Protein AF-0000000084666674 (afdb_homodimer)

Sequence (460 aa):
MARTLIVFGAGPGIGDHTAAQFASKGIDRVVPLARNTQRLQNEDVLFVSKRNPAVKVDTLRIDLADLKSIPDVLQELDSMTDGEDVEVIFFNAARIKPSEVLGVSIEEIDDDFKTTNLSLYVIAQHYIPKLQALAKCNTSLKPALLVTNSHLPWDPIPPLLSLSLVKAAQKNMVESFYRAFGDSGVHIGLIHVGGQVAPQNKVLNPATIAERTVAFWESGKGVAVNINEGMARTLIVFGAGPGIGDHTAAQFASKGIDRVVPLARNTQRLQNEDVLFVSKRNPAVKVDTLRIDLADLKSIPDVLQELDSMTDGEDVEVIFFNAARIKPSEVLGVSIEEIDDDFKTTNLSLYVIAQHYIPKLQALAKCNTSLKPALLVTNSHLPWDPIPPLLSLSLVKAAQKNMVESFYRAFGDSGVHIGLIHVGGQVAPQNKVLNPATIAERTVAFWESGKGVAVNINEG

Organism: Exserohilum turcicum (strain 28A) (NCBI:txid671987)

Structure (mmCIF, N/CA/C/O backbone):
data_AF-0000000084666674-model_v1
#
loop_
_entity.id
_entity.type
_entity.pdbx_description
1 polymer 'NAD(P)-binding protein'
#
loop_
_atom_site.group_PDB
_atom_site.id
_atom_site.type_symbol
_atom_site.label_atom_id
_atom_site.label_alt_id
_atom_site.label_comp_id
_atom_site.label_asym_id
_atom_site.label_entity_id
_atom_site.label_seq_id
_atom_site.pdbx_PDB_ins_code
_atom_site.Cartn_x
_atom_site.Cartn_y
_atom_site.Cartn_z
_atom_site.occupancy
_atom_site.B_iso_or_equiv
_atom_site.auth_seq_id
_atom_site.auth_comp_id
_atom_site.auth_asym_id
_atom_site.auth_atom_id
_atom_site.pdbx_PDB_model_num
ATOM 1 N N . MET A 1 1 ? 5.016 34.906 15.289 1 89.12 1 MET A N 1
ATOM 2 C CA . MET A 1 1 ? 4.285 34.719 14.039 1 89.12 1 MET A CA 1
ATOM 3 C C . MET A 1 1 ? 3.08 33.812 14.242 1 89.12 1 MET A C 1
ATOM 5 O O . MET A 1 1 ? 3.055 33 15.18 1 89.12 1 MET A O 1
ATOM 9 N N . ALA A 1 2 ? 2.055 33.938 13.43 1 96.62 2 ALA A N 1
ATOM 10 C CA . ALA A 1 2 ? 0.868 33.094 13.555 1 96.62 2 ALA A CA 1
ATOM 11 C C . ALA A 1 2 ? 1.225 31.625 13.391 1 96.62 2 ALA A C 1
ATOM 13 O O . ALA A 1 2 ? 2.033 31.266 12.531 1 96.62 2 ALA A O 1
ATOM 14 N N . ARG A 1 3 ? 0.745 30.828 14.336 1 98.31 3 ARG A N 1
ATOM 15 C CA . ARG A 1 3 ? 0.874 29.375 14.25 1 98.31 3 ARG A CA 1
ATOM 16 C C . ARG A 1 3 ? -0.241 28.781 13.398 1 98.31 3 ARG A C 1
ATOM 18 O O . ARG A 1 3 ? -1.423 28.969 13.688 1 98.31 3 ARG A O 1
ATOM 25 N N . THR A 1 4 ? 0.102 28.047 12.336 1 98.81 4 THR A N 1
ATOM 26 C CA . THR A 1 4 ? -0.875 27.672 11.32 1 98.81 4 THR A CA 1
ATOM 27 C C . THR A 1 4 ? -0.986 26.156 11.227 1 98.81 4 THR A C 1
ATOM 29 O O . THR A 1 4 ? 0.025 25.438 11.258 1 98.81 4 THR A O 1
ATOM 32 N N . LEU A 1 5 ? -2.221 25.656 11.18 1 98.88 5 LEU A N 1
ATOM 33 C CA . LEU A 1 5 ? -2.574 24.281 10.867 1 98.88 5 LEU A CA 1
ATOM 34 C C . LEU A 1 5 ? -3.146 24.156 9.461 1 98.88 5 LEU A C 1
ATOM 36 O O . LEU A 1 5 ? -4.082 24.875 9.102 1 98.88 5 LEU A O 1
ATOM 40 N N . ILE A 1 6 ? -2.572 23.328 8.648 1 98.88 6 ILE A N 1
ATOM 41 C CA . ILE A 1 6 ? -3.127 22.984 7.34 1 98.88 6 ILE A CA 1
ATOM 42 C C . ILE A 1 6 ? -3.766 21.594 7.395 1 98.88 6 ILE A C 1
ATOM 44 O O . ILE A 1 6 ? -3.143 20.641 7.852 1 98.88 6 ILE A O 1
ATOM 48 N N . VAL A 1 7 ? -5.023 21.484 6.984 1 98.88 7 VAL A N 1
ATOM 49 C CA . VAL A 1 7 ? -5.77 20.234 7.047 1 98.88 7 VAL A CA 1
ATOM 50 C C . VAL A 1 7 ? -6.109 19.75 5.637 1 98.88 7 VAL A C 1
ATOM 52 O O . VAL A 1 7 ? -6.914 20.375 4.941 1 98.88 7 VAL A O 1
ATOM 55 N N . PHE A 1 8 ? -5.484 18.719 5.172 1 98.75 8 PHE A N 1
ATOM 56 C CA . PHE A 1 8 ? -5.859 18.062 3.918 1 98.75 8 PHE A CA 1
ATOM 57 C C . PHE A 1 8 ? -6.926 17 4.156 1 98.75 8 PHE A C 1
ATOM 59 O O . PHE A 1 8 ? -6.715 16.062 4.934 1 98.75 8 PHE A O 1
ATOM 66 N N . GLY A 1 9 ? -7.969 17.062 3.457 1 96.38 9 GLY A N 1
ATOM 67 C CA . GLY A 1 9 ? -9.086 16.172 3.713 1 96.38 9 GLY A CA 1
ATOM 68 C C . GLY A 1 9 ? -9.977 16.641 4.852 1 96.38 9 GLY A C 1
ATOM 69 O O . GLY A 1 9 ? -10.281 15.867 5.766 1 96.38 9 GLY A O 1
ATOM 70 N N . ALA A 1 10 ? -10.312 17.891 4.898 1 96.19 10 ALA A N 1
ATOM 71 C CA . ALA A 1 10 ? -11.242 18.438 5.883 1 96.19 10 ALA A CA 1
ATOM 72 C C . ALA A 1 10 ? -12.648 17.875 5.691 1 96.19 10 ALA A C 1
ATOM 74 O O . ALA A 1 10 ? -13.016 17.469 4.582 1 96.19 10 ALA A O 1
ATOM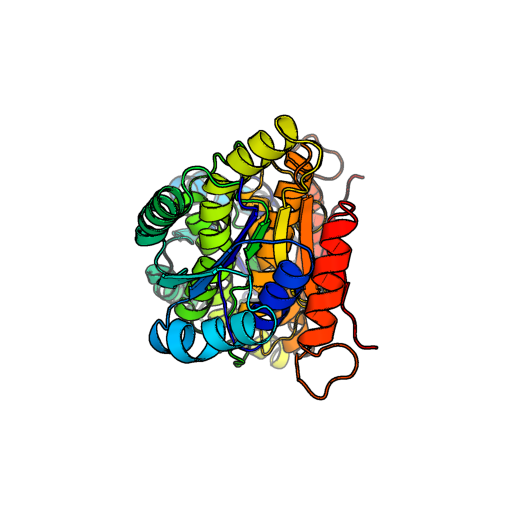 75 N N . GLY A 1 11 ? -13.398 17.844 6.746 1 93.81 11 GLY A N 1
ATOM 76 C CA . GLY A 1 11 ? -14.758 17.328 6.715 1 93.81 11 GLY A CA 1
ATOM 77 C C . GLY A 1 11 ? -15.414 17.297 8.086 1 93.81 11 GLY A C 1
ATOM 78 O O . GLY A 1 11 ? -14.766 17.562 9.094 1 93.81 11 GLY A O 1
ATOM 79 N N . PRO A 1 12 ? -16.656 16.984 8.125 1 91 12 PRO A N 1
ATOM 80 C CA . PRO A 1 12 ? -17.438 17.125 9.352 1 91 12 PRO A CA 1
ATOM 81 C C . PRO A 1 12 ? -17.062 16.109 10.422 1 91 12 PRO A C 1
ATOM 83 O O . PRO A 1 12 ? -17.406 16.281 11.594 1 91 12 PRO A O 1
ATOM 86 N N . GLY A 1 13 ? -16.375 15.109 10.117 1 93.12 13 GLY A N 1
ATOM 87 C CA . GLY A 1 13 ? -15.945 14.102 11.078 1 93.12 13 GLY A CA 1
ATOM 88 C C . GLY A 1 13 ? -14.633 14.453 11.75 1 93.12 13 GLY A C 1
ATOM 89 O O . GLY A 1 13 ? -14.523 15.5 12.406 1 93.12 13 GLY A O 1
ATOM 90 N N . ILE A 1 14 ? -13.648 13.742 11.523 1 96.62 14 ILE A N 1
ATOM 91 C CA . ILE A 1 14 ? -12.352 13.859 12.18 1 96.62 14 ILE A CA 1
ATOM 92 C C . ILE A 1 14 ? -11.711 15.195 11.828 1 96.62 14 ILE A C 1
ATOM 94 O O . ILE A 1 14 ? -11.172 15.883 12.703 1 96.62 14 ILE A O 1
ATOM 98 N N . GLY A 1 15 ? -11.898 15.672 10.617 1 97.5 15 GLY A N 1
ATOM 99 C CA . GLY A 1 15 ? -11.242 16.875 10.141 1 97.5 15 GLY A CA 1
ATOM 100 C C . GLY A 1 15 ? -11.609 18.109 10.938 1 97.5 15 GLY A C 1
ATOM 101 O O . GLY A 1 15 ? -10.742 18.75 11.539 1 97.5 15 GLY A O 1
ATOM 102 N N . ASP A 1 16 ? -12.875 18.406 11.047 1 97.88 16 ASP A N 1
ATOM 103 C CA . ASP A 1 16 ? -13.367 19.609 11.711 1 97.88 16 ASP A CA 1
ATOM 104 C C . ASP A 1 16 ? -13.055 19.578 13.203 1 97.88 16 ASP A C 1
ATOM 106 O O . ASP A 1 16 ? -12.609 20.578 13.773 1 97.88 16 ASP A O 1
ATOM 110 N N . HIS A 1 17 ? -13.281 18.469 13.789 1 98.38 17 HIS A N 1
ATOM 111 C CA . HIS A 1 17 ? -13.078 18.359 15.227 1 98.38 17 HIS A CA 1
ATOM 112 C C . HIS A 1 17 ? -11.602 18.5 15.586 1 98.38 17 HIS A C 1
ATOM 114 O O . HIS A 1 17 ? -11.258 19.125 16.578 1 98.38 17 HIS A O 1
ATOM 120 N N . THR A 1 18 ? -10.758 17.906 14.773 1 98.75 18 THR A N 1
ATOM 121 C CA . THR A 1 18 ? -9.32 18.016 15.023 1 98.75 18 THR A CA 1
ATOM 122 C C . THR A 1 18 ? -8.844 19.438 14.812 1 98.75 18 THR A C 1
ATOM 124 O O . THR A 1 18 ? -8.078 19.969 15.625 1 98.75 18 THR A O 1
ATOM 127 N N . ALA A 1 19 ? -9.328 20.078 13.75 1 98.75 19 ALA A N 1
ATOM 128 C CA . ALA A 1 19 ? -8.984 21.469 13.5 1 98.75 19 ALA A CA 1
ATOM 129 C C . ALA A 1 19 ? -9.391 22.344 14.688 1 98.75 19 ALA A C 1
ATOM 131 O O . ALA A 1 19 ? -8.594 23.172 15.156 1 98.75 19 ALA A O 1
ATOM 132 N N . ALA A 1 20 ? -10.594 22.156 15.18 1 98.69 20 ALA A N 1
ATOM 133 C CA . ALA A 1 20 ? -11.102 22.938 16.297 1 98.69 20 ALA A CA 1
ATOM 134 C C . ALA A 1 20 ? -10.273 22.688 17.562 1 98.69 20 ALA A C 1
ATOM 136 O O . ALA A 1 20 ? -10.008 23.609 18.328 1 98.69 20 ALA A O 1
ATOM 137 N N . GLN A 1 21 ? -9.922 21.406 17.766 1 98.75 21 GLN A N 1
ATOM 138 C CA . GLN A 1 21 ? -9.125 21.062 18.938 1 98.75 21 GLN A CA 1
ATOM 139 C C . GLN A 1 21 ? -7.75 21.719 18.891 1 98.75 21 GLN A C 1
ATOM 141 O O . GLN A 1 21 ? -7.262 22.219 19.906 1 98.75 21 GLN A O 1
ATOM 146 N N . PHE A 1 22 ? -7.086 21.781 17.734 1 98.75 22 PHE A N 1
ATOM 147 C CA . PHE A 1 22 ? -5.809 22.469 17.578 1 98.75 22 PHE A CA 1
ATOM 148 C C . PHE A 1 22 ? -5.961 23.953 17.844 1 98.75 22 PHE A C 1
ATOM 150 O O . PHE A 1 22 ? -5.102 24.562 18.484 1 98.75 22 PHE A O 1
ATOM 157 N N . ALA A 1 23 ? -7.023 24.516 17.312 1 98.5 23 ALA A N 1
ATOM 158 C CA . ALA A 1 23 ? -7.293 25.938 17.547 1 98.5 23 ALA A CA 1
ATOM 159 C C . ALA A 1 23 ? -7.391 26.25 19.031 1 98.5 23 ALA A C 1
ATOM 161 O O . ALA A 1 23 ? -6.914 27.297 19.5 1 98.5 23 ALA A O 1
ATOM 162 N N . SER A 1 24 ? -7.922 25.359 19.766 1 98.12 24 SER A N 1
ATOM 163 C CA . SER A 1 24 ? -8.086 25.562 21.203 1 98.12 24 SER A CA 1
ATOM 164 C C . SER A 1 24 ? -6.746 25.469 21.922 1 98.12 24 SER A C 1
ATOM 166 O O . SER A 1 24 ? -6.641 25.859 23.094 1 98.12 24 SER A O 1
ATOM 168 N N . LYS A 1 25 ? -5.723 24.969 21.25 1 97.5 25 LYS A N 1
ATOM 169 C CA . LYS A 1 25 ? -4.406 24.781 21.859 1 97.5 25 LYS A CA 1
ATOM 170 C C . LYS A 1 25 ? -3.404 25.797 21.312 1 97.5 25 LYS A C 1
ATOM 172 O O . LYS A 1 25 ? -2.195 25.547 21.344 1 97.5 25 LYS A O 1
ATOM 177 N N . GLY A 1 26 ? -3.889 26.859 20.734 1 96.62 26 GLY A N 1
ATOM 178 C CA . GLY A 1 26 ? -3.008 27.969 20.438 1 96.62 26 GLY A CA 1
ATOM 179 C C . GLY A 1 26 ? -2.723 28.125 18.969 1 96.62 26 GLY A C 1
ATOM 180 O O . GLY A 1 26 ? -1.977 29.031 18.562 1 96.62 26 GLY A O 1
ATOM 181 N N . ILE A 1 27 ? -3.223 27.281 18.109 1 98.44 27 ILE A N 1
ATOM 182 C CA . ILE A 1 27 ? -3.146 27.5 16.672 1 98.44 27 ILE A CA 1
ATOM 183 C C . ILE A 1 27 ? -3.971 28.734 16.297 1 98.44 27 ILE A C 1
ATOM 185 O O . ILE A 1 27 ? -5.156 28.812 16.625 1 98.44 27 ILE A O 1
ATOM 189 N N . ASP A 1 28 ? -3.344 29.641 15.586 1 98.38 28 ASP A N 1
ATOM 190 C CA . ASP A 1 28 ? -3.953 30.922 15.289 1 98.38 28 ASP A CA 1
ATOM 191 C C . ASP A 1 28 ? -4.738 30.875 13.977 1 98.38 28 ASP A C 1
ATOM 193 O O . ASP A 1 28 ? -5.664 31.656 13.766 1 98.38 28 ASP A O 1
ATOM 197 N N . ARG A 1 29 ? -4.32 30.016 13.102 1 98.69 29 ARG A N 1
ATOM 198 C CA . ARG A 1 29 ? -4.941 29.922 11.781 1 98.69 29 ARG A CA 1
ATOM 199 C C . ARG A 1 29 ? -5.098 28.469 11.359 1 98.69 29 ARG A C 1
ATOM 201 O O . ARG A 1 29 ? -4.191 27.656 11.57 1 98.69 29 ARG A O 1
ATOM 208 N N . VAL A 1 30 ? -6.227 28.188 10.852 1 98.69 30 VAL A N 1
ATOM 209 C CA . VAL A 1 30 ? -6.523 26.891 10.281 1 98.69 30 VAL A CA 1
ATOM 210 C C . VAL A 1 30 ? -6.867 27.031 8.797 1 98.69 30 VAL A C 1
ATOM 212 O O . VAL A 1 30 ? -7.637 27.922 8.422 1 98.69 30 VAL A O 1
ATOM 215 N N . VAL A 1 31 ? -6.285 26.203 7.914 1 98.69 31 VAL A N 1
ATOM 216 C CA . VAL A 1 31 ? -6.617 26.188 6.492 1 98.69 31 VAL A CA 1
ATOM 217 C C . VAL A 1 31 ? -7.094 24.797 6.082 1 98.69 31 VAL A C 1
ATOM 219 O O . VAL A 1 31 ? -6.297 23.969 5.629 1 98.69 31 VAL A O 1
ATOM 222 N N . PRO A 1 32 ? -8.406 24.547 6.215 1 98.62 32 PRO A N 1
ATOM 223 C CA . PRO A 1 32 ? -8.977 23.297 5.715 1 98.62 32 PRO A CA 1
ATOM 224 C C . PRO A 1 32 ? -9.047 23.25 4.188 1 98.62 32 PRO A C 1
ATOM 226 O O . PRO A 1 32 ? -9.43 24.234 3.553 1 98.62 32 PRO A O 1
ATOM 229 N N . LEU A 1 33 ? -8.602 22.172 3.613 1 98.75 33 LEU A N 1
ATOM 230 C CA . LEU A 1 33 ? -8.695 21.953 2.176 1 98.75 33 LEU A CA 1
ATOM 231 C C . LEU A 1 33 ? -9.531 20.703 1.876 1 98.75 33 LEU A C 1
ATOM 233 O O . LEU A 1 33 ? -9.438 19.703 2.578 1 98.75 33 LEU A O 1
ATOM 237 N N . ALA A 1 34 ? -10.328 20.766 0.916 1 98 34 ALA A N 1
ATOM 238 C CA . ALA A 1 34 ? -11.148 19.672 0.386 1 98 34 ALA A CA 1
ATOM 239 C C . ALA A 1 34 ? -11.648 19.984 -1.02 1 98 34 ALA A C 1
ATOM 241 O O . ALA A 1 34 ? -11.359 21.062 -1.558 1 98 34 ALA A O 1
ATOM 242 N N . ARG A 1 35 ? -12.359 19.094 -1.641 1 96.56 35 ARG A N 1
ATOM 243 C CA . ARG A 1 35 ? -12.852 19.266 -3.006 1 96.56 35 ARG A CA 1
ATOM 244 C C . ARG A 1 35 ? -14.086 20.156 -3.035 1 96.56 35 ARG A C 1
ATOM 246 O O . ARG A 1 35 ? -14.312 20.875 -4.008 1 96.56 35 ARG A O 1
ATOM 253 N N . ASN A 1 36 ? -14.852 19.984 -1.962 1 96.44 36 ASN A N 1
ATOM 254 C CA . ASN A 1 36 ? -16.141 20.656 -1.922 1 96.44 36 ASN A CA 1
ATOM 255 C C . ASN A 1 36 ? -16.047 22.031 -1.253 1 96.44 36 ASN A C 1
ATOM 257 O O . ASN A 1 36 ? -16.219 22.141 -0.038 1 96.44 36 ASN A O 1
ATOM 261 N N . THR A 1 37 ? -16 23.078 -2.039 1 95.75 37 THR A N 1
ATOM 262 C CA . THR A 1 37 ? -15.773 24.422 -1.544 1 95.75 37 THR A CA 1
ATOM 263 C C . THR A 1 37 ? -17 24.938 -0.79 1 95.75 37 THR A C 1
ATOM 265 O O . THR A 1 37 ? -16.859 25.688 0.183 1 95.75 37 THR A O 1
ATOM 268 N N . GLN A 1 38 ? -18.094 24.531 -1.271 1 97.25 38 GLN A N 1
ATOM 269 C CA . GLN A 1 38 ? -19.328 24.969 -0.611 1 97.25 38 GLN A CA 1
ATOM 270 C C . GLN A 1 38 ? -19.406 24.422 0.809 1 97.25 38 GLN A C 1
ATOM 272 O O . GLN A 1 38 ? -19.75 25.141 1.744 1 97.25 38 GLN A O 1
ATOM 277 N N . ARG A 1 39 ? -19.125 23.172 1.003 1 97.19 39 ARG A N 1
ATOM 278 C CA . ARG A 1 39 ? -19.125 22.594 2.338 1 97.19 39 ARG A CA 1
ATOM 279 C C . ARG A 1 39 ? -18.062 23.234 3.221 1 97.19 39 ARG A C 1
ATOM 281 O O . ARG A 1 39 ? -18.328 23.547 4.383 1 97.19 39 ARG A O 1
ATOM 288 N N . LEU A 1 40 ? -16.906 23.453 2.66 1 97.5 40 LEU A N 1
ATOM 289 C CA . LEU A 1 40 ? -15.828 24.094 3.395 1 97.5 40 LEU A CA 1
ATOM 290 C C . LEU A 1 40 ? -16.281 25.422 3.994 1 97.5 40 LEU A C 1
ATOM 292 O O . LEU A 1 40 ? -16.156 25.641 5.199 1 97.5 40 LEU A O 1
ATOM 296 N N . GLN A 1 41 ? -16.891 26.266 3.174 1 96.88 41 GLN A N 1
ATOM 297 C CA . GLN A 1 41 ? -17.25 27.641 3.551 1 96.88 41 GLN A CA 1
ATOM 298 C C . GLN A 1 41 ? -18.453 27.656 4.477 1 96.88 41 GLN A C 1
ATOM 300 O O . GLN A 1 41 ? -18.484 28.406 5.453 1 96.88 41 GLN A O 1
ATOM 305 N N . ASN A 1 42 ? -19.391 26.75 4.207 1 96.88 42 ASN A N 1
ATOM 306 C CA . ASN A 1 42 ? -20.672 26.859 4.883 1 96.88 42 ASN A CA 1
ATOM 307 C C . ASN A 1 42 ? -20.734 25.969 6.117 1 96.88 42 ASN A C 1
ATOM 309 O O . ASN A 1 42 ? -21.609 26.156 6.973 1 96.88 42 ASN A O 1
ATOM 313 N N . GLU A 1 43 ? -19.844 25.016 6.215 1 97.5 43 GLU A N 1
ATOM 314 C CA . GLU A 1 43 ? -19.938 24.078 7.328 1 97.5 43 GLU A CA 1
ATOM 315 C C . GLU A 1 43 ? -18.625 24 8.094 1 97.5 43 GLU A C 1
ATOM 317 O O . GLU A 1 43 ? -18.578 24.281 9.297 1 97.5 43 GLU A O 1
ATOM 322 N N . ASP A 1 44 ? -17.562 23.719 7.449 1 97 44 ASP A N 1
ATOM 323 C CA . ASP A 1 44 ? -16.281 23.469 8.117 1 97 44 ASP A CA 1
ATOM 324 C C . ASP A 1 44 ? -15.773 24.734 8.797 1 97 44 ASP A C 1
ATOM 326 O O . ASP A 1 44 ? -15.391 24.703 9.969 1 97 44 ASP A O 1
ATOM 330 N N . VAL A 1 45 ? -15.75 25.828 8.055 1 97.25 45 VAL A N 1
ATOM 331 C CA . VAL A 1 45 ? -15.297 27.109 8.602 1 97.25 45 VAL A CA 1
ATOM 332 C C . VAL A 1 45 ? -16.141 27.469 9.82 1 97.25 45 VAL A C 1
ATOM 334 O O . VAL A 1 45 ? -15.602 27.844 10.867 1 97.25 45 VAL A O 1
ATOM 337 N N . LEU A 1 46 ? -17.406 27.312 9.688 1 97.12 46 LEU A N 1
ATOM 338 C CA . LEU A 1 46 ? -18.312 27.688 10.766 1 97.12 46 LEU A CA 1
ATOM 339 C C . LEU A 1 46 ? -18.109 26.797 11.992 1 97.12 46 LEU A C 1
ATOM 341 O O . LEU A 1 46 ? -18.172 27.266 13.125 1 97.12 46 LEU A O 1
ATOM 345 N N . PHE A 1 47 ? -17.906 25.562 11.758 1 98 47 PHE A N 1
ATOM 346 C CA . PHE A 1 47 ? -17.703 24.625 12.844 1 98 47 PHE A CA 1
ATOM 347 C C . PHE A 1 47 ? -16.5 25.031 13.688 1 98 47 PHE A C 1
ATOM 349 O O . PHE A 1 47 ? -16.578 25.078 14.922 1 98 47 PHE A O 1
ATOM 356 N N . VAL A 1 48 ? -15.438 25.359 13.062 1 98.06 48 VAL A N 1
ATOM 357 C CA . VAL A 1 48 ? -14.188 25.672 13.758 1 98.06 48 VAL A CA 1
ATOM 358 C C . VAL A 1 48 ? -14.289 27.062 14.406 1 98.06 48 VAL A C 1
ATOM 360 O O . VAL A 1 48 ? -13.945 27.234 15.578 1 98.06 48 VAL A O 1
ATOM 363 N N . SER A 1 49 ? -14.828 28.047 13.703 1 97.62 49 SER A N 1
ATOM 364 C CA . SER A 1 49 ? -14.867 29.422 14.164 1 97.62 49 SER A CA 1
ATOM 365 C C . SER A 1 49 ? -15.836 29.594 15.328 1 97.62 49 SER A C 1
ATOM 367 O O . SER A 1 49 ? -15.609 30.422 16.219 1 97.62 49 SER A O 1
ATOM 369 N N . LYS A 1 50 ? -16.891 28.875 15.297 1 97.19 50 LYS A N 1
ATOM 370 C CA . LYS A 1 50 ? -17.875 28.969 16.375 1 97.19 50 LYS A CA 1
ATOM 371 C C . LYS A 1 50 ? -17.266 28.5 17.703 1 97.19 50 LYS A C 1
ATOM 373 O O . LYS A 1 50 ? -17.594 29.031 18.766 1 97.19 50 LYS A O 1
ATOM 378 N N . ARG A 1 51 ? -16.438 27.594 17.688 1 95.94 51 ARG A N 1
ATOM 379 C CA . ARG A 1 51 ? -15.836 27 18.891 1 95.94 51 ARG A CA 1
ATOM 380 C C . ARG A 1 51 ? -14.617 27.797 19.328 1 95.94 51 ARG A C 1
ATOM 382 O O . ARG A 1 51 ? -14.234 27.75 20.5 1 95.94 51 ARG A O 1
ATOM 389 N N . ASN A 1 52 ? -14.008 28.375 18.297 1 97.44 52 ASN A N 1
ATOM 390 C CA . ASN A 1 52 ? -12.82 29.188 18.531 1 97.44 52 ASN A CA 1
ATOM 391 C C . ASN A 1 52 ? -12.898 30.516 17.797 1 97.44 52 ASN A C 1
ATOM 393 O O . ASN A 1 52 ? -12.281 30.688 16.734 1 97.44 52 ASN A O 1
ATOM 397 N N . PRO A 1 53 ? -13.5 31.562 18.359 1 96.56 53 PRO A N 1
ATOM 398 C CA . PRO A 1 53 ? -13.789 32.812 17.625 1 96.56 53 PRO A CA 1
ATOM 399 C C . PRO A 1 53 ? -12.523 33.562 17.25 1 96.56 53 PRO A C 1
ATOM 401 O O . PRO A 1 53 ? -12.539 34.375 16.312 1 96.56 53 PRO A O 1
ATOM 404 N N . ALA A 1 54 ? -11.5 33.375 17.953 1 97.19 54 ALA A N 1
ATOM 405 C CA . ALA A 1 54 ? -10.273 34.125 17.719 1 97.19 54 ALA A CA 1
ATOM 406 C C . ALA A 1 54 ? -9.461 33.5 16.578 1 97.19 54 ALA A C 1
ATOM 408 O O . ALA A 1 54 ? -8.547 34.156 16.047 1 97.19 54 ALA A O 1
ATOM 409 N N . VAL A 1 55 ? -9.742 32.281 16.203 1 98.19 55 VAL A N 1
ATOM 410 C CA . VAL A 1 55 ? -8.961 31.594 15.172 1 98.19 55 VAL A CA 1
ATOM 411 C C . VAL A 1 55 ? -9.352 32.094 13.789 1 98.19 55 VAL A C 1
ATOM 413 O O . VAL A 1 55 ? -10.531 32.344 13.523 1 98.19 55 VAL A O 1
ATOM 416 N N . LYS A 1 56 ? -8.438 32.344 12.906 1 98.25 56 LYS A N 1
ATOM 417 C CA . LYS A 1 56 ? -8.703 32.625 11.5 1 98.25 56 LYS A CA 1
ATOM 418 C C . LYS A 1 56 ? -8.852 31.344 10.695 1 98.25 56 LYS A C 1
ATOM 420 O O . LYS A 1 56 ? -7.996 30.469 10.766 1 98.25 56 LYS A O 1
ATOM 425 N N . VAL A 1 57 ? -9.953 31.203 9.977 1 98.31 57 VAL A N 1
ATOM 426 C CA . VAL A 1 57 ? -10.164 30 9.156 1 98.31 57 VAL A CA 1
ATOM 427 C C . VAL A 1 57 ? -10.289 30.406 7.688 1 98.31 57 VAL A C 1
ATOM 429 O O . VAL A 1 57 ? -11.234 31.094 7.305 1 98.31 57 VAL A O 1
ATOM 432 N N . ASP A 1 58 ? -9.344 30.062 6.852 1 97.38 58 ASP A N 1
ATOM 433 C CA . ASP A 1 58 ? -9.383 30.188 5.398 1 97.38 58 ASP A CA 1
ATOM 434 C C . ASP A 1 58 ? -9.477 28.797 4.742 1 97.38 58 ASP A C 1
ATOM 436 O O . ASP A 1 58 ? -9.234 27.781 5.395 1 97.38 58 ASP A O 1
ATOM 440 N N . THR A 1 59 ? -9.945 28.797 3.57 1 98 59 THR A N 1
ATOM 441 C CA . THR A 1 59 ? -10.086 27.516 2.902 1 98 59 THR A CA 1
ATOM 442 C C . THR A 1 59 ? -9.469 27.547 1.509 1 98 59 THR A C 1
ATOM 444 O O . THR A 1 59 ? -9.25 28.641 0.952 1 98 59 THR A O 1
ATOM 447 N N . LEU A 1 60 ? -9.125 26.484 0.999 1 98.19 60 LEU A N 1
ATOM 448 C CA . LEU A 1 60 ? -8.656 26.297 -0.37 1 98.19 60 LEU A CA 1
ATOM 449 C C . LEU A 1 60 ? -9.164 24.969 -0.946 1 98.19 60 LEU A C 1
ATOM 451 O O . LEU A 1 60 ? -9.273 23.984 -0.226 1 98.19 60 LEU A O 1
ATOM 455 N N . ARG A 1 61 ? -9.508 25 -2.217 1 98.38 61 ARG A N 1
ATOM 456 C CA . ARG A 1 61 ? -9.961 23.781 -2.879 1 98.38 61 ARG A CA 1
ATOM 457 C C . ARG A 1 61 ? -8.773 22.906 -3.27 1 98.38 61 ARG A C 1
ATOM 459 O O . ARG A 1 61 ? -7.746 23.406 -3.73 1 98.38 61 ARG A O 1
ATOM 466 N N . ILE A 1 62 ? -8.93 21.656 -3.098 1 98.62 62 ILE A N 1
ATOM 467 C CA . ILE A 1 62 ? -7.926 20.719 -3.596 1 98.62 62 ILE A CA 1
ATOM 468 C C . ILE A 1 62 ? -8.602 19.406 -4.004 1 98.62 62 ILE A C 1
ATOM 470 O O . ILE A 1 62 ? -9.57 18.984 -3.373 1 98.62 62 ILE A O 1
ATOM 474 N N . ASP A 1 63 ? -8.219 18.859 -5.094 1 98.25 63 ASP A N 1
ATOM 475 C CA . ASP A 1 63 ? -8.492 17.469 -5.453 1 98.25 63 ASP A CA 1
ATOM 476 C C . ASP A 1 63 ? -7.234 16.625 -5.344 1 98.25 63 ASP A C 1
ATOM 478 O O . ASP A 1 63 ? -6.355 16.688 -6.207 1 98.25 63 ASP A O 1
ATOM 482 N N . LEU A 1 64 ? -7.156 15.812 -4.312 1 98.5 64 LEU A N 1
ATOM 483 C CA . LEU A 1 64 ? -5.945 15.07 -3.979 1 98.5 64 LEU A CA 1
ATOM 484 C C . LEU A 1 64 ? -5.695 13.953 -4.98 1 98.5 64 LEU A C 1
ATOM 486 O O . LEU A 1 64 ? -4.598 13.391 -5.039 1 98.5 64 LEU A O 1
ATOM 490 N N . ALA A 1 65 ? -6.691 13.555 -5.773 1 97.38 65 ALA A N 1
ATOM 491 C CA . ALA A 1 65 ? -6.496 12.555 -6.824 1 97.38 65 ALA A CA 1
ATOM 492 C C . ALA A 1 65 ? -5.895 13.188 -8.078 1 97.38 65 ALA A C 1
ATOM 494 O O . ALA A 1 65 ? -5.406 12.477 -8.961 1 97.38 65 ALA A O 1
ATOM 495 N N . ASP A 1 66 ? -6.023 14.469 -8.188 1 98 66 ASP A N 1
ATOM 496 C CA . ASP A 1 66 ? -5.414 15.195 -9.297 1 98 66 ASP A CA 1
ATOM 497 C C . ASP A 1 66 ? -3.996 15.641 -8.953 1 98 66 ASP A C 1
ATOM 499 O O . ASP A 1 66 ? -3.748 16.828 -8.719 1 98 66 ASP A O 1
ATOM 503 N N . LEU A 1 67 ? -3.098 14.773 -9.109 1 98.25 67 LEU A N 1
ATOM 504 C CA . LEU A 1 67 ? -1.727 14.953 -8.641 1 98.25 67 LEU A CA 1
ATOM 505 C C . LEU A 1 67 ? -1.062 16.141 -9.336 1 98.25 67 LEU A C 1
ATOM 507 O O . LEU A 1 67 ? -0.235 16.828 -8.742 1 98.25 67 LEU A O 1
ATOM 511 N N . LYS A 1 68 ? -1.376 16.375 -10.555 1 97.5 68 LYS A N 1
ATOM 512 C CA . LYS A 1 68 ? -0.748 17.438 -11.336 1 97.5 68 LYS A CA 1
ATOM 513 C C . LYS A 1 68 ? -1.101 18.812 -10.781 1 97.5 68 LYS A C 1
ATOM 515 O O . LYS A 1 68 ? -0.344 19.766 -10.961 1 97.5 68 LYS A O 1
ATOM 520 N N . SER A 1 69 ? -2.197 18.938 -10.078 1 98.25 69 SER A N 1
ATOM 521 C CA . SER A 1 69 ? -2.672 20.234 -9.586 1 98.25 69 SER A CA 1
ATOM 522 C C . SER A 1 69 ? -2.115 20.547 -8.203 1 98.25 69 SER A C 1
ATOM 524 O O . SER A 1 69 ? -2.148 21.688 -7.754 1 98.25 69 SER A O 1
ATOM 526 N N . ILE A 1 70 ? -1.625 19.578 -7.484 1 98.69 70 ILE A N 1
ATOM 527 C CA . ILE A 1 70 ? -1.292 19.688 -6.07 1 98.69 70 ILE A CA 1
ATOM 528 C C . ILE A 1 70 ? -0.158 20.703 -5.891 1 98.69 70 ILE A C 1
ATOM 530 O O . ILE A 1 70 ? -0.229 21.578 -5.027 1 98.69 70 ILE A O 1
ATOM 534 N N . PRO A 1 71 ? 0.863 20.688 -6.773 1 98.44 71 PRO A N 1
ATOM 535 C CA . PRO A 1 71 ? 1.952 21.656 -6.586 1 98.44 71 PRO A CA 1
ATOM 536 C C . PRO A 1 71 ? 1.478 23.094 -6.66 1 98.44 71 PRO A C 1
ATOM 538 O O . PRO A 1 71 ? 1.939 23.938 -5.887 1 98.44 71 PRO A O 1
ATOM 541 N N . ASP A 1 72 ? 0.585 23.344 -7.531 1 98.62 72 ASP A N 1
ATOM 542 C CA . ASP A 1 72 ? 0.053 24.703 -7.637 1 98.62 72 ASP A CA 1
ATOM 543 C C . ASP A 1 72 ? -0.702 25.094 -6.367 1 98.62 72 ASP A C 1
ATOM 545 O O . ASP A 1 72 ? -0.591 26.234 -5.898 1 98.62 72 ASP A O 1
ATOM 549 N N . VAL A 1 73 ? -1.495 24.219 -5.863 1 98.81 73 VAL A N 1
ATOM 550 C CA . VAL A 1 73 ? -2.238 24.469 -4.633 1 98.81 73 VAL A CA 1
ATOM 551 C C . VAL A 1 73 ? -1.265 24.719 -3.482 1 98.81 73 VAL A C 1
ATOM 553 O O . VAL A 1 73 ? -1.484 25.609 -2.654 1 98.81 73 VAL A O 1
ATOM 556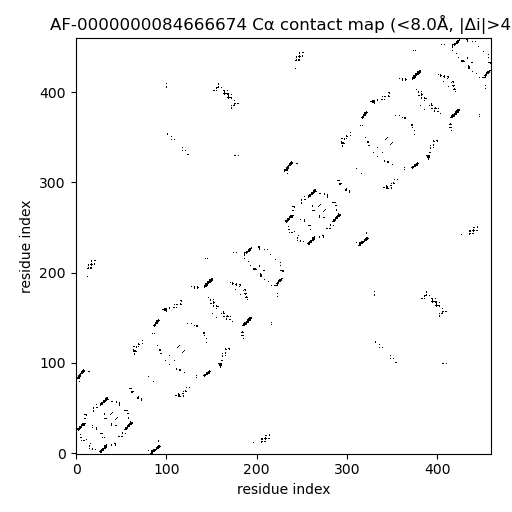 N N . LEU A 1 74 ? -0.17 23.938 -3.422 1 98.88 74 LEU A N 1
ATOM 557 C CA . LEU A 1 74 ? 0.829 24.109 -2.371 1 98.88 74 LEU A CA 1
ATOM 558 C C . LEU A 1 74 ? 1.512 25.469 -2.475 1 98.88 74 LEU A C 1
ATOM 560 O O . LEU A 1 74 ? 1.807 26.094 -1.456 1 98.88 74 LEU A O 1
ATOM 564 N N . GLN A 1 75 ? 1.728 25.891 -3.674 1 98.69 75 GLN A N 1
ATOM 565 C CA . GLN A 1 75 ? 2.289 27.219 -3.865 1 98.69 75 GLN A CA 1
ATOM 566 C C . GLN A 1 75 ? 1.326 28.297 -3.379 1 98.69 75 GLN A C 1
ATOM 568 O O . GLN A 1 75 ? 1.746 29.281 -2.771 1 98.69 75 GLN A O 1
ATOM 573 N N . GLU A 1 76 ? 0.125 28.141 -3.697 1 98.69 76 GLU A N 1
ATOM 574 C CA . GLU A 1 76 ? -0.88 29.062 -3.201 1 98.69 76 GLU A CA 1
ATOM 575 C C . GLU A 1 76 ? -0.92 29.078 -1.676 1 98.69 76 GLU A C 1
ATOM 577 O O . GLU A 1 76 ? -1.044 30.141 -1.058 1 98.69 76 GLU A O 1
ATOM 582 N N . LEU A 1 77 ? -0.807 27.922 -1.068 1 98.81 77 LEU A N 1
ATOM 583 C CA . LEU A 1 77 ? -0.759 27.812 0.386 1 98.81 77 LEU A CA 1
ATOM 584 C C . LEU A 1 77 ? 0.449 28.547 0.947 1 98.81 77 LEU A C 1
ATOM 586 O O . LEU A 1 77 ? 0.348 29.219 1.976 1 98.81 77 LEU A O 1
ATOM 590 N N . ASP A 1 78 ? 1.547 28.422 0.235 1 98.56 78 ASP A N 1
ATOM 591 C CA . ASP A 1 78 ? 2.748 29.141 0.657 1 98.56 78 ASP A CA 1
ATOM 592 C C . ASP A 1 78 ? 2.523 30.641 0.64 1 98.56 78 ASP A C 1
ATOM 594 O O . ASP A 1 78 ? 2.922 31.344 1.571 1 98.56 78 ASP A O 1
ATOM 598 N N . SER A 1 79 ? 1.91 31.031 -0.429 1 98.44 79 SER A N 1
ATOM 599 C CA . SER A 1 79 ? 1.629 32.469 -0.549 1 98.44 79 SER A CA 1
ATOM 600 C C . SER A 1 79 ? 0.66 32.938 0.533 1 98.44 79 SER A C 1
ATOM 602 O O . SER A 1 79 ? 0.875 33.969 1.16 1 98.44 79 SER A O 1
ATOM 604 N N . MET A 1 80 ? -0.319 32.156 0.767 1 97.5 80 MET A N 1
ATOM 605 C CA . MET A 1 80 ? -1.363 32.469 1.738 1 97.5 80 MET A CA 1
ATOM 606 C C . MET A 1 80 ? -0.797 32.5 3.154 1 97.5 80 MET A C 1
ATOM 608 O O . MET A 1 80 ? -1.313 33.219 4.02 1 97.5 80 MET A O 1
ATOM 612 N N . THR A 1 81 ? 0.208 31.703 3.412 1 98.25 81 THR A N 1
ATOM 613 C CA . THR A 1 81 ? 0.726 31.562 4.77 1 98.25 81 THR A CA 1
ATOM 614 C C . THR A 1 81 ? 2.1 32.219 4.898 1 98.25 81 THR A C 1
ATOM 616 O O . THR A 1 81 ? 2.865 31.891 5.805 1 98.25 81 THR A O 1
ATOM 619 N N . ASP A 1 82 ? 2.4 33.031 3.918 1 97.25 82 ASP A N 1
ATOM 620 C CA . ASP A 1 82 ? 3.678 33.719 3.957 1 97.25 82 ASP A CA 1
ATOM 621 C C . ASP A 1 82 ? 3.834 34.5 5.258 1 97.25 82 ASP A C 1
ATOM 623 O O . ASP A 1 82 ? 2.914 35.219 5.672 1 97.25 82 ASP A O 1
ATOM 627 N N . GLY A 1 83 ? 4.988 34.312 5.895 1 96.31 83 GLY A N 1
ATOM 628 C CA . GLY A 1 83 ? 5.266 35.031 7.129 1 96.31 83 GLY A CA 1
ATOM 629 C C . GLY A 1 83 ? 4.668 34.375 8.352 1 96.31 83 GLY A C 1
ATOM 630 O O . GLY A 1 83 ? 4.719 34.906 9.453 1 96.31 83 GLY A O 1
ATOM 631 N N . GLU A 1 84 ? 4.066 33.281 8.172 1 97.69 84 GLU A N 1
ATOM 632 C CA . GLU A 1 84 ? 3.498 32.5 9.273 1 97.69 84 GLU A CA 1
ATOM 633 C C . GLU A 1 84 ? 4.305 31.234 9.539 1 97.69 84 GLU A C 1
ATOM 635 O O . GLU A 1 84 ? 5.156 30.859 8.734 1 97.69 84 GLU A O 1
ATOM 640 N N . ASP A 1 85 ? 4.148 30.672 10.75 1 97.94 85 ASP A N 1
ATOM 641 C CA . ASP A 1 85 ? 4.707 29.375 11.094 1 97.94 85 ASP A CA 1
ATOM 642 C C . ASP A 1 85 ? 3.705 28.25 10.797 1 97.94 85 ASP A C 1
ATOM 644 O O . ASP A 1 85 ? 2.82 27.984 11.609 1 97.94 85 ASP A O 1
ATOM 648 N N . VAL A 1 86 ? 3.812 27.688 9.656 1 98.62 86 VAL A N 1
ATOM 649 C CA . VAL A 1 86 ? 3.035 26.484 9.391 1 98.62 86 VAL A CA 1
ATOM 650 C C . VAL A 1 86 ? 3.545 25.328 10.266 1 98.62 86 VAL A C 1
ATOM 652 O O . VAL A 1 86 ? 4.539 24.688 9.93 1 98.62 86 VAL A O 1
ATOM 655 N N . GLU A 1 87 ? 2.826 25.109 11.328 1 98.81 87 GLU A N 1
ATOM 656 C CA . GLU A 1 87 ? 3.348 24.266 12.391 1 98.81 87 GLU A CA 1
ATOM 657 C C . GLU A 1 87 ? 2.873 22.812 12.234 1 98.81 87 GLU A C 1
ATOM 659 O O . GLU A 1 87 ? 3.611 21.875 12.539 1 98.81 87 GLU A O 1
ATOM 664 N N . VAL A 1 88 ? 1.664 22.594 11.805 1 98.94 88 VAL A N 1
ATOM 665 C CA . VAL A 1 88 ? 1.114 21.25 11.734 1 98.94 88 VAL A CA 1
ATOM 666 C C . VAL A 1 88 ? 0.482 21.016 10.367 1 98.94 88 VAL A C 1
ATOM 668 O O . VAL A 1 88 ? -0.321 21.828 9.898 1 98.94 88 VAL A O 1
ATOM 671 N N . ILE A 1 89 ? 0.908 20 9.711 1 98.94 89 ILE A N 1
ATOM 672 C CA . ILE A 1 89 ? 0.238 19.438 8.547 1 98.94 89 ILE A CA 1
ATOM 673 C C . ILE A 1 89 ? -0.566 18.203 8.961 1 98.94 89 ILE A C 1
ATOM 675 O O . ILE A 1 89 ? -0.003 17.234 9.461 1 98.94 89 ILE A O 1
ATOM 679 N N . PHE A 1 90 ? -1.87 18.297 8.867 1 98.94 90 PHE A N 1
ATOM 680 C CA . PHE A 1 90 ? -2.758 17.188 9.203 1 98.94 90 PHE A CA 1
ATOM 681 C C . PHE A 1 90 ? -3.383 16.594 7.949 1 98.94 90 PHE A C 1
ATOM 683 O O . PHE A 1 90 ? -4.195 17.234 7.285 1 98.94 90 PHE A O 1
ATOM 690 N N . PHE A 1 91 ? -2.971 15.43 7.59 1 98.94 91 PHE A N 1
ATOM 691 C CA . PHE A 1 91 ? -3.48 14.727 6.418 1 98.94 91 PHE A CA 1
ATOM 692 C C . PHE A 1 91 ? -4.555 13.719 6.816 1 98.94 91 PHE A C 1
ATOM 694 O O . PHE A 1 91 ? -4.254 12.68 7.398 1 98.94 91 PHE A O 1
ATOM 701 N N . ASN A 1 92 ? -5.781 13.961 6.453 1 98.31 92 ASN A N 1
ATOM 702 C CA . ASN A 1 92 ? -6.934 13.172 6.871 1 98.31 92 ASN A CA 1
ATOM 703 C C . ASN A 1 92 ? -7.785 12.75 5.676 1 98.31 92 ASN A C 1
ATOM 705 O O . ASN A 1 92 ? -8.961 12.406 5.836 1 98.31 92 ASN A O 1
ATOM 709 N N . ALA A 1 93 ? -7.195 12.68 4.559 1 96.31 93 ALA A N 1
ATOM 710 C CA . ALA A 1 93 ? -7.953 12.359 3.352 1 96.31 93 ALA A CA 1
ATOM 711 C C . ALA A 1 93 ? -8.07 10.852 3.154 1 96.31 93 ALA A C 1
ATOM 713 O O . ALA A 1 93 ? -7.062 10.141 3.176 1 96.31 93 ALA A O 1
ATOM 714 N N . ALA A 1 94 ? -9.297 10.352 2.965 1 94.31 94 ALA A N 1
ATOM 715 C CA . ALA A 1 94 ? -9.586 8.977 2.576 1 94.31 94 ALA A CA 1
ATOM 716 C C . ALA A 1 94 ? -11.039 8.828 2.137 1 94.31 94 ALA A C 1
ATOM 718 O O . ALA A 1 94 ? -11.883 9.672 2.455 1 94.31 94 ALA A O 1
ATOM 719 N N . ARG A 1 95 ? -11.305 7.812 1.364 1 91.56 95 ARG A N 1
ATOM 720 C CA . ARG A 1 95 ? -12.648 7.438 0.934 1 91.56 95 ARG A CA 1
ATOM 721 C C . ARG A 1 95 ? -12.984 6.012 1.361 1 91.56 95 ARG A C 1
ATOM 723 O O . ARG A 1 95 ? -12.133 5.121 1.297 1 91.56 95 ARG A O 1
ATOM 730 N N . ILE A 1 96 ? -14.109 5.871 1.934 1 93.12 96 ILE A N 1
ATOM 731 C CA . ILE A 1 96 ? -14.602 4.547 2.297 1 93.12 96 ILE A CA 1
ATOM 732 C C . ILE A 1 96 ? -15.695 4.117 1.318 1 93.12 96 ILE A C 1
ATOM 734 O O . ILE A 1 96 ? -16.75 4.75 1.233 1 93.12 96 ILE A O 1
ATOM 738 N N . LYS A 1 97 ? -15.492 3.098 0.551 1 95.31 97 LYS A N 1
ATOM 739 C CA . LYS A 1 97 ? -16.453 2.529 -0.393 1 95.31 97 LYS A CA 1
ATOM 740 C C . LYS A 1 97 ? -16.422 1.004 -0.349 1 95.31 97 LYS A C 1
ATOM 742 O O . LYS A 1 97 ? -15.641 0.37 -1.057 1 95.31 97 LYS A O 1
ATOM 747 N N . PRO A 1 98 ? -17.312 0.424 0.467 1 96 98 PRO A N 1
ATOM 748 C CA . PRO A 1 98 ? -17.359 -1.039 0.524 1 96 98 PRO A CA 1
ATOM 749 C C . PRO A 1 98 ? -17.703 -1.67 -0.825 1 96 98 PRO A C 1
ATOM 751 O O . PRO A 1 98 ? -18.469 -1.1 -1.603 1 96 98 PRO A O 1
ATOM 754 N N . SER A 1 99 ? -17.172 -2.803 -1.146 1 96.62 99 SER A N 1
ATOM 755 C CA . SER A 1 99 ? -17.406 -3.592 -2.35 1 96.62 99 SER A CA 1
ATOM 756 C C . SER A 1 99 ? -17.062 -5.059 -2.129 1 96.62 99 SER A C 1
ATOM 758 O O . SER A 1 99 ? -16.469 -5.414 -1.105 1 96.62 99 SER A O 1
ATOM 760 N N . GLU A 1 100 ? -17.578 -5.887 -3.096 1 97.56 100 GLU A N 1
ATOM 761 C CA . GLU A 1 100 ? -17.047 -7.25 -3.113 1 97.56 100 GLU A CA 1
ATOM 762 C C . GLU A 1 100 ? -15.547 -7.262 -3.369 1 97.56 100 GLU A C 1
ATOM 764 O O . GLU A 1 100 ? -15.031 -6.438 -4.129 1 97.56 100 GLU A O 1
ATOM 769 N N . VAL A 1 101 ? -14.82 -8.234 -2.781 1 98.31 101 VAL A N 1
ATOM 770 C CA . VAL A 1 101 ? -13.359 -8.289 -2.814 1 98.31 101 VAL A CA 1
ATOM 771 C C . VAL A 1 101 ? -12.875 -8.281 -4.262 1 98.31 101 VAL A C 1
ATOM 773 O O . VAL A 1 101 ? -11.938 -7.555 -4.602 1 98.31 101 VAL A O 1
ATOM 776 N N . LEU A 1 102 ? -13.492 -9.047 -5.129 1 98.44 102 LEU A N 1
ATOM 777 C CA . LEU A 1 102 ? -13.07 -9.109 -6.527 1 98.44 102 LEU A CA 1
ATOM 778 C C . LEU A 1 102 ? -13.953 -8.211 -7.395 1 98.44 102 LEU A C 1
ATOM 780 O O . LEU A 1 102 ? -13.945 -8.336 -8.625 1 98.44 102 LEU A O 1
ATOM 784 N N . GLY A 1 103 ? -14.688 -7.344 -6.738 1 98.12 103 GLY A N 1
ATOM 785 C CA . GLY A 1 103 ? -15.625 -6.496 -7.465 1 98.12 103 GLY A CA 1
ATOM 786 C C . GLY A 1 103 ? -15.172 -5.051 -7.555 1 98.12 103 GLY A C 1
ATOM 787 O O . GLY A 1 103 ? -15.82 -4.23 -8.211 1 98.12 103 GLY A O 1
ATOM 788 N N . VAL A 1 104 ? -14.07 -4.641 -6.949 1 97.94 104 VAL A N 1
ATOM 789 C CA . VAL A 1 104 ? -13.547 -3.281 -7.004 1 97.94 104 VAL A CA 1
ATOM 790 C C . VAL A 1 104 ? -12.914 -3.023 -8.367 1 97.94 104 VAL A C 1
ATOM 792 O O . VAL A 1 104 ? -12.234 -3.891 -8.914 1 97.94 104 VAL A O 1
ATOM 795 N N . SER A 1 105 ? -13.195 -1.912 -8.969 1 97.44 105 SER A N 1
ATOM 796 C CA . SER A 1 105 ? -12.516 -1.587 -10.219 1 97.44 105 SER A CA 1
ATOM 797 C C . SER A 1 105 ? -11.07 -1.183 -9.977 1 97.44 105 SER A C 1
ATOM 799 O O . SER A 1 105 ? -10.734 -0.648 -8.914 1 97.44 105 SER A O 1
ATOM 801 N N . ILE A 1 106 ? -10.227 -1.413 -10.906 1 97.56 106 ILE A N 1
ATOM 802 C CA . ILE A 1 106 ? -8.828 -1.021 -10.773 1 97.56 106 ILE A CA 1
ATOM 803 C C . ILE A 1 106 ? -8.719 0.501 -10.703 1 97.56 106 ILE A C 1
ATOM 805 O O . ILE A 1 106 ? -7.832 1.04 -10.039 1 97.56 106 ILE A O 1
ATOM 809 N N . GLU A 1 107 ? -9.633 1.181 -11.406 1 97.31 107 GLU A N 1
ATOM 810 C CA . GLU A 1 107 ? -9.664 2.641 -11.359 1 97.31 107 GLU A CA 1
ATOM 811 C C . GLU A 1 107 ? -9.938 3.145 -9.945 1 97.31 107 GLU A C 1
ATOM 813 O O . GLU A 1 107 ? -9.344 4.129 -9.508 1 97.31 107 GLU A O 1
ATOM 818 N N . GLU A 1 108 ? -10.828 2.498 -9.258 1 97.88 108 GLU A N 1
ATOM 819 C CA . GLU A 1 108 ? -11.133 2.883 -7.883 1 97.88 108 GLU A CA 1
ATOM 820 C C . GLU A 1 108 ? -9.922 2.691 -6.977 1 97.88 108 GLU A C 1
ATOM 822 O O . GLU A 1 108 ? -9.586 3.572 -6.18 1 97.88 108 GLU A O 1
ATOM 827 N N . ILE A 1 109 ? -9.242 1.572 -7.102 1 98.69 109 ILE A N 1
ATOM 828 C CA . ILE A 1 109 ? -8.062 1.311 -6.281 1 98.69 109 ILE A CA 1
ATOM 829 C C . ILE A 1 109 ? -6.98 2.34 -6.598 1 98.69 109 ILE A C 1
ATOM 831 O O . ILE A 1 109 ? -6.352 2.887 -5.688 1 98.69 109 ILE A O 1
ATOM 835 N N . ASP A 1 110 ? -6.832 2.574 -7.887 1 98.56 110 ASP A N 1
ATOM 836 C CA . ASP A 1 110 ? -5.836 3.545 -8.328 1 98.56 110 ASP A CA 1
ATOM 837 C C . ASP A 1 110 ? -6.141 4.934 -7.777 1 98.56 110 ASP A C 1
ATOM 839 O O . ASP A 1 110 ? -5.242 5.633 -7.309 1 98.56 110 ASP A O 1
ATOM 843 N N . ASP A 1 111 ? -7.352 5.359 -7.844 1 98.06 111 ASP A N 1
ATOM 844 C CA . ASP A 1 111 ? -7.77 6.664 -7.34 1 98.06 111 ASP A CA 1
ATOM 845 C C . ASP A 1 111 ? -7.555 6.766 -5.832 1 98.06 111 ASP A C 1
ATOM 847 O O . ASP A 1 111 ? -7.137 7.809 -5.328 1 98.06 111 ASP A O 1
ATOM 851 N N . ASP A 1 112 ? -7.891 5.715 -5.129 1 98.69 112 ASP A N 1
ATOM 852 C CA . ASP A 1 112 ? -7.676 5.707 -3.688 1 98.69 112 ASP A CA 1
ATOM 853 C C . ASP A 1 112 ? -6.191 5.832 -3.352 1 98.69 112 ASP A C 1
ATOM 855 O O . ASP A 1 112 ? -5.82 6.527 -2.404 1 98.69 112 ASP A O 1
ATOM 859 N N . PHE A 1 113 ? -5.363 5.137 -4.133 1 98.88 113 PHE A N 1
ATOM 860 C CA . PHE A 1 113 ? -3.926 5.199 -3.91 1 98.88 113 PHE A CA 1
ATOM 861 C C . PHE A 1 113 ? -3.398 6.609 -4.156 1 98.88 113 PHE A C 1
ATOM 863 O O . PHE A 1 113 ? -2.592 7.117 -3.377 1 98.88 113 PHE A O 1
ATOM 870 N N . LYS A 1 114 ? -3.838 7.254 -5.219 1 98.75 114 LYS A N 1
ATOM 871 C CA . LYS A 1 114 ? -3.441 8.625 -5.516 1 98.75 114 LYS A CA 1
ATOM 872 C C . LYS A 1 114 ? -3.877 9.578 -4.406 1 98.75 114 LYS A C 1
ATOM 874 O O . LYS A 1 114 ? -3.078 10.383 -3.926 1 98.75 114 LYS A O 1
ATOM 879 N N . THR A 1 115 ? -5.047 9.43 -3.939 1 98.56 115 THR A N 1
ATOM 880 C CA . THR A 1 115 ? -5.68 10.344 -2.99 1 98.56 115 THR A CA 1
ATOM 881 C C . THR A 1 115 ? -5.031 10.219 -1.612 1 98.56 115 THR A C 1
ATOM 883 O O . THR A 1 115 ? -4.922 11.203 -0.883 1 98.56 115 THR A O 1
ATOM 886 N N . THR A 1 116 ? -4.496 9.016 -1.318 1 98.75 116 THR A N 1
ATOM 887 C CA . THR A 1 116 ? -4.082 8.797 0.063 1 98.75 116 THR A CA 1
ATOM 888 C C . THR A 1 116 ? -2.562 8.68 0.16 1 98.75 116 THR A C 1
ATOM 890 O O . THR A 1 116 ? -1.982 8.93 1.218 1 98.75 116 THR A O 1
ATOM 893 N N . ASN A 1 117 ? -1.949 8.297 -0.928 1 98.88 117 ASN A N 1
ATOM 894 C CA . ASN A 1 117 ? -0.522 8.016 -0.825 1 98.88 117 ASN A CA 1
ATOM 895 C C . ASN A 1 117 ? 0.302 8.953 -1.699 1 98.88 117 ASN A C 1
ATOM 897 O O . ASN A 1 117 ? 1.201 9.641 -1.208 1 98.88 117 ASN A O 1
ATOM 901 N N . LEU A 1 118 ? -0.05 8.984 -2.975 1 98.94 118 LEU A N 1
ATOM 902 C CA . LEU A 1 118 ? 0.765 9.828 -3.844 1 98.94 118 LEU A CA 1
ATOM 903 C C . LEU A 1 118 ? 0.605 11.297 -3.482 1 98.94 118 LEU A C 1
ATOM 905 O O . LEU A 1 118 ? 1.58 12.055 -3.486 1 98.94 118 LEU A O 1
ATOM 909 N N . SER A 1 119 ? -0.597 11.703 -3.188 1 98.88 119 SER A N 1
ATOM 910 C CA . SER A 1 119 ? -0.822 13.078 -2.75 1 98.88 119 SER A CA 1
ATOM 911 C C . SER A 1 119 ? -0.069 13.375 -1.457 1 98.88 119 SER A C 1
ATOM 913 O O . SER A 1 119 ? 0.573 14.422 -1.333 1 98.88 119 SER A O 1
ATOM 915 N N . LEU A 1 120 ? -0.124 12.477 -0.491 1 98.94 120 LEU A N 1
ATOM 916 C CA . LEU A 1 120 ? 0.613 12.633 0.758 1 98.94 120 LEU A CA 1
ATOM 917 C C . LEU A 1 120 ? 2.109 12.766 0.493 1 98.94 120 LEU A C 1
ATOM 919 O O . LEU A 1 120 ? 2.789 13.57 1.139 1 98.94 120 LEU A O 1
ATOM 923 N N . TYR A 1 121 ? 2.604 11.977 -0.385 1 98.94 121 TYR A N 1
ATOM 924 C CA . TYR A 1 121 ? 4.027 12.023 -0.702 1 98.94 121 TYR A CA 1
ATOM 925 C C . TYR A 1 121 ? 4.418 13.398 -1.225 1 98.94 121 TYR A C 1
ATOM 927 O O . TYR A 1 121 ? 5.426 13.969 -0.794 1 98.94 121 TYR A O 1
ATOM 935 N N . VAL A 1 122 ? 3.623 13.945 -2.166 1 98.88 122 VAL A N 1
ATOM 936 C CA . VAL A 1 122 ? 3.883 15.266 -2.729 1 98.88 122 VAL A CA 1
ATOM 937 C C . VAL A 1 122 ? 3.826 16.328 -1.623 1 98.88 122 VAL A C 1
ATOM 939 O O . VAL A 1 122 ? 4.688 17.203 -1.547 1 98.88 122 VAL A O 1
ATOM 942 N N . ILE A 1 123 ? 2.889 16.219 -0.771 1 98.94 123 ILE A N 1
ATOM 943 C CA . ILE A 1 123 ? 2.699 17.156 0.333 1 98.94 123 ILE A CA 1
ATOM 944 C C . ILE A 1 123 ? 3.863 17.031 1.314 1 98.94 123 ILE A C 1
ATOM 946 O O . ILE A 1 123 ? 4.379 18.031 1.802 1 98.94 123 ILE A O 1
ATOM 950 N N . ALA A 1 124 ? 4.277 15.773 1.597 1 98.88 124 ALA A N 1
ATOM 951 C CA . ALA A 1 124 ? 5.418 15.539 2.477 1 98.88 124 ALA A CA 1
ATOM 952 C C . ALA A 1 124 ? 6.695 16.141 1.888 1 98.88 124 ALA A C 1
ATOM 954 O O . ALA A 1 124 ? 7.484 16.766 2.6 1 98.88 124 ALA A O 1
ATOM 955 N N . GLN A 1 125 ? 6.898 15.93 0.573 1 98.62 125 GLN A N 1
ATOM 956 C CA . GLN A 1 125 ? 8.055 16.516 -0.099 1 98.62 125 GLN A CA 1
ATOM 957 C C . GLN A 1 125 ? 8.102 18.031 0.109 1 98.62 125 GLN A C 1
ATOM 959 O O . GLN A 1 125 ? 9.18 18.609 0.28 1 98.62 125 GLN A O 1
ATOM 964 N N . HIS A 1 126 ? 6.961 18.625 0.099 1 98.81 126 HIS A N 1
ATOM 965 C CA . HIS A 1 126 ? 6.844 20.078 0.188 1 98.81 126 HIS A CA 1
ATOM 966 C C . HIS A 1 126 ? 7.023 20.562 1.625 1 98.81 126 HIS A C 1
ATOM 968 O O . HIS A 1 126 ? 7.695 21.562 1.869 1 98.81 126 HIS A O 1
ATOM 974 N N . TYR A 1 127 ? 6.516 19.797 2.6 1 98.88 127 TYR A N 1
ATOM 975 C CA . TYR A 1 127 ? 6.363 20.391 3.922 1 98.88 127 TYR A CA 1
ATOM 976 C C . TYR A 1 127 ? 7.395 19.844 4.895 1 98.88 127 TYR A C 1
ATOM 978 O O . TYR A 1 127 ? 7.746 20.484 5.883 1 98.88 127 TYR A O 1
ATOM 986 N N . ILE A 1 128 ? 7.887 18.578 4.688 1 98.81 128 ILE A N 1
ATOM 987 C CA . ILE A 1 128 ? 8.805 18.016 5.672 1 98.81 128 ILE A CA 1
ATOM 988 C C . ILE A 1 128 ? 10.039 18.906 5.801 1 98.81 128 ILE A C 1
ATOM 990 O O . ILE A 1 128 ? 10.43 19.281 6.91 1 98.81 128 ILE A O 1
ATOM 994 N N . PRO A 1 129 ? 10.672 19.375 4.617 1 98.62 129 PRO A N 1
ATOM 995 C CA . PRO A 1 129 ? 11.82 20.281 4.77 1 98.62 129 PRO A CA 1
ATOM 996 C C . PRO A 1 129 ? 11.461 21.578 5.492 1 98.62 129 PRO A C 1
ATOM 998 O O . PRO A 1 129 ? 12.266 22.094 6.273 1 98.62 129 PRO A O 1
ATOM 1001 N N . LYS A 1 130 ? 10.312 22.094 5.273 1 98.62 130 LYS A N 1
ATOM 1002 C CA . LYS A 1 130 ? 9.867 23.328 5.926 1 98.62 130 LYS A CA 1
ATOM 1003 C C . LYS A 1 130 ? 9.641 23.109 7.418 1 98.62 130 LYS A C 1
ATOM 1005 O O . LYS A 1 130 ? 9.984 23.969 8.234 1 98.62 130 LYS A O 1
ATOM 1010 N N . LEU A 1 131 ? 9.07 21.984 7.762 1 98.75 131 LEU A N 1
ATOM 1011 C CA . LEU A 1 131 ? 8.852 21.641 9.164 1 98.75 131 LEU A CA 1
ATOM 1012 C C . LEU A 1 131 ? 10.18 21.453 9.891 1 98.75 131 LEU A C 1
ATOM 1014 O O . LEU A 1 131 ? 10.32 21.859 11.047 1 98.75 131 LEU A O 1
ATOM 1018 N N . GLN A 1 132 ? 11.086 20.828 9.188 1 98.38 132 GLN A N 1
ATOM 1019 C CA . GLN A 1 132 ? 12.422 20.672 9.758 1 98.38 132 GLN A CA 1
ATOM 1020 C C . GLN A 1 132 ? 13.07 22.016 10.031 1 98.38 132 GLN A C 1
ATOM 1022 O O . GLN A 1 132 ? 13.68 22.219 11.078 1 98.38 132 GLN A O 1
ATOM 1027 N N . ALA A 1 133 ? 12.938 22.891 9.07 1 98.19 133 ALA A N 1
ATOM 1028 C CA . ALA A 1 133 ? 13.492 24.234 9.234 1 98.19 133 ALA A CA 1
ATOM 1029 C C . ALA A 1 133 ? 12.836 24.953 10.414 1 98.19 133 ALA A C 1
ATOM 1031 O O . ALA A 1 133 ? 13.516 25.625 11.195 1 98.19 133 ALA A O 1
ATOM 1032 N N . LEU A 1 134 ? 11.57 24.781 10.547 1 98.25 134 LEU A N 1
ATOM 1033 C CA . LEU A 1 134 ? 10.836 25.391 11.656 1 98.25 134 LEU A CA 1
ATOM 1034 C C . LEU A 1 134 ? 11.312 24.844 12.992 1 98.25 134 LEU A C 1
ATOM 1036 O O . LEU A 1 134 ? 11.477 25.594 13.953 1 98.25 134 LEU A O 1
ATOM 1040 N N . ALA A 1 135 ? 11.492 23.547 13.07 1 97.5 135 ALA A N 1
ATOM 1041 C CA . ALA A 1 135 ? 11.953 22.906 14.289 1 97.5 135 ALA A CA 1
ATOM 1042 C C . ALA A 1 135 ? 13.32 23.438 14.719 1 97.5 135 ALA A C 1
ATOM 1044 O O . ALA A 1 135 ? 13.594 23.578 15.914 1 97.5 135 ALA A O 1
ATOM 1045 N N . LYS A 1 136 ? 14.117 23.781 13.797 1 96.69 136 LYS A N 1
ATOM 1046 C CA . LYS A 1 136 ? 15.469 24.281 14.07 1 96.69 136 LYS A CA 1
ATOM 1047 C C . LYS A 1 136 ? 15.43 25.734 14.531 1 96.69 136 LYS A C 1
ATOM 1049 O O . LYS A 1 136 ? 16.203 26.141 15.406 1 96.69 136 LYS A O 1
ATOM 1054 N N . CYS A 1 137 ? 14.562 26.391 14.016 1 95.62 137 CYS A N 1
ATOM 1055 C CA . CYS A 1 137 ? 14.586 27.844 14.203 1 95.62 137 CYS A CA 1
ATOM 1056 C C . CYS A 1 137 ? 13.797 28.25 15.445 1 95.62 137 CYS A C 1
ATOM 1058 O O . CYS A 1 137 ? 14.047 29.312 16.016 1 95.62 137 CYS A O 1
ATOM 1060 N N . ASN A 1 138 ? 12.859 27.516 15.797 1 93.31 138 ASN A N 1
ATOM 1061 C CA . ASN A 1 138 ? 11.984 27.859 16.906 1 93.31 138 ASN A CA 1
ATOM 1062 C C . ASN A 1 138 ? 11.688 26.656 17.797 1 93.31 138 ASN A C 1
ATOM 1064 O O . ASN A 1 138 ? 10.734 25.906 17.531 1 93.31 138 ASN A O 1
ATOM 1068 N N . THR A 1 139 ? 12.258 26.516 18.891 1 91 139 THR A N 1
ATOM 1069 C CA . THR A 1 139 ? 12.211 25.312 19.719 1 91 139 THR A CA 1
ATOM 1070 C C . THR A 1 139 ? 10.945 25.297 20.578 1 91 139 THR A C 1
ATOM 1072 O O . THR A 1 139 ? 10.617 24.281 21.188 1 91 139 THR A O 1
ATOM 1075 N N . SER A 1 140 ? 10.258 26.375 20.547 1 93.19 140 SER A N 1
ATOM 1076 C CA . SER A 1 140 ? 9.016 26.422 21.328 1 93.19 140 SER A CA 1
ATOM 1077 C C . SER A 1 140 ? 7.859 25.797 20.547 1 93.19 140 SER A C 1
ATOM 1079 O O . SER A 1 140 ? 6.805 25.516 21.109 1 93.19 140 SER A O 1
ATOM 1081 N N . LEU A 1 141 ? 8.055 25.609 19.281 1 95.25 141 LEU A N 1
ATOM 1082 C CA . LEU A 1 141 ? 7.023 25.047 18.422 1 95.25 141 LEU A CA 1
ATOM 1083 C C . LEU A 1 141 ? 7.164 23.531 18.328 1 95.25 141 LEU A C 1
ATOM 1085 O O . LEU A 1 141 ? 8.172 22.969 18.766 1 95.25 141 LEU A O 1
ATOM 1089 N N . LYS A 1 142 ? 6.109 22.922 17.891 1 96.81 142 LYS A N 1
ATOM 1090 C CA . LYS A 1 142 ? 6.047 21.484 17.719 1 96.81 142 LYS A CA 1
ATOM 1091 C C . LYS A 1 142 ? 5.652 21.125 16.281 1 96.81 142 LYS A C 1
ATOM 1093 O O . LYS A 1 142 ? 4.559 20.594 16.047 1 96.81 142 LYS A O 1
ATOM 1098 N N . PRO A 1 143 ? 6.574 21.391 15.344 1 98.62 143 PRO A N 1
ATOM 1099 C CA . PRO A 1 143 ? 6.25 21.062 13.953 1 98.62 143 PRO A CA 1
ATOM 1100 C C . PRO A 1 143 ? 5.898 19.594 13.758 1 98.62 143 PRO A C 1
ATOM 1102 O O . PRO A 1 143 ? 6.547 18.719 14.336 1 98.62 143 PRO A O 1
ATOM 1105 N N . ALA A 1 144 ? 4.797 19.359 12.992 1 98.88 144 ALA A N 1
ATOM 1106 C CA . ALA A 1 144 ? 4.34 17.969 12.898 1 98.88 144 ALA A CA 1
ATOM 1107 C C . ALA A 1 144 ? 3.684 17.703 11.547 1 98.88 144 ALA A C 1
ATOM 1109 O O . ALA A 1 144 ? 3.064 18.594 10.961 1 98.88 144 ALA A O 1
ATOM 1110 N N . LEU A 1 145 ? 3.914 16.578 11.016 1 98.94 145 LEU A N 1
ATOM 1111 C CA . LEU A 1 145 ? 3.1 15.922 10 1 98.94 145 LEU A CA 1
ATOM 1112 C C . LEU A 1 145 ? 2.312 14.758 10.594 1 98.94 145 LEU A C 1
ATOM 1114 O O . LEU A 1 145 ? 2.893 13.734 10.945 1 98.94 145 LEU A O 1
ATOM 1118 N N . LEU A 1 146 ? 1.024 14.922 10.773 1 98.94 146 LEU A N 1
ATOM 1119 C CA . LEU A 1 146 ? 0.149 13.898 11.328 1 98.94 146 LEU A CA 1
ATOM 1120 C C . LEU A 1 146 ? -0.792 13.344 10.266 1 98.94 146 LEU A C 1
ATOM 1122 O O . LEU A 1 146 ? -1.3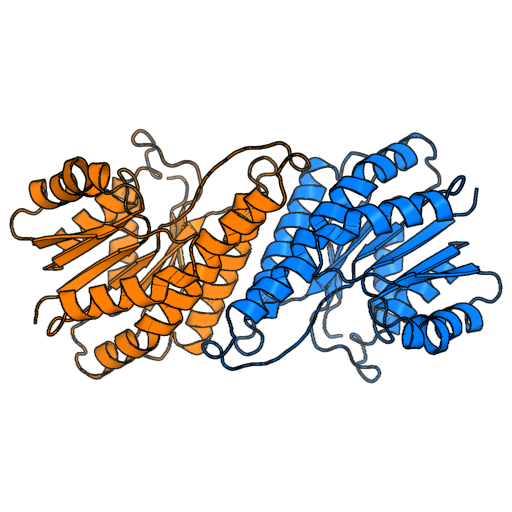78 14.109 9.492 1 98.94 146 LEU A O 1
ATOM 1126 N N . VAL A 1 147 ? -0.896 12.055 10.195 1 98.94 147 VAL A N 1
ATOM 1127 C CA . VAL A 1 147 ? -1.663 11.375 9.156 1 98.94 147 VAL A CA 1
ATOM 1128 C C . VAL A 1 147 ? -2.686 10.438 9.789 1 98.94 147 VAL A C 1
ATOM 1130 O O . VAL A 1 147 ? -2.33 9.586 10.609 1 98.94 147 VAL A O 1
ATOM 1133 N N . THR A 1 148 ? -3.961 10.648 9.453 1 98.62 148 THR A N 1
ATOM 1134 C CA . THR A 1 148 ? -4.996 9.734 9.914 1 98.62 148 THR A CA 1
ATOM 1135 C C . THR A 1 148 ? -4.898 8.398 9.188 1 98.62 148 THR A C 1
ATOM 1137 O O . THR A 1 148 ? -4.859 8.359 7.953 1 98.62 148 THR A O 1
ATOM 1140 N N . ASN A 1 149 ? -4.812 7.398 9.898 1 98.25 149 ASN A N 1
ATOM 1141 C CA . ASN A 1 149 ? -4.77 6.039 9.367 1 98.25 149 ASN A CA 1
ATOM 1142 C C . ASN A 1 149 ? -5.848 5.16 10 1 98.25 149 ASN A C 1
ATOM 1144 O O . ASN A 1 149 ? -6.953 5.629 10.281 1 98.25 149 ASN A O 1
ATOM 1148 N N . SER A 1 150 ? -5.719 3.855 10.016 1 96.75 150 SER A N 1
ATOM 1149 C CA . SER A 1 150 ? -6.754 2.932 10.469 1 96.75 150 SER A CA 1
ATOM 1150 C C . SER A 1 150 ? -6.145 1.645 11.016 1 96.75 150 SER A C 1
ATOM 1152 O O . SER A 1 150 ? -4.918 1.502 11.062 1 96.75 150 SER A O 1
ATOM 1154 N N . HIS A 1 151 ? -7 0.787 11.539 1 95.31 151 HIS A N 1
ATOM 1155 C CA . HIS A 1 151 ? -6.57 -0.548 11.945 1 95.31 151 HIS A CA 1
ATOM 1156 C C . HIS A 1 151 ? -6.391 -1.459 10.734 1 95.31 151 HIS A C 1
ATOM 1158 O O . HIS A 1 151 ? -5.812 -2.541 10.844 1 95.31 151 HIS A O 1
ATOM 1164 N N . LEU A 1 152 ? -6.719 -1.103 9.586 1 97 152 LEU A N 1
ATOM 1165 C CA . LEU A 1 152 ? -6.855 -1.93 8.398 1 97 152 LEU A CA 1
ATOM 1166 C C . LEU A 1 152 ? -5.496 -2.457 7.941 1 97 152 LEU A C 1
ATOM 1168 O O . LEU A 1 152 ? -5.41 -3.539 7.355 1 97 152 LEU A O 1
ATOM 1172 N N . PRO A 1 153 ? -4.402 -1.726 8.195 1 97.5 153 PRO A N 1
ATOM 1173 C CA . PRO A 1 153 ? -3.094 -2.277 7.84 1 97.5 153 PRO A CA 1
ATOM 1174 C C . PRO A 1 153 ? -2.791 -3.59 8.562 1 97.5 153 PRO A C 1
ATOM 1176 O O . PRO A 1 153 ? -2.092 -4.449 8.016 1 97.5 153 PRO A O 1
ATOM 1179 N N . TRP A 1 154 ? -3.357 -3.797 9.75 1 94.88 154 TRP A N 1
ATOM 1180 C CA . TRP A 1 154 ? -3.092 -4.984 10.555 1 94.88 154 TRP A CA 1
ATOM 1181 C C . TRP A 1 154 ? -4.215 -6.004 10.414 1 94.88 154 TRP A C 1
ATOM 1183 O O . TRP A 1 154 ? -3.994 -7.207 10.555 1 94.88 154 TRP A O 1
ATOM 1193 N N . ASP A 1 155 ? -5.332 -5.465 10.227 1 95.69 155 ASP A N 1
ATOM 1194 C CA . ASP A 1 155 ? -6.547 -6.277 10.188 1 95.69 155 ASP A CA 1
ATOM 1195 C C . ASP A 1 155 ? -7.434 -5.871 9.008 1 95.69 155 ASP A C 1
ATOM 1197 O O . ASP A 1 155 ? -8.445 -5.199 9.195 1 95.69 155 ASP A O 1
ATOM 1201 N N . PRO A 1 156 ? -7.055 -6.371 7.82 1 96.81 156 PRO A N 1
ATOM 1202 C CA . PRO A 1 156 ? -7.844 -5.965 6.652 1 96.81 156 PRO A CA 1
ATOM 1203 C C . PRO A 1 156 ? -9.281 -6.48 6.703 1 96.81 156 PRO A C 1
ATOM 1205 O O . PRO A 1 156 ? -9.531 -7.578 7.203 1 96.81 156 PRO A O 1
ATOM 1208 N N . ILE A 1 157 ? -10.211 -5.691 6.273 1 96.44 157 ILE A N 1
ATOM 1209 C CA . ILE A 1 157 ? -11.617 -6.039 6.098 1 96.44 157 ILE A CA 1
ATOM 1210 C C . ILE A 1 157 ? -11.922 -6.23 4.613 1 96.44 157 ILE A C 1
ATOM 1212 O O . ILE A 1 157 ? -11.953 -5.262 3.852 1 96.44 157 ILE A O 1
ATOM 1216 N N . PRO A 1 158 ? -12.234 -7.445 4.227 1 97.31 158 PRO A N 1
ATOM 1217 C CA . PRO A 1 158 ? -12.312 -7.777 2.803 1 97.31 158 PRO A CA 1
ATOM 1218 C C . PRO A 1 158 ? -13.273 -6.871 2.037 1 97.31 158 PRO A C 1
ATOM 1220 O O . PRO A 1 158 ? -12.938 -6.371 0.96 1 97.31 158 PRO A O 1
ATOM 1223 N N . PRO A 1 159 ? -14.406 -6.457 2.545 1 97.38 159 PRO A N 1
ATOM 1224 C CA . PRO A 1 159 ? -15.289 -5.543 1.813 1 97.38 159 PRO A CA 1
ATOM 1225 C C . PRO A 1 159 ? -14.695 -4.148 1.656 1 97.38 159 PRO A C 1
ATOM 1227 O O . PRO A 1 159 ? -15.219 -3.326 0.902 1 97.38 159 PRO A O 1
ATOM 1230 N N . LEU A 1 160 ? -13.617 -3.84 2.377 1 98 160 LEU A N 1
ATOM 1231 C CA . LEU A 1 160 ? -12.898 -2.574 2.279 1 98 160 LEU A CA 1
ATOM 1232 C C . LEU A 1 160 ? -11.516 -2.779 1.674 1 98 160 LEU A C 1
ATOM 1234 O O . LEU A 1 160 ? -10.547 -2.137 2.09 1 98 160 LEU A O 1
ATOM 1238 N N . LEU A 1 161 ? -11.438 -3.664 0.724 1 98.44 161 LEU A N 1
ATOM 1239 C CA . LEU A 1 161 ? -10.156 -4.07 0.161 1 98.44 161 LEU A CA 1
ATOM 1240 C C . LEU A 1 161 ? -9.344 -2.857 -0.271 1 98.44 161 LEU A C 1
ATOM 1242 O O . LEU A 1 161 ? -8.18 -2.717 0.112 1 98.44 161 LEU A O 1
ATOM 1246 N N . SER A 1 162 ? -9.953 -1.972 -1.097 1 98.62 162 SER A N 1
ATOM 1247 C CA . SER A 1 162 ? -9.227 -0.821 -1.621 1 98.62 162 SER A CA 1
ATOM 1248 C C . SER A 1 162 ? -8.695 0.057 -0.493 1 98.62 162 SER A C 1
ATOM 1250 O O . SER A 1 162 ? -7.512 0.402 -0.473 1 98.62 162 SER A O 1
ATOM 1252 N N . LEU A 1 163 ? -9.523 0.407 0.454 1 98.44 163 LEU A N 1
ATOM 1253 C CA . LEU A 1 163 ? -9.102 1.225 1.584 1 98.44 163 LEU A CA 1
ATOM 1254 C C . LEU A 1 163 ? -8.031 0.509 2.4 1 98.44 163 LEU A C 1
ATOM 1256 O O . LEU A 1 163 ? -7.055 1.13 2.834 1 98.44 163 LEU A O 1
ATOM 1260 N N . SER A 1 164 ? -8.227 -0.808 2.598 1 98.5 164 SER A N 1
ATOM 1261 C CA . SER A 1 164 ? -7.309 -1.581 3.426 1 98.5 164 SER A CA 1
ATOM 1262 C C . SER A 1 164 ? -5.895 -1.551 2.855 1 98.5 164 SER A C 1
ATOM 1264 O O . SER A 1 164 ? -4.934 -1.286 3.582 1 98.5 164 SER A O 1
ATOM 1266 N N . LEU A 1 165 ? -5.828 -1.819 1.591 1 98.75 165 LEU A N 1
ATOM 1267 C CA . LEU A 1 165 ? -4.477 -1.94 1.053 1 98.75 165 LEU A CA 1
ATOM 1268 C C . LEU A 1 165 ? -3.814 -0.572 0.935 1 98.75 165 LEU A C 1
ATOM 1270 O O . LEU A 1 165 ? -2.605 -0.444 1.139 1 98.75 165 LEU A O 1
ATOM 1274 N N . VAL A 1 166 ? -4.543 0.543 0.668 1 98.88 166 VAL A N 1
ATOM 1275 C CA . VAL A 1 166 ? -3.895 1.842 0.513 1 98.88 166 VAL A CA 1
ATOM 1276 C C . VAL A 1 166 ? -3.512 2.395 1.884 1 98.88 166 VAL A C 1
ATOM 1278 O O . VAL A 1 166 ? -2.502 3.092 2.02 1 98.88 166 VAL A O 1
ATOM 1281 N N . LYS A 1 167 ? -4.289 2.074 2.916 1 98.81 167 LYS A N 1
ATOM 1282 C CA . LYS A 1 167 ? -3.914 2.486 4.266 1 98.81 167 LYS A CA 1
ATOM 1283 C C . LYS A 1 167 ? -2.676 1.735 4.746 1 98.81 167 LYS A C 1
ATOM 1285 O O . LYS A 1 167 ? -1.861 2.285 5.488 1 98.81 167 LYS A O 1
ATOM 1290 N N . ALA A 1 168 ? -2.521 0.471 4.309 1 98.88 168 ALA A N 1
ATOM 1291 C CA . ALA A 1 168 ? -1.288 -0.251 4.609 1 98.88 168 ALA A CA 1
ATOM 1292 C C . ALA A 1 168 ? -0.081 0.44 3.984 1 98.88 168 ALA A C 1
ATOM 1294 O O . ALA A 1 168 ? 0.955 0.603 4.633 1 98.88 168 ALA A O 1
ATOM 1295 N N . ALA A 1 169 ? -0.225 0.806 2.744 1 98.94 169 ALA A N 1
ATOM 1296 C CA . ALA A 1 169 ? 0.84 1.551 2.078 1 98.94 169 ALA A CA 1
ATOM 1297 C C . ALA A 1 169 ? 1.122 2.867 2.797 1 98.94 169 ALA A C 1
ATOM 1299 O O . ALA A 1 169 ? 2.281 3.229 3.012 1 98.94 169 ALA A O 1
ATOM 1300 N N . GLN A 1 170 ? 0.102 3.562 3.162 1 98.94 170 GLN A N 1
ATOM 1301 C CA . GLN A 1 170 ? 0.219 4.859 3.822 1 98.94 170 GLN A CA 1
ATOM 1302 C C . GLN A 1 170 ? 0.96 4.734 5.152 1 98.94 170 GLN A C 1
ATOM 1304 O O . GLN A 1 170 ? 1.844 5.539 5.453 1 98.94 170 GLN A O 1
ATOM 1309 N N . LYS A 1 171 ? 0.54 3.752 5.934 1 98.88 171 LYS A N 1
ATOM 1310 C CA . LYS A 1 171 ? 1.232 3.496 7.191 1 98.88 171 LYS A CA 1
ATOM 1311 C C . LYS A 1 171 ? 2.729 3.297 6.965 1 98.88 171 LYS A C 1
ATOM 1313 O O . LYS A 1 171 ? 3.551 3.867 7.688 1 98.88 171 LYS A O 1
ATOM 1318 N N . ASN A 1 172 ? 3.047 2.465 6.012 1 98.88 172 ASN A N 1
ATOM 1319 C CA . ASN A 1 172 ? 4.441 2.156 5.715 1 98.88 172 ASN A CA 1
ATOM 1320 C C . ASN A 1 172 ? 5.215 3.404 5.293 1 98.88 172 ASN A C 1
ATOM 1322 O O . ASN A 1 172 ? 6.352 3.611 5.727 1 98.88 172 ASN A O 1
ATOM 1326 N N . MET A 1 173 ? 4.602 4.238 4.516 1 98.88 173 MET A N 1
ATOM 1327 C CA . MET A 1 173 ? 5.219 5.477 4.047 1 98.88 173 MET A CA 1
ATOM 1328 C C . MET A 1 173 ? 5.527 6.406 5.215 1 98.88 173 MET A C 1
ATOM 1330 O O . MET A 1 173 ? 6.645 6.918 5.328 1 98.88 173 MET A O 1
ATOM 1334 N N . VAL A 1 174 ? 4.578 6.59 6.086 1 98.88 174 VAL A N 1
ATOM 1335 C CA . VAL A 1 174 ? 4.75 7.5 7.215 1 98.88 174 VAL A CA 1
ATOM 1336 C C . VAL A 1 174 ? 5.812 6.953 8.164 1 98.88 174 VAL A C 1
ATOM 1338 O O . VAL A 1 174 ? 6.629 7.711 8.695 1 98.88 174 VAL A O 1
ATOM 1341 N N . GLU A 1 175 ? 5.824 5.652 8.352 1 98.69 175 GLU A N 1
ATOM 1342 C CA . GLU A 1 175 ? 6.887 5.047 9.148 1 98.69 175 GLU A CA 1
ATOM 1343 C C . GLU A 1 175 ? 8.258 5.27 8.508 1 98.69 175 GLU A C 1
ATOM 1345 O O . GLU A 1 175 ? 9.242 5.477 9.211 1 98.69 175 GLU A O 1
ATOM 1350 N N . SER A 1 176 ? 8.312 5.195 7.199 1 98.69 176 SER A N 1
ATOM 1351 C CA . SER A 1 176 ? 9.562 5.488 6.496 1 98.69 176 SER A CA 1
ATOM 1352 C C . SER A 1 176 ? 9.992 6.934 6.723 1 98.69 176 SER A C 1
ATOM 1354 O O . SER A 1 176 ? 11.172 7.207 6.953 1 98.69 176 SER A O 1
ATOM 1356 N N . PHE A 1 177 ? 9.023 7.859 6.641 1 98.81 177 PHE A N 1
ATOM 1357 C CA . PHE A 1 177 ? 9.32 9.258 6.938 1 98.81 177 PHE A CA 1
ATOM 1358 C C . PHE A 1 177 ? 9.867 9.406 8.352 1 98.81 177 PHE A C 1
ATOM 1360 O O . PHE A 1 177 ? 10.852 10.102 8.57 1 98.81 177 PHE A O 1
ATOM 1367 N N . TYR A 1 178 ? 9.18 8.758 9.297 1 98.62 178 TYR A N 1
ATOM 1368 C CA . TYR A 1 178 ? 9.57 8.844 10.695 1 98.62 178 TYR A CA 1
ATOM 1369 C C . TYR A 1 178 ? 11 8.336 10.891 1 98.62 178 TYR A C 1
ATOM 1371 O O . TYR A 1 178 ? 11.797 8.969 11.586 1 98.62 178 TYR A O 1
ATOM 1379 N N . ARG A 1 179 ? 11.328 7.227 10.305 1 98.06 179 ARG A N 1
ATOM 1380 C CA . ARG A 1 179 ? 12.664 6.66 10.414 1 98.06 179 ARG A CA 1
ATOM 1381 C C . ARG A 1 179 ? 13.711 7.594 9.82 1 98.06 179 ARG A C 1
ATOM 1383 O O . ARG A 1 179 ? 14.82 7.711 10.344 1 98.06 179 ARG A O 1
ATOM 1390 N N . ALA A 1 180 ? 13.336 8.211 8.773 1 98.06 180 ALA A N 1
ATOM 1391 C CA . ALA A 1 180 ? 14.289 9.055 8.055 1 98.06 180 ALA A CA 1
ATOM 1392 C C . ALA A 1 180 ? 14.445 10.406 8.75 1 98.06 180 ALA A C 1
ATOM 1394 O O . ALA A 1 180 ? 15.539 10.984 8.75 1 98.06 180 ALA A O 1
ATOM 1395 N N . PHE A 1 181 ? 13.297 10.891 9.336 1 97.69 181 PHE A N 1
ATOM 1396 C CA . PHE A 1 181 ? 13.312 12.312 9.672 1 97.69 181 PHE A CA 1
ATOM 1397 C C . PHE A 1 181 ? 12.859 12.531 11.109 1 97.69 181 PHE A C 1
ATOM 1399 O O . PHE A 1 181 ? 12.859 13.664 11.602 1 97.69 181 PHE A O 1
ATOM 1406 N N . GLY A 1 182 ? 12.453 11.461 11.836 1 95.19 182 GLY A N 1
ATOM 1407 C CA . GLY A 1 182 ? 11.891 11.594 13.172 1 95.19 182 GLY A CA 1
ATOM 1408 C C . GLY A 1 182 ? 12.836 12.258 14.156 1 95.19 182 GLY A C 1
ATOM 1409 O O . GLY A 1 182 ? 12.391 12.875 15.125 1 95.19 182 GLY A O 1
ATOM 1410 N N . ASP A 1 183 ? 14.148 12.234 13.883 1 96 183 ASP A N 1
ATOM 1411 C CA . ASP A 1 183 ? 15.148 12.789 14.789 1 96 183 ASP A CA 1
ATOM 1412 C C . ASP A 1 183 ? 15.438 14.25 14.461 1 96 183 ASP A C 1
ATOM 1414 O O . ASP A 1 183 ? 16.266 14.898 15.117 1 96 183 ASP A O 1
ATOM 1418 N N . SER A 1 184 ? 14.727 14.789 13.477 1 96.19 184 SER A N 1
ATOM 1419 C CA . SER A 1 184 ? 15.023 16.141 13.023 1 96.19 184 SER A CA 1
ATOM 1420 C C . SER A 1 184 ? 14.195 17.172 13.789 1 96.19 184 SER A C 1
ATOM 1422 O O . SER A 1 184 ? 14.219 18.359 13.461 1 96.19 184 SER A O 1
ATOM 1424 N N . GLY A 1 185 ? 13.391 16.719 14.742 1 96.56 185 GLY A N 1
ATOM 1425 C CA . GLY A 1 185 ? 12.562 17.641 15.508 1 96.56 185 GLY A CA 1
ATOM 1426 C C . GLY A 1 185 ? 11.141 17.734 14.984 1 96.56 185 GLY A C 1
ATOM 1427 O O . GLY A 1 185 ? 10.289 18.391 15.594 1 96.56 185 GLY A O 1
ATOM 1428 N N . VAL A 1 186 ? 10.883 17.141 13.867 1 98.19 186 VAL A N 1
ATOM 1429 C CA . VAL A 1 186 ? 9.523 17.094 13.336 1 98.19 186 VAL A CA 1
ATOM 1430 C C . VAL A 1 186 ? 8.805 15.867 13.875 1 98.19 186 VAL A C 1
ATOM 1432 O O . VAL A 1 186 ? 9.328 14.75 13.828 1 98.19 186 VAL A O 1
ATOM 1435 N N . HIS A 1 187 ? 7.652 16.062 14.461 1 98.62 187 HIS A N 1
ATOM 1436 C CA . HIS A 1 187 ? 6.812 14.945 14.867 1 98.62 187 HIS A CA 1
ATOM 1437 C C . HIS A 1 187 ? 6.051 14.359 13.688 1 98.62 187 HIS A C 1
ATOM 1439 O O . HIS A 1 187 ? 5.121 14.992 13.172 1 98.62 187 HIS A O 1
ATOM 1445 N N . ILE A 1 188 ? 6.477 13.25 13.211 1 98.75 188 ILE A N 1
ATOM 1446 C CA . ILE A 1 188 ? 5.805 12.516 12.148 1 98.75 188 ILE A CA 1
ATOM 1447 C C . ILE A 1 188 ? 5.031 11.336 12.742 1 98.75 188 ILE A C 1
ATOM 1449 O O . ILE A 1 188 ? 5.621 10.422 13.312 1 98.75 188 ILE A O 1
ATOM 1453 N N . GLY A 1 189 ? 3.695 11.414 12.594 1 98.56 189 GLY A N 1
ATOM 1454 C CA . GLY A 1 189 ? 2.93 10.438 13.352 1 98.56 189 GLY A CA 1
ATOM 1455 C C . GLY A 1 189 ? 1.679 9.969 12.633 1 98.56 189 GLY A C 1
ATOM 1456 O O . GLY A 1 189 ? 1.172 10.664 11.742 1 98.56 189 GLY A O 1
ATOM 1457 N N . LEU A 1 190 ? 1.221 8.805 13.031 1 98.69 190 LEU A N 1
ATOM 1458 C CA . LEU A 1 190 ? 0.009 8.148 12.555 1 98.69 190 LEU A CA 1
ATOM 1459 C C . LEU A 1 190 ? -1.071 8.156 13.633 1 98.69 190 LEU A C 1
ATOM 1461 O O . LEU A 1 190 ? -0.798 7.84 14.797 1 98.69 190 LEU A O 1
ATOM 1465 N N . ILE A 1 191 ? -2.262 8.57 13.227 1 98.62 191 ILE A N 1
ATOM 1466 C CA . ILE A 1 191 ? -3.438 8.406 14.078 1 98.62 191 ILE A CA 1
ATOM 1467 C C . ILE A 1 191 ? -4.215 7.164 13.648 1 98.62 191 ILE A C 1
ATOM 1469 O O . ILE A 1 191 ? -4.973 7.203 12.68 1 98.62 191 ILE A O 1
ATOM 1473 N N . HIS A 1 192 ? -4.082 6.102 14.367 1 98 192 HIS A N 1
ATOM 1474 C CA . HIS A 1 192 ? -4.762 4.855 14.039 1 98 192 HIS A CA 1
ATOM 1475 C C . HIS A 1 192 ? -6.172 4.828 14.625 1 98 192 HIS A C 1
ATOM 1477 O O . HIS A 1 192 ? -6.348 4.633 15.828 1 98 192 HIS A O 1
ATOM 1483 N N . VAL A 1 193 ? -7.07 5.047 13.773 1 96.81 193 VAL A N 1
ATOM 1484 C CA . VAL A 1 193 ? -8.469 4.957 14.18 1 96.81 193 VAL A CA 1
ATOM 1485 C C . VAL A 1 193 ? -8.953 3.518 14.039 1 96.81 193 VAL A C 1
ATOM 1487 O O . VAL A 1 193 ? -8.992 2.967 12.938 1 96.81 193 VAL A O 1
ATOM 1490 N N . GLY A 1 194 ? -9.359 2.912 15.102 1 92.75 194 GLY A N 1
ATOM 1491 C CA . GLY A 1 194 ? -9.516 1.47 15.195 1 92.75 194 GLY A CA 1
ATOM 1492 C C . GLY A 1 194 ? -10.906 0.993 14.805 1 92.75 194 GLY A C 1
ATOM 1493 O O . GLY A 1 194 ? -11.391 -0.013 15.32 1 92.75 194 GLY A O 1
ATOM 1494 N N . GLY A 1 195 ? -11.68 1.725 13.977 1 90.38 195 GLY A N 1
ATOM 1495 C CA . GLY A 1 195 ? -13.016 1.283 13.594 1 90.38 195 GLY A CA 1
ATOM 1496 C C . GLY A 1 195 ? -13.867 2.395 13.016 1 90.38 195 GLY A C 1
ATOM 1497 O O . GLY A 1 195 ? -13.344 3.406 12.539 1 90.38 195 GLY A O 1
ATOM 1498 N N . GLN A 1 196 ? -15.141 2.07 12.992 1 89.44 196 GLN A N 1
ATOM 1499 C CA . GLN A 1 196 ? -16.078 3.02 12.406 1 89.44 196 GLN A CA 1
ATOM 1500 C C . GLN A 1 196 ? -16.266 4.23 13.32 1 89.44 196 GLN A C 1
ATOM 1502 O O . GLN A 1 196 ? -16.578 4.082 14.5 1 89.44 196 GLN A O 1
ATOM 1507 N N . VAL A 1 197 ? -16.141 5.418 12.742 1 93.38 197 VAL A N 1
ATOM 1508 C CA . VAL A 1 197 ? -16.297 6.672 13.477 1 93.38 197 VAL A CA 1
ATOM 1509 C C . VAL A 1 197 ? -17.766 7.082 13.477 1 93.38 197 VAL A C 1
ATOM 1511 O O . VAL A 1 197 ? -18.406 7.133 12.422 1 93.38 197 VAL A O 1
ATOM 1514 N N . ALA A 1 198 ? -18.266 7.277 14.617 1 92.31 198 ALA A N 1
ATOM 1515 C CA . ALA A 1 198 ? -19.641 7.719 14.789 1 92.31 198 ALA A CA 1
ATOM 1516 C C . ALA A 1 198 ? -19.797 8.586 16.031 1 92.31 198 ALA A C 1
ATOM 1518 O O . ALA A 1 198 ? -19.156 8.32 17.062 1 92.31 198 ALA A O 1
ATOM 1519 N N . PRO A 1 199 ? -20.641 9.609 15.914 1 91.5 199 PRO A N 1
ATOM 1520 C CA . PRO A 1 199 ? -20.812 10.516 17.047 1 91.5 199 PRO A CA 1
ATOM 1521 C C . PRO A 1 199 ? -21.25 9.789 18.328 1 91.5 199 PRO A C 1
ATOM 1523 O O . PRO A 1 199 ? -20.891 10.211 19.422 1 91.5 199 PRO A O 1
ATOM 1526 N N . GLN A 1 200 ? -21.938 8.688 18.125 1 92.38 200 GLN A N 1
ATOM 1527 C CA . GLN A 1 200 ? -22.516 8.008 19.281 1 92.38 200 GLN A CA 1
ATOM 1528 C C . GLN A 1 200 ? -21.531 7.004 19.859 1 92.38 200 GLN A C 1
ATOM 1530 O O . GLN A 1 200 ? -21.75 6.477 20.953 1 92.38 200 GLN A O 1
ATOM 1535 N N . ASN A 1 201 ? -20.438 6.809 19.125 1 92.88 201 ASN A N 1
ATOM 1536 C CA . ASN A 1 201 ? -19.438 5.879 19.656 1 92.88 201 ASN A CA 1
ATOM 1537 C C . ASN A 1 201 ? -18.688 6.477 20.844 1 92.88 201 ASN A C 1
ATOM 1539 O O . ASN A 1 201 ? -18.297 7.645 20.812 1 92.88 201 ASN A O 1
ATOM 1543 N N . LYS A 1 202 ? -18.484 5.719 21.922 1 90.75 202 LYS A N 1
ATOM 1544 C CA . LYS A 1 202 ? -17.891 6.242 23.141 1 90.75 202 LYS A CA 1
ATOM 1545 C C . LYS A 1 202 ? -16.438 6.672 22.906 1 90.75 202 LYS A C 1
ATOM 1547 O O . LYS A 1 202 ? -15.977 7.66 23.484 1 90.75 202 LYS A O 1
ATOM 1552 N N . VAL A 1 203 ? -15.789 5.957 22.078 1 92.56 203 VAL A N 1
ATOM 1553 C CA . VAL A 1 203 ? -14.359 6.195 21.891 1 92.56 203 VAL A CA 1
ATOM 1554 C C . VAL A 1 203 ? -14.102 6.699 20.469 1 92.56 203 VAL A C 1
ATOM 1556 O O . VAL A 1 203 ? -13.43 7.715 20.281 1 92.56 203 VAL A O 1
ATOM 1559 N N . LEU A 1 204 ? -14.773 6.035 19.531 1 95.44 204 LEU A N 1
ATOM 1560 C CA . LEU A 1 204 ? -14.531 6.371 18.125 1 95.44 204 LEU A CA 1
ATOM 1561 C C . LEU A 1 204 ? -15.523 7.418 17.641 1 95.44 204 LEU A C 1
ATOM 1563 O O . LEU A 1 204 ? -16.172 7.219 16.609 1 95.44 204 LEU A O 1
ATOM 1567 N N . ASN A 1 205 ? -15.602 8.422 18.422 1 95.94 205 ASN A N 1
ATOM 1568 C CA . ASN A 1 205 ? -16.312 9.617 17.969 1 95.94 205 ASN A CA 1
ATOM 1569 C C . ASN A 1 205 ? -15.344 10.742 17.625 1 95.94 205 ASN A C 1
ATOM 1571 O O . ASN A 1 205 ? -14.203 10.766 18.094 1 95.94 205 ASN A O 1
ATOM 1575 N N . PRO A 1 206 ? -15.781 11.672 16.797 1 96.81 206 PRO A N 1
ATOM 1576 C CA . PRO A 1 206 ? -14.867 12.688 16.266 1 96.81 206 PRO A CA 1
ATOM 1577 C C . PRO A 1 206 ? -14.211 13.523 17.359 1 96.81 206 PRO A C 1
ATOM 1579 O O . PRO A 1 206 ? -13.016 13.82 17.266 1 96.81 206 PRO A O 1
ATOM 1582 N N . ALA A 1 207 ? -14.93 13.852 18.406 1 96.62 207 ALA A N 1
ATOM 1583 C CA . ALA A 1 207 ? -14.398 14.703 19.469 1 96.62 207 ALA A CA 1
ATOM 1584 C C . ALA A 1 207 ? -13.266 14 20.219 1 96.62 207 ALA A C 1
ATOM 1586 O O . ALA A 1 207 ? -12.234 14.609 20.5 1 96.62 207 ALA A O 1
ATOM 1587 N N . THR A 1 208 ? -13.492 12.734 20.531 1 97.25 208 THR A N 1
ATOM 1588 C CA . THR A 1 208 ? -12.477 11.961 21.234 1 97.25 208 THR A CA 1
ATOM 1589 C C . THR A 1 208 ? -11.242 11.766 20.359 1 97.25 208 THR A C 1
ATOM 1591 O O . THR A 1 208 ? -10.109 11.891 20.844 1 97.25 208 THR A O 1
ATOM 1594 N N . ILE A 1 209 ? -11.422 11.445 19.094 1 98.06 209 ILE A N 1
ATOM 1595 C CA . ILE A 1 209 ? -10.32 11.273 18.156 1 98.06 209 ILE A CA 1
ATOM 1596 C C . ILE A 1 209 ? -9.508 12.57 18.062 1 98.06 209 ILE A C 1
ATOM 1598 O O . ILE A 1 209 ? -8.273 12.539 18.094 1 98.06 209 ILE A O 1
ATOM 1602 N N . ALA A 1 210 ? -10.156 13.703 18.047 1 98.31 210 ALA A N 1
ATOM 1603 C CA . ALA A 1 210 ? -9.5 15.008 18 1 98.31 210 ALA A CA 1
ATOM 1604 C C . ALA A 1 210 ? -8.664 15.25 19.25 1 98.31 210 ALA A C 1
ATOM 1606 O O . ALA A 1 210 ? -7.508 15.68 19.156 1 98.31 210 ALA A O 1
ATOM 1607 N N . GLU A 1 211 ? -9.242 14.953 20.391 1 98 211 GLU A N 1
ATOM 1608 C CA . GLU A 1 211 ? -8.547 15.156 21.656 1 98 211 GLU A CA 1
ATOM 1609 C C . GLU A 1 211 ? -7.277 14.312 21.734 1 98 211 GLU A C 1
ATOM 1611 O O . GLU A 1 211 ? -6.223 14.805 22.125 1 98 211 GLU A O 1
ATOM 1616 N N . ARG A 1 212 ? -7.41 13.086 21.328 1 98.06 212 ARG A N 1
ATOM 1617 C CA . ARG A 1 212 ? -6.27 12.18 21.391 1 98.06 212 ARG A CA 1
ATOM 1618 C C . ARG A 1 212 ? -5.223 12.555 20.344 1 98.06 212 ARG A C 1
ATOM 1620 O O . ARG A 1 212 ? -4.023 12.383 20.578 1 98.06 212 ARG A O 1
ATOM 1627 N N . THR A 1 213 ? -5.645 13 19.172 1 98.56 213 THR A N 1
ATOM 1628 C CA . THR A 1 213 ? -4.738 13.461 18.125 1 98.56 213 THR A CA 1
ATOM 1629 C C . THR A 1 213 ? -3.9 14.641 18.625 1 98.56 213 THR A C 1
ATOM 1631 O O . THR A 1 213 ? -2.678 14.641 18.469 1 98.56 213 THR A O 1
ATOM 1634 N N . VAL A 1 214 ? -4.535 15.602 19.297 1 98.75 214 VAL A N 1
ATOM 1635 C CA . VAL A 1 214 ? -3.834 16.797 19.766 1 98.75 214 VAL A CA 1
ATOM 1636 C C . VAL A 1 214 ? -2.924 16.422 20.938 1 98.75 214 VAL A C 1
ATOM 1638 O O . VAL A 1 214 ? -1.807 16.938 21.047 1 98.75 214 VAL A O 1
ATOM 1641 N N . ALA A 1 215 ? -3.375 15.5 21.781 1 98.38 215 ALA A N 1
ATOM 1642 C CA . ALA A 1 215 ? -2.506 15.023 22.859 1 98.38 215 ALA A CA 1
ATOM 1643 C C . ALA A 1 215 ? -1.259 14.344 22.297 1 98.38 215 ALA A C 1
ATOM 1645 O O . ALA A 1 215 ? -0.162 14.5 22.828 1 98.38 215 ALA A O 1
ATOM 1646 N N . PHE A 1 216 ? -1.478 13.555 21.281 1 98.62 216 PHE A N 1
ATOM 1647 C CA . PHE A 1 216 ? -0.362 12.914 20.609 1 98.62 216 PHE A CA 1
ATOM 1648 C C . PHE A 1 216 ? 0.602 13.945 20.031 1 98.62 216 PHE A C 1
ATOM 1650 O O . PHE A 1 216 ? 1.818 13.812 20.188 1 98.62 216 PHE A O 1
ATOM 1657 N N . TRP A 1 217 ? 0.08 14.992 19.422 1 98.56 217 TRP A N 1
ATOM 1658 C CA . TRP A 1 217 ? 0.879 16.094 18.906 1 98.56 217 TRP A CA 1
ATOM 1659 C C . TRP A 1 217 ? 1.68 16.75 20.031 1 98.56 217 TRP A C 1
ATOM 1661 O O . TRP A 1 217 ? 2.889 16.953 19.906 1 98.56 217 TRP A O 1
ATOM 1671 N N . GLU A 1 218 ? 1.097 17.016 21.125 1 97.69 218 GLU A N 1
ATOM 1672 C CA . GLU A 1 218 ? 1.73 17.719 22.234 1 97.69 218 GLU A CA 1
ATOM 1673 C C . GLU A 1 218 ? 2.846 16.875 22.859 1 97.69 218 GLU A C 1
ATOM 1675 O O . GLU A 1 218 ? 3.832 17.406 23.359 1 97.69 218 GLU A O 1
ATOM 1680 N N . SER A 1 219 ? 2.652 15.562 22.781 1 96.19 219 SER A N 1
ATOM 1681 C CA . SER A 1 219 ? 3.66 14.672 23.359 1 96.19 219 SER A CA 1
ATOM 1682 C C . SER A 1 219 ? 4.965 14.742 22.578 1 96.19 219 SER A C 1
ATOM 1684 O O . SER A 1 219 ? 6.047 14.562 23.141 1 96.19 219 SER A O 1
ATOM 1686 N N . GLY A 1 220 ? 4.902 14.906 21.297 1 94.88 220 GLY A N 1
ATOM 1687 C CA . GLY A 1 220 ? 6.051 14.953 20.406 1 94.88 220 GLY A CA 1
ATOM 1688 C C . GLY A 1 220 ? 6.781 13.633 20.297 1 94.88 220 GLY A C 1
ATOM 1689 O O . GLY A 1 220 ? 7.914 13.578 19.812 1 94.88 220 GLY A O 1
ATOM 1690 N N . LYS A 1 221 ? 6.082 12.547 20.781 1 93.75 221 LYS A N 1
ATOM 1691 C CA . LYS A 1 221 ? 6.805 11.281 20.875 1 93.75 221 LYS A CA 1
ATOM 1692 C C . LYS A 1 221 ? 6.082 10.172 20.125 1 93.75 221 LYS A C 1
ATOM 1694 O O . LYS A 1 221 ? 4.852 10.125 20.094 1 93.75 221 LYS A O 1
ATOM 1699 N N . GLY A 1 222 ? 6.922 9.352 19.516 1 93.94 222 GLY A N 1
ATOM 1700 C CA . GLY A 1 222 ? 6.406 8.133 18.906 1 93.94 222 GLY A CA 1
ATOM 1701 C C . GLY A 1 222 ? 5.934 8.328 17.484 1 93.94 222 GLY A C 1
ATOM 1702 O O . GLY A 1 222 ? 5.758 9.469 17.031 1 93.94 222 GLY A O 1
ATOM 1703 N N . VAL A 1 223 ? 5.598 7.199 16.812 1 96.5 223 VAL A N 1
ATOM 1704 C CA . VAL A 1 223 ? 5.223 7.246 15.406 1 96.5 223 VAL A CA 1
ATOM 1705 C C . VAL A 1 223 ? 3.707 7.102 15.273 1 96.5 223 VAL A C 1
ATOM 1707 O O . VAL A 1 223 ? 3.131 7.469 14.242 1 96.5 223 VAL A O 1
ATOM 1710 N N . ALA A 1 224 ? 3.07 6.602 16.359 1 97.69 224 ALA A N 1
ATOM 1711 C CA . ALA A 1 224 ? 1.641 6.352 16.203 1 97.69 224 ALA A CA 1
ATOM 1712 C C . ALA A 1 224 ? 0.914 6.414 17.531 1 97.69 224 ALA A C 1
ATOM 1714 O O . ALA A 1 224 ? 1.511 6.152 18.594 1 97.69 224 ALA A O 1
ATOM 1715 N N . VAL A 1 225 ? -0.284 6.785 17.438 1 96.62 225 VAL A N 1
ATOM 1716 C CA . VAL A 1 225 ? -1.227 6.633 18.547 1 96.62 225 VAL A CA 1
ATOM 1717 C C . VAL A 1 225 ? -2.424 5.801 18.094 1 96.62 225 VAL A C 1
ATOM 1719 O O . VAL A 1 225 ? -2.912 5.965 16.969 1 96.62 225 VAL A O 1
ATOM 1722 N N . ASN A 1 226 ? -2.838 4.848 18.859 1 96.06 226 ASN A N 1
ATOM 1723 C CA . ASN A 1 226 ? -3.98 3.992 18.578 1 96.06 226 ASN A CA 1
ATOM 1724 C C . ASN A 1 226 ? -5.238 4.473 19.281 1 96.06 226 ASN A C 1
ATOM 1726 O O . ASN A 1 226 ? -5.27 4.551 20.516 1 96.06 226 ASN A O 1
ATOM 1730 N N . ILE A 1 227 ? -6.152 4.875 18.484 1 94.81 227 ILE A N 1
ATOM 1731 C CA . ILE A 1 227 ? -7.469 5.211 19.016 1 94.81 227 ILE A CA 1
ATOM 1732 C C . ILE A 1 227 ? -8.391 3.998 18.906 1 94.81 227 ILE A C 1
ATOM 1734 O O . ILE A 1 227 ? -8.875 3.676 17.828 1 94.81 227 ILE A O 1
ATOM 1738 N N . ASN A 1 228 ? -8.398 3.176 19.891 1 84.94 228 ASN A N 1
ATOM 1739 C CA . ASN A 1 228 ? -9.102 1.897 19.875 1 84.94 228 ASN A CA 1
ATOM 1740 C C . ASN A 1 228 ? -10.531 2.035 20.406 1 84.94 228 ASN A C 1
ATOM 1742 O O . ASN A 1 228 ? -10.93 3.109 20.859 1 84.94 228 ASN A O 1
ATOM 1746 N N . GLU A 1 229 ? -11.242 0.913 20.234 1 66.56 229 GLU A N 1
ATOM 1747 C CA . GLU A 1 229 ? -12.609 0.851 20.75 1 66.56 229 GLU A CA 1
ATOM 1748 C C . GLU A 1 229 ? -12.625 0.793 22.266 1 66.56 229 GLU A C 1
ATOM 1750 O O . GLU A 1 229 ? -11.711 0.24 22.891 1 66.56 229 GLU A O 1
ATOM 1755 N N . GLY A 1 230 ? -12.992 1.896 23 1 51.06 230 GLY A N 1
ATOM 1756 C CA . GLY A 1 230 ? -13.125 1.919 24.438 1 51.06 230 GLY A CA 1
ATOM 1757 C C . GLY A 1 230 ? -13.609 0.604 25.016 1 51.06 230 GLY A C 1
ATOM 1758 O O . GLY A 1 230 ? -14.211 -0.208 24.312 1 51.06 230 GLY A O 1
ATOM 1759 N N . MET B 1 1 ? -5.043 -34.375 -16.609 1 89.12 1 MET B N 1
ATOM 1760 C CA . MET B 1 1 ? -4.688 -33.219 -17.406 1 89.12 1 MET B CA 1
ATOM 1761 C C . MET B 1 1 ? -3.361 -32.625 -16.938 1 89.12 1 MET B C 1
ATOM 1763 O O . MET B 1 1 ? -2.951 -32.844 -15.797 1 89.12 1 MET B O 1
ATOM 1767 N N . ALA B 1 2 ? -2.639 -31.953 -17.812 1 96.56 2 ALA B N 1
ATOM 1768 C CA . ALA B 1 2 ? -1.36 -31.344 -17.438 1 96.56 2 ALA B CA 1
ATOM 1769 C C . ALA B 1 2 ? -1.536 -30.344 -16.297 1 96.56 2 ALA B C 1
ATOM 1771 O O . ALA B 1 2 ? -2.5 -29.578 -16.281 1 96.56 2 ALA B O 1
ATOM 1772 N N . ARG B 1 3 ? -0.693 -30.5 -15.289 1 98.31 3 ARG B N 1
ATOM 1773 C CA . ARG B 1 3 ? -0.635 -29.547 -14.195 1 98.31 3 ARG B CA 1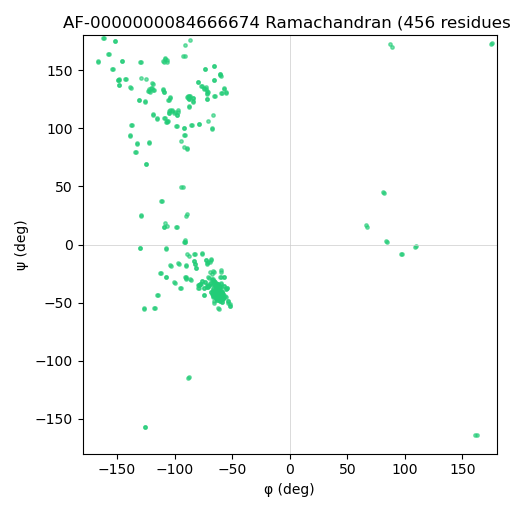
ATOM 1774 C C . ARG B 1 3 ? 0.256 -28.359 -14.547 1 98.31 3 ARG B C 1
ATOM 1776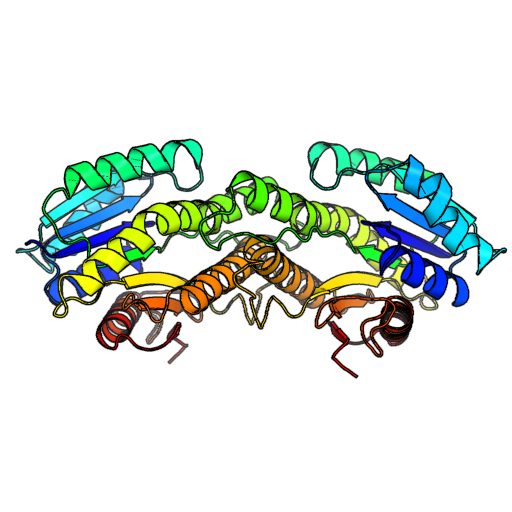 O O . ARG B 1 3 ? 1.431 -28.531 -14.875 1 98.31 3 ARG B O 1
ATOM 1783 N N . THR B 1 4 ? -0.273 -27.125 -14.484 1 98.81 4 THR B N 1
ATOM 1784 C CA . THR B 1 4 ? 0.412 -25.984 -15.055 1 98.81 4 THR B CA 1
ATOM 1785 C C . THR B 1 4 ? 0.708 -24.938 -13.977 1 98.81 4 THR B C 1
ATOM 1787 O O . THR B 1 4 ? -0.14 -24.656 -13.125 1 98.81 4 THR B O 1
ATOM 1790 N N . LEU B 1 5 ? 1.934 -24.422 -13.984 1 98.88 5 LEU B N 1
ATOM 1791 C CA . LEU B 1 5 ? 2.375 -23.281 -13.203 1 98.88 5 LEU B CA 1
ATOM 1792 C C . LEU B 1 5 ? 2.525 -22.047 -14.086 1 98.88 5 LEU B C 1
ATOM 1794 O O . LEU B 1 5 ? 3.211 -22.094 -15.117 1 98.88 5 LEU B O 1
ATOM 1798 N N . ILE B 1 6 ? 1.861 -20.969 -13.758 1 98.88 6 ILE B N 1
ATOM 1799 C CA . ILE B 1 6 ? 2.057 -19.672 -14.406 1 98.88 6 ILE B CA 1
ATOM 1800 C C . ILE B 1 6 ? 2.875 -18.75 -13.5 1 98.88 6 ILE B C 1
ATOM 1802 O O . ILE B 1 6 ? 2.549 -18.594 -12.32 1 98.88 6 ILE B O 1
ATOM 1806 N N . VAL B 1 7 ? 3.969 -18.188 -14.008 1 98.88 7 VAL B N 1
ATOM 1807 C CA . VAL B 1 7 ? 4.875 -17.359 -13.227 1 98.88 7 VAL B CA 1
ATOM 1808 C C . VAL B 1 7 ? 4.855 -15.93 -13.773 1 98.88 7 VAL B C 1
ATOM 1810 O O . VAL B 1 7 ? 5.332 -15.672 -14.883 1 98.88 7 VAL B O 1
ATOM 1813 N N . PHE B 1 8 ? 4.273 -15 -13.055 1 98.75 8 PHE B N 1
ATOM 1814 C CA . PHE B 1 8 ? 4.359 -13.578 -13.391 1 98.75 8 PHE B CA 1
ATOM 1815 C C . PHE B 1 8 ? 5.586 -12.945 -12.742 1 98.75 8 PHE B C 1
ATOM 1817 O O . PHE B 1 8 ? 5.746 -12.992 -11.523 1 98.75 8 PHE B O 1
ATOM 1824 N N . GLY B 1 9 ? 6.367 -12.289 -13.492 1 96.5 9 GLY B N 1
ATOM 1825 C CA . GLY B 1 9 ? 7.625 -11.766 -12.992 1 96.5 9 GLY B CA 1
ATOM 1826 C C . GLY B 1 9 ? 8.727 -12.812 -12.953 1 96.5 9 GLY B C 1
ATOM 1827 O O . GLY B 1 9 ? 9.391 -12.984 -11.93 1 96.5 9 GLY B O 1
ATOM 1828 N N . ALA B 1 10 ? 8.891 -13.594 -13.992 1 96.5 10 ALA B N 1
ATOM 1829 C CA . ALA B 1 10 ? 9.977 -14.562 -14.117 1 96.5 10 ALA B CA 1
ATOM 1830 C C . ALA B 1 10 ? 11.328 -13.859 -14.203 1 96.5 10 ALA B C 1
ATOM 1832 O O . ALA B 1 10 ? 11.414 -12.711 -14.641 1 96.5 10 ALA B O 1
ATOM 1833 N N . GLY B 1 11 ? 12.352 -14.562 -13.789 1 94.06 11 GLY B N 1
ATOM 1834 C CA . GLY B 1 11 ? 13.703 -14.023 -13.812 1 94.06 11 GLY B CA 1
ATOM 1835 C C . GLY B 1 11 ? 14.719 -14.953 -13.18 1 94.06 11 GLY B C 1
ATOM 1836 O O . GLY B 1 11 ? 14.359 -15.977 -12.602 1 94.06 11 GLY B O 1
ATOM 1837 N N . PRO B 1 12 ? 15.953 -14.617 -13.297 1 90.88 12 PRO B N 1
ATOM 1838 C CA . PRO B 1 12 ? 17.031 -15.531 -12.922 1 90.88 12 PRO B CA 1
ATOM 1839 C C . PRO B 1 12 ? 17.125 -15.758 -11.414 1 90.88 12 PRO B C 1
ATOM 1841 O O . PRO B 1 12 ? 17.766 -16.719 -10.969 1 90.88 12 PRO B O 1
ATOM 1844 N N . GLY B 1 13 ? 16.531 -15 -10.633 1 92.94 13 GLY B N 1
ATOM 1845 C CA . GLY B 1 13 ? 16.547 -15.164 -9.188 1 92.94 13 GLY B CA 1
ATOM 1846 C C . GLY B 1 13 ? 15.445 -16.078 -8.688 1 92.94 13 GLY B C 1
ATOM 1847 O O . GLY B 1 13 ? 15.367 -17.25 -9.086 1 92.94 13 GLY B O 1
ATOM 1848 N N . ILE B 1 14 ? 14.555 -15.602 -7.973 1 96.56 14 ILE B N 1
ATOM 1849 C CA . ILE B 1 14 ? 13.5 -16.359 -7.309 1 96.56 14 ILE B CA 1
ATOM 1850 C C . ILE B 1 14 ? 12.602 -17.016 -8.352 1 96.56 14 ILE B C 1
ATOM 1852 O O . ILE B 1 14 ? 12.242 -18.188 -8.219 1 96.56 14 ILE B O 1
ATOM 1856 N N . GLY B 1 15 ? 12.352 -16.359 -9.469 1 97.5 15 GLY B N 1
ATOM 1857 C CA . GLY B 1 15 ? 11.414 -16.844 -10.469 1 97.5 15 GLY B CA 1
ATOM 1858 C C . GLY B 1 15 ? 11.812 -18.172 -11.07 1 97.5 15 GLY B C 1
ATOM 1859 O O . GLY B 1 15 ? 11.078 -19.156 -10.969 1 97.5 15 GLY B O 1
ATOM 1860 N N . ASP B 1 16 ? 13 -18.266 -11.602 1 97.88 16 ASP B N 1
ATOM 1861 C CA . ASP B 1 16 ? 13.484 -19.453 -12.289 1 97.88 16 ASP B CA 1
ATOM 1862 C C . ASP B 1 16 ? 13.633 -20.625 -11.328 1 97.88 16 ASP B C 1
ATOM 1864 O O . ASP B 1 16 ? 13.242 -21.75 -11.641 1 97.88 16 ASP B O 1
ATOM 1868 N N . HIS B 1 17 ? 14.188 -20.359 -10.195 1 98.38 17 HIS B N 1
ATOM 1869 C CA . HIS B 1 17 ? 14.422 -21.422 -9.219 1 98.38 17 HIS B CA 1
ATOM 1870 C C . HIS B 1 17 ? 13.109 -21.984 -8.695 1 98.38 17 HIS B C 1
ATOM 1872 O O . HIS B 1 17 ? 12.992 -23.203 -8.508 1 98.38 17 HIS B O 1
ATOM 1878 N N . THR B 1 18 ? 12.156 -21.109 -8.453 1 98.75 18 THR B N 1
ATOM 1879 C CA . THR B 1 18 ? 10.859 -21.562 -7.98 1 98.75 18 THR B CA 1
ATOM 1880 C C . THR B 1 18 ? 10.148 -22.375 -9.062 1 98.75 18 THR B C 1
ATOM 1882 O O . THR B 1 18 ? 9.586 -23.438 -8.781 1 98.75 18 THR B O 1
ATOM 1885 N N . ALA B 1 19 ? 10.203 -21.891 -10.297 1 98.75 19 ALA B N 1
ATOM 1886 C CA . ALA B 1 19 ? 9.609 -22.625 -11.406 1 98.75 19 ALA B CA 1
ATOM 1887 C C . ALA B 1 19 ? 10.211 -24.016 -11.523 1 98.75 19 ALA B C 1
ATOM 1889 O O . ALA B 1 19 ? 9.484 -25 -11.656 1 98.75 19 ALA B O 1
ATOM 1890 N N . ALA B 1 20 ? 11.523 -24.109 -11.445 1 98.62 20 ALA B N 1
ATOM 1891 C CA . ALA B 1 20 ? 12.219 -25.391 -11.547 1 98.62 20 ALA B CA 1
ATOM 1892 C C . ALA B 1 20 ? 11.836 -26.312 -10.391 1 98.62 20 ALA B C 1
ATOM 1894 O O . ALA B 1 20 ? 11.68 -27.516 -10.578 1 98.62 20 ALA B O 1
ATOM 1895 N N . GLN B 1 21 ? 11.734 -25.719 -9.188 1 98.69 21 GLN B N 1
ATOM 1896 C CA . GLN B 1 21 ? 11.367 -26.516 -8.016 1 98.69 21 GLN B CA 1
ATOM 1897 C C . GLN B 1 21 ? 9.961 -27.094 -8.156 1 98.69 21 GLN B C 1
ATOM 1899 O O . GLN B 1 21 ? 9.719 -28.25 -7.82 1 98.69 21 GLN B O 1
ATOM 1904 N N . PHE B 1 22 ? 8.984 -26.328 -8.664 1 98.75 22 PHE B N 1
ATOM 1905 C CA . PHE B 1 22 ? 7.637 -26.812 -8.906 1 98.75 22 PHE B CA 1
ATOM 1906 C C . PHE B 1 22 ? 7.648 -27.938 -9.938 1 98.75 22 PHE B C 1
ATOM 1908 O O . PHE B 1 22 ? 6.938 -28.938 -9.797 1 98.75 22 PHE B O 1
ATOM 1915 N N . ALA B 1 23 ? 8.43 -27.734 -10.992 1 98.44 23 ALA B N 1
ATOM 1916 C CA . ALA B 1 23 ? 8.547 -28.766 -12.023 1 98.44 23 ALA B CA 1
ATOM 1917 C C . ALA B 1 23 ? 9.023 -30.094 -11.438 1 98.44 23 ALA B C 1
ATOM 1919 O O . ALA B 1 23 ? 8.555 -31.156 -11.828 1 98.44 23 ALA B O 1
ATOM 1920 N N . SER B 1 24 ? 9.867 -30.016 -10.484 1 98.06 24 SER B N 1
ATOM 1921 C CA . SER B 1 24 ? 10.406 -31.219 -9.859 1 98.06 24 SER B CA 1
ATOM 1922 C C . SER B 1 24 ? 9.367 -31.906 -8.984 1 98.06 24 SER B C 1
ATOM 1924 O O . SER B 1 24 ? 9.539 -33.062 -8.586 1 98.06 24 SER B O 1
ATOM 1926 N N . LYS B 1 25 ? 8.266 -31.203 -8.688 1 97.44 25 LYS B N 1
ATOM 1927 C CA . LYS B 1 25 ? 7.223 -31.734 -7.816 1 97.44 25 LYS B CA 1
ATOM 1928 C C . LYS B 1 25 ? 5.98 -32.125 -8.617 1 97.44 25 LYS B C 1
ATOM 1930 O O . LYS B 1 25 ? 4.875 -32.156 -8.07 1 97.44 25 LYS B O 1
ATOM 1935 N N . GLY B 1 26 ? 6.129 -32.25 -9.914 1 96.56 26 GLY B N 1
ATOM 1936 C CA . GLY B 1 26 ? 5.055 -32.875 -10.688 1 96.56 26 GLY B CA 1
ATOM 1937 C C . GLY B 1 26 ? 4.328 -31.859 -11.57 1 96.56 26 GLY B C 1
ATOM 1938 O O . GLY B 1 26 ? 3.381 -32.219 -12.273 1 96.56 26 GLY B O 1
ATOM 1939 N N . ILE B 1 27 ? 4.66 -30.625 -11.555 1 98.44 27 ILE B N 1
ATOM 1940 C CA . ILE B 1 27 ? 4.137 -29.656 -12.523 1 98.44 27 ILE B CA 1
ATOM 1941 C C . ILE B 1 27 ? 4.633 -30.016 -13.922 1 98.44 27 ILE B C 1
ATOM 1943 O O . ILE B 1 27 ? 5.836 -30.156 -14.141 1 98.44 27 ILE B O 1
ATOM 1947 N N . ASP B 1 28 ? 3.711 -30.125 -14.844 1 98.38 28 ASP B N 1
ATOM 1948 C CA . ASP B 1 28 ? 4.016 -30.625 -16.188 1 98.38 28 ASP B CA 1
ATOM 1949 C C . ASP B 1 28 ? 4.391 -29.469 -17.109 1 98.38 28 ASP B C 1
ATOM 1951 O O . ASP B 1 28 ? 5.09 -29.672 -18.109 1 98.38 28 ASP B O 1
ATOM 1955 N N . ARG B 1 29 ? 3.855 -28.328 -16.859 1 98.69 29 ARG B N 1
ATOM 1956 C CA . ARG B 1 29 ? 4.074 -27.172 -17.703 1 98.69 29 ARG B CA 1
ATOM 1957 C C . ARG B 1 29 ? 4.305 -25.906 -16.875 1 98.69 29 ARG B C 1
ATOM 1959 O O . ARG B 1 29 ? 3.625 -25.688 -15.875 1 98.69 29 ARG B O 1
ATOM 1966 N N . VAL B 1 30 ? 5.281 -25.203 -17.281 1 98.69 30 VAL B N 1
ATOM 1967 C CA . VAL B 1 30 ? 5.586 -23.891 -16.688 1 98.69 30 VAL B CA 1
ATOM 1968 C C . VAL B 1 30 ? 5.461 -22.812 -17.75 1 98.69 30 VAL B C 1
ATOM 1970 O O . VAL B 1 30 ? 5.949 -22.969 -18.875 1 98.69 30 VAL B O 1
ATOM 1973 N N . VAL B 1 31 ? 4.77 -21.672 -17.453 1 98.69 31 VAL B N 1
ATOM 1974 C CA . VAL B 1 31 ? 4.668 -20.531 -18.359 1 98.69 31 VAL B CA 1
ATOM 1975 C C . VAL B 1 31 ? 5.199 -19.281 -17.672 1 98.69 31 VAL B C 1
ATOM 1977 O O . VAL B 1 31 ? 4.43 -18.531 -17.062 1 98.69 31 VAL B O 1
ATOM 1980 N N . PRO B 1 32 ? 6.52 -19.047 -17.781 1 98.56 32 PRO B N 1
ATOM 1981 C CA . PRO B 1 32 ? 7.094 -17.797 -17.281 1 98.56 32 PRO B CA 1
ATOM 1982 C C . PRO B 1 32 ? 6.727 -16.578 -18.125 1 98.56 32 PRO B C 1
ATOM 1984 O O . PRO B 1 32 ? 6.766 -16.656 -19.359 1 98.56 32 PRO B O 1
ATOM 1987 N N . LEU B 1 33 ? 6.285 -15.523 -17.516 1 98.75 33 LEU B N 1
ATOM 1988 C CA . LEU B 1 33 ? 5.988 -14.266 -18.188 1 98.75 33 LEU B CA 1
ATOM 1989 C C . LEU B 1 33 ? 6.867 -13.141 -17.641 1 98.75 33 LEU B C 1
ATOM 1991 O O . LEU B 1 33 ? 7.117 -13.062 -16.438 1 98.75 33 LEU B O 1
ATOM 1995 N N . ALA B 1 34 ? 7.348 -12.328 -18.469 1 98.06 34 ALA B N 1
ATOM 1996 C CA . ALA B 1 34 ? 8.117 -11.125 -18.172 1 98.06 34 ALA B CA 1
ATOM 1997 C C . ALA B 1 34 ? 8.141 -10.18 -19.359 1 98.06 34 ALA B C 1
ATOM 1999 O O . ALA B 1 34 ? 7.555 -10.477 -20.406 1 98.06 34 ALA B O 1
ATOM 2000 N N . ARG B 1 35 ? 8.75 -9.023 -19.234 1 96.56 35 ARG B N 1
ATOM 2001 C CA . ARG B 1 35 ? 8.789 -8.016 -20.297 1 96.56 35 ARG B CA 1
ATOM 2002 C C . ARG B 1 35 ? 9.828 -8.383 -21.359 1 96.56 35 ARG B C 1
ATOM 2004 O O . ARG B 1 35 ? 9.656 -8.047 -22.531 1 96.56 35 ARG B O 1
ATOM 2011 N N . ASN B 1 36 ? 10.883 -8.992 -20.844 1 96.44 36 ASN B N 1
ATOM 2012 C CA . ASN B 1 36 ? 12.031 -9.258 -21.719 1 96.44 36 ASN B CA 1
ATOM 2013 C C . ASN B 1 36 ? 11.938 -10.641 -22.359 1 96.44 36 ASN B C 1
ATOM 2015 O O . ASN B 1 36 ? 12.438 -11.617 -21.797 1 96.44 36 ASN B O 1
ATOM 2019 N N . THR B 1 37 ? 11.516 -10.68 -23.594 1 95.75 37 THR B N 1
ATOM 2020 C CA . THR B 1 37 ? 11.25 -11.945 -24.281 1 95.75 37 THR B CA 1
ATOM 2021 C C . THR B 1 37 ? 12.555 -12.672 -24.594 1 95.75 37 THR B C 1
ATOM 2023 O O . THR B 1 37 ? 12.609 -13.898 -24.578 1 95.75 37 THR B O 1
ATOM 2026 N N . GLN B 1 38 ? 13.508 -11.898 -24.891 1 97.25 38 GLN B N 1
ATOM 2027 C CA . GLN B 1 38 ? 14.797 -12.5 -25.203 1 97.25 38 GLN B CA 1
ATOM 2028 C C . GLN B 1 38 ? 15.367 -13.234 -23.984 1 97.25 38 GLN B C 1
ATOM 2030 O O . GLN B 1 38 ? 15.867 -14.359 -24.109 1 97.25 38 GLN B O 1
ATOM 2035 N N . ARG B 1 39 ? 15.336 -12.648 -22.844 1 97.25 39 ARG B N 1
ATOM 2036 C CA . ARG B 1 39 ? 15.812 -13.305 -21.641 1 97.25 39 ARG B CA 1
ATOM 2037 C C . ARG B 1 39 ? 14.969 -14.539 -21.312 1 97.25 39 ARG B C 1
ATOM 2039 O O . ARG B 1 39 ? 15.516 -15.586 -20.969 1 97.25 39 ARG B O 1
ATOM 2046 N N . LEU B 1 40 ? 13.688 -14.398 -21.453 1 97.56 40 LEU B N 1
ATOM 2047 C CA . LEU B 1 40 ? 12.789 -15.523 -21.219 1 97.56 40 LEU B CA 1
ATOM 2048 C C . LEU B 1 40 ? 13.211 -16.75 -22.016 1 97.56 40 LEU B C 1
ATOM 2050 O O . LEU B 1 40 ? 13.406 -17.828 -21.469 1 97.56 40 LEU B O 1
ATOM 2054 N N . GLN B 1 41 ? 13.422 -16.562 -23.312 1 96.88 41 GLN B N 1
ATOM 2055 C CA . GLN B 1 41 ? 13.664 -17.656 -24.25 1 96.88 41 GLN B CA 1
ATOM 2056 C C . GLN B 1 41 ? 15.078 -18.203 -24.078 1 96.88 41 GLN B C 1
ATOM 2058 O O . GLN B 1 41 ? 15.281 -19.422 -24.109 1 96.88 41 GLN B O 1
ATOM 2063 N N . ASN B 1 42 ? 16.016 -17.297 -23.812 1 96.88 42 ASN B N 1
ATOM 2064 C CA . ASN B 1 42 ? 17.406 -17.719 -23.906 1 96.88 42 ASN B CA 1
ATOM 2065 C C . ASN B 1 42 ? 17.969 -18.094 -22.531 1 96.88 42 ASN B C 1
ATOM 2067 O O . ASN B 1 42 ? 19.016 -18.734 -22.422 1 96.88 42 ASN B O 1
ATOM 2071 N N . GLU B 1 43 ? 17.281 -17.688 -21.469 1 97.44 43 GLU B N 1
ATOM 2072 C CA . GLU B 1 43 ? 17.828 -17.938 -20.141 1 97.44 43 GLU B CA 1
ATOM 2073 C C . GLU B 1 43 ? 16.812 -18.672 -19.266 1 97.44 43 GLU B C 1
ATOM 2075 O O . GLU B 1 43 ? 17.078 -19.766 -18.781 1 97.44 43 GLU B O 1
ATOM 2080 N N . ASP B 1 44 ? 15.664 -18.141 -19.109 1 96.88 44 ASP B N 1
ATOM 2081 C CA . ASP B 1 44 ? 14.688 -18.672 -18.156 1 96.88 44 ASP B CA 1
ATOM 2082 C C . ASP B 1 44 ? 14.211 -20.062 -18.578 1 96.88 44 ASP B C 1
ATOM 2084 O O . ASP B 1 44 ? 14.195 -21 -17.781 1 96.88 44 ASP B O 1
ATOM 2088 N N . VAL B 1 45 ? 13.828 -20.188 -19.844 1 97.12 45 VAL B N 1
ATOM 2089 C CA . VAL B 1 45 ? 13.375 -21.469 -20.359 1 97.12 45 VAL B CA 1
ATOM 2090 C C . VAL B 1 45 ? 14.469 -22.516 -20.203 1 97.12 45 VAL B C 1
ATOM 2092 O O . VAL B 1 45 ? 14.211 -23.641 -19.734 1 97.12 45 VAL B O 1
ATOM 2095 N N . LEU B 1 46 ? 15.648 -22.141 -20.516 1 97 46 LEU B N 1
ATOM 2096 C CA . LEU B 1 46 ? 16.766 -23.078 -20.453 1 97 46 LEU B CA 1
ATOM 2097 C C . LEU B 1 46 ? 17.047 -23.484 -19.016 1 97 46 LEU B C 1
ATOM 2099 O O . LEU B 1 46 ? 17.375 -24.641 -18.75 1 97 46 LEU B O 1
ATOM 2103 N N . PHE B 1 47 ? 16.969 -22.562 -18.141 1 97.94 47 PHE B N 1
ATOM 2104 C CA . PHE B 1 47 ? 17.234 -22.844 -16.734 1 97.94 47 PHE B CA 1
ATOM 2105 C C . PHE B 1 47 ? 16.281 -23.906 -16.219 1 97.94 47 PHE B C 1
ATOM 2107 O O . PHE B 1 47 ? 16.703 -24.859 -15.57 1 97.94 47 PHE B O 1
ATOM 2114 N N . VAL B 1 48 ? 15.039 -23.797 -16.516 1 98 48 VAL B N 1
ATOM 2115 C CA . VAL B 1 48 ? 14.016 -24.703 -16 1 98 48 VAL B CA 1
ATOM 2116 C C . VAL B 1 48 ? 14.102 -26.047 -16.719 1 98 48 VAL B C 1
ATOM 2118 O O . VAL B 1 48 ? 14.086 -27.094 -16.078 1 98 48 VAL B O 1
ATOM 2121 N N . SER B 1 49 ? 14.273 -26.047 -18.031 1 97.56 49 SER B N 1
ATOM 2122 C CA . SER B 1 49 ? 14.25 -27.266 -18.828 1 97.56 49 SER B CA 1
ATOM 2123 C C . SER B 1 49 ? 15.477 -28.125 -18.578 1 97.56 49 SER B C 1
ATOM 2125 O O . SER B 1 49 ? 15.406 -29.359 -18.625 1 97.56 49 SER B O 1
ATOM 2127 N N . LYS B 1 50 ? 16.578 -27.484 -18.359 1 97.06 50 LYS B N 1
ATOM 2128 C CA . LYS B 1 50 ? 17.797 -28.25 -18.094 1 97.06 50 LYS B CA 1
ATOM 2129 C C . LYS B 1 50 ? 17.672 -29.047 -16.797 1 97.06 50 LYS B C 1
ATOM 2131 O O . LYS B 1 50 ? 18.219 -30.156 -16.703 1 97.06 50 LYS B O 1
ATOM 2136 N N . ARG B 1 51 ? 17.016 -28.594 -15.867 1 95.75 51 ARG B N 1
ATOM 2137 C CA . ARG B 1 51 ? 16.875 -29.234 -14.555 1 95.75 51 ARG B CA 1
ATOM 2138 C C . ARG B 1 51 ? 15.734 -30.25 -14.562 1 95.75 51 ARG B C 1
ATOM 2140 O O . ARG B 1 51 ? 15.719 -31.172 -13.742 1 95.75 51 ARG B O 1
ATOM 2147 N N . ASN B 1 52 ? 14.781 -29.906 -15.406 1 97.38 52 ASN B N 1
ATOM 2148 C CA . ASN B 1 52 ? 13.617 -30.766 -15.555 1 97.38 52 ASN B CA 1
ATOM 2149 C C . ASN B 1 52 ? 13.289 -31.016 -17.016 1 97.38 52 ASN B C 1
ATOM 2151 O O . ASN B 1 52 ? 12.375 -30.406 -17.578 1 97.38 52 ASN B O 1
ATOM 2155 N N . PRO B 1 53 ? 13.867 -32.031 -17.672 1 96.44 53 PRO B N 1
ATOM 2156 C CA . PRO B 1 53 ? 13.758 -32.188 -19.125 1 96.44 53 PRO B CA 1
ATOM 2157 C C . PRO B 1 53 ? 12.344 -32.562 -19.562 1 96.44 53 PRO B C 1
ATOM 2159 O O . PRO B 1 53 ? 11.984 -32.344 -20.719 1 96.44 53 PRO B O 1
ATOM 2162 N N . ALA B 1 54 ? 11.602 -33.125 -18.703 1 97.12 54 ALA B N 1
ATOM 2163 C CA . ALA B 1 54 ? 10.266 -33.594 -19.078 1 97.12 54 ALA B CA 1
ATOM 2164 C C . ALA B 1 54 ? 9.25 -32.438 -19.031 1 97.12 54 ALA B C 1
ATOM 2166 O O . ALA B 1 54 ? 8.141 -32.562 -19.562 1 97.12 54 ALA B O 1
ATOM 2167 N N . VAL B 1 55 ? 9.578 -31.344 -18.375 1 98.12 55 VAL B N 1
ATOM 2168 C CA . VAL B 1 55 ? 8.641 -30.234 -18.203 1 98.12 55 VAL B CA 1
ATOM 2169 C C . VAL B 1 55 ? 8.539 -29.438 -19.516 1 98.12 55 VAL B C 1
ATOM 2171 O O . VAL B 1 55 ? 9.547 -29.219 -20.188 1 98.12 55 VAL B O 1
ATOM 2174 N N . LYS B 1 56 ? 7.371 -29.047 -19.953 1 98.19 56 LYS B N 1
ATOM 2175 C CA . LYS B 1 56 ? 7.18 -28.109 -21.047 1 98.19 56 LYS B CA 1
ATOM 2176 C C . LYS B 1 56 ? 7.266 -26.656 -20.562 1 98.19 56 LYS B C 1
ATOM 2178 O O . LYS B 1 56 ? 6.602 -26.281 -19.594 1 98.19 56 LYS B O 1
ATOM 2183 N N . VAL B 1 57 ? 8.133 -25.859 -21.188 1 98.25 57 VAL B N 1
ATOM 2184 C CA . VAL B 1 57 ? 8.266 -24.453 -20.797 1 98.25 57 VAL B CA 1
ATOM 2185 C C . VAL B 1 57 ? 7.906 -23.562 -21.984 1 98.25 57 VAL B C 1
ATOM 2187 O O . VAL B 1 57 ? 8.602 -23.562 -23 1 98.25 57 VAL B O 1
ATOM 2190 N N . ASP B 1 58 ? 6.805 -22.844 -21.922 1 97.31 58 ASP B N 1
ATOM 2191 C CA . ASP B 1 58 ? 6.41 -21.781 -22.859 1 97.31 58 ASP B CA 1
ATOM 2192 C C . ASP B 1 58 ? 6.496 -20.406 -22.203 1 97.31 58 ASP B C 1
ATOM 2194 O O . ASP B 1 58 ? 6.59 -20.312 -20.969 1 97.31 58 ASP B O 1
ATOM 2198 N N . THR B 1 59 ? 6.613 -19.453 -23 1 97.94 59 THR B N 1
ATOM 2199 C CA . THR B 1 59 ? 6.727 -18.109 -22.438 1 97.94 59 THR B CA 1
ATOM 2200 C C . THR B 1 59 ? 5.742 -17.156 -23.094 1 97.94 59 THR B C 1
ATOM 2202 O O . THR B 1 59 ? 5.242 -17.422 -24.188 1 97.94 59 THR B O 1
ATOM 2205 N N . LEU B 1 60 ? 5.406 -16.125 -22.469 1 98.12 60 LEU B N 1
ATOM 2206 C CA . LEU B 1 60 ? 4.598 -15.023 -22.969 1 98.12 60 LEU B CA 1
ATOM 2207 C C . LEU B 1 60 ? 5.102 -13.688 -22.438 1 98.12 60 LEU B C 1
ATOM 2209 O O . LEU B 1 60 ? 5.555 -13.602 -21.297 1 98.12 60 LEU B O 1
ATOM 2213 N N . ARG B 1 61 ? 5.051 -12.68 -23.297 1 98.31 61 ARG B N 1
ATOM 2214 C CA . ARG B 1 61 ? 5.457 -11.344 -22.859 1 98.31 61 ARG B CA 1
ATOM 2215 C C . ARG B 1 61 ? 4.344 -10.664 -22.062 1 98.31 61 ARG B C 1
ATOM 2217 O O . ARG B 1 61 ? 3.168 -10.773 -22.422 1 98.31 61 ARG B O 1
ATOM 2224 N N . ILE B 1 62 ? 4.723 -9.992 -21.047 1 98.62 62 ILE B N 1
ATOM 2225 C CA . ILE B 1 62 ? 3.76 -9.172 -20.328 1 98.62 62 ILE B CA 1
ATOM 2226 C C . ILE B 1 62 ? 4.461 -7.941 -19.75 1 98.62 62 ILE B C 1
ATOM 2228 O O . ILE B 1 62 ? 5.625 -8.016 -19.344 1 98.62 62 ILE B O 1
ATOM 2232 N N . ASP B 1 63 ? 3.854 -6.824 -19.844 1 98.25 63 ASP B N 1
ATOM 2233 C CA . ASP B 1 63 ? 4.203 -5.637 -19.062 1 98.25 63 ASP B CA 1
ATOM 2234 C C . ASP B 1 63 ? 3.164 -5.363 -17.984 1 98.25 63 ASP B C 1
ATOM 2236 O O . ASP B 1 63 ? 2.074 -4.867 -18.281 1 98.25 63 ASP B O 1
ATOM 2240 N N . LEU B 1 64 ? 3.51 -5.656 -16.75 1 98.5 64 LEU B N 1
ATOM 2241 C CA . LEU B 1 64 ? 2.562 -5.621 -15.641 1 98.5 64 LEU B CA 1
ATOM 2242 C C . LEU B 1 64 ? 2.195 -4.184 -15.281 1 98.5 64 LEU B C 1
ATOM 2244 O O . LEU B 1 64 ? 1.217 -3.947 -14.57 1 98.5 64 LEU B O 1
ATOM 2248 N N . ALA B 1 65 ? 2.963 -3.186 -15.727 1 97.31 65 ALA B N 1
ATOM 2249 C CA . ALA B 1 65 ? 2.615 -1.783 -15.508 1 97.31 65 ALA B CA 1
ATOM 2250 C C . ALA B 1 65 ? 1.593 -1.304 -16.531 1 97.31 65 ALA B C 1
ATOM 2252 O O . ALA B 1 65 ? 0.974 -0.251 -16.359 1 97.31 65 ALA B O 1
ATOM 2253 N N . ASP B 1 66 ? 1.497 -2.006 -17.625 1 98 66 ASP B N 1
ATOM 2254 C CA . ASP B 1 66 ? 0.492 -1.695 -18.641 1 98 66 ASP B CA 1
ATOM 2255 C C . ASP B 1 66 ? -0.811 -2.443 -18.359 1 98 66 ASP B C 1
ATOM 2257 O O . ASP B 1 66 ? -1.145 -3.398 -19.062 1 98 66 ASP B O 1
ATOM 2261 N N . LEU B 1 67 ? -1.578 -1.905 -17.531 1 98.31 67 LEU B N 1
ATOM 2262 C CA . LEU B 1 67 ? -2.762 -2.57 -17 1 98.31 67 LEU B CA 1
ATOM 2263 C C . LEU B 1 67 ? -3.76 -2.877 -18.109 1 98.31 67 LEU B C 1
ATOM 2265 O O . LEU B 1 67 ? -4.461 -3.889 -18.062 1 98.31 67 LEU B O 1
ATOM 2269 N N . LYS B 1 68 ? -3.852 -2.043 -19.094 1 97.5 68 LYS B N 1
ATOM 2270 C CA . LYS B 1 68 ? -4.828 -2.199 -20.156 1 97.5 68 LYS B CA 1
ATOM 2271 C C . LYS B 1 68 ? -4.523 -3.436 -21 1 97.5 68 LYS B C 1
ATOM 2273 O O . LYS B 1 68 ? -5.422 -4.012 -21.625 1 97.5 68 LYS B O 1
ATOM 2278 N N . SER B 1 69 ? -3.297 -3.9 -21.016 1 98.25 69 SER B N 1
ATOM 2279 C CA . SER B 1 69 ? -2.885 -5.016 -21.859 1 98.25 69 SER B CA 1
ATOM 2280 C C . SER B 1 69 ? -3.051 -6.348 -21.141 1 98.25 69 SER B C 1
ATOM 2282 O O . SER B 1 69 ? -3.053 -7.406 -21.781 1 98.25 69 SER B O 1
ATOM 2284 N N . ILE B 1 70 ? -3.166 -6.367 -19.844 1 98.69 70 ILE B N 1
ATOM 2285 C CA . ILE B 1 70 ? -3.09 -7.578 -19.031 1 98.69 70 ILE B CA 1
ATOM 2286 C C . ILE B 1 70 ? -4.254 -8.508 -19.375 1 98.69 70 ILE B C 1
ATOM 2288 O O . ILE B 1 70 ? -4.059 -9.703 -19.578 1 98.69 70 ILE B O 1
ATOM 2292 N N . PRO B 1 71 ? -5.477 -7.965 -19.578 1 98.44 71 PRO B N 1
ATOM 2293 C CA . PRO B 1 71 ? -6.59 -8.867 -19.891 1 98.44 71 PRO B CA 1
ATOM 2294 C C . PRO B 1 71 ? -6.363 -9.648 -21.188 1 98.44 71 PRO B C 1
ATOM 2296 O O . PRO B 1 71 ? -6.699 -10.836 -21.266 1 98.44 71 PRO B O 1
ATOM 2299 N N . ASP B 1 72 ? -5.812 -9 -22.141 1 98.62 72 ASP B N 1
ATOM 2300 C CA . ASP B 1 72 ? -5.527 -9.695 -23.391 1 98.62 72 ASP B CA 1
ATOM 2301 C C . ASP B 1 72 ? -4.5 -10.805 -23.188 1 98.62 72 ASP B C 1
ATOM 2303 O O . ASP B 1 72 ? -4.629 -11.891 -23.75 1 98.62 72 ASP B O 1
ATOM 2307 N N . VAL B 1 73 ? -3.486 -10.531 -22.453 1 98.81 73 VAL B N 1
ATOM 2308 C CA . VAL B 1 73 ? -2.465 -11.531 -22.156 1 98.81 73 VAL B CA 1
ATOM 2309 C C . VAL B 1 73 ? -3.088 -12.703 -21.406 1 98.81 73 VAL B C 1
ATOM 2311 O O . VAL B 1 73 ? -2.764 -13.867 -21.672 1 98.81 73 VAL B O 1
ATOM 2314 N N . LEU B 1 74 ? -3.994 -12.43 -20.453 1 98.88 74 LEU B N 1
ATOM 2315 C CA . LEU B 1 74 ? -4.66 -13.477 -19.688 1 98.88 74 LEU B CA 1
ATOM 2316 C C . LEU B 1 74 ? -5.527 -14.344 -20.594 1 98.88 74 LEU B C 1
ATOM 2318 O O . LEU B 1 74 ? -5.602 -15.562 -20.406 1 98.88 74 LEU B O 1
ATOM 2322 N N . GLN B 1 75 ? -6.141 -13.711 -21.547 1 98.69 75 GLN B N 1
ATOM 2323 C CA . GLN B 1 75 ? -6.914 -14.477 -22.516 1 98.69 75 GLN B CA 1
ATOM 2324 C C . GLN B 1 75 ? -6.016 -15.391 -23.344 1 98.69 75 GLN B C 1
ATOM 2326 O O . GLN B 1 75 ? -6.379 -16.531 -23.641 1 98.69 75 GLN B O 1
ATOM 2331 N N . GLU B 1 76 ? -4.941 -14.875 -23.75 1 98.69 76 GLU B N 1
ATOM 2332 C CA . GLU B 1 76 ? -3.975 -15.695 -24.469 1 98.69 76 GLU B CA 1
ATOM 2333 C C . GLU B 1 76 ? -3.5 -16.859 -23.609 1 98.69 76 GLU B C 1
ATOM 2335 O O . GLU B 1 76 ? -3.355 -17.984 -24.109 1 98.69 76 GLU B O 1
ATOM 2340 N N . LEU B 1 77 ? -3.268 -16.641 -22.344 1 98.81 77 LEU B N 1
ATOM 2341 C CA . LEU B 1 77 ? -2.877 -17.688 -21.422 1 98.81 77 LEU B CA 1
ATOM 2342 C C . LEU B 1 77 ? -3.965 -18.766 -21.312 1 98.81 77 LEU B C 1
ATOM 2344 O O . LEU B 1 77 ? -3.666 -19.953 -21.266 1 98.81 77 LEU B O 1
ATOM 2348 N N . ASP B 1 78 ? -5.195 -18.281 -21.297 1 98.56 78 ASP B N 1
ATOM 2349 C CA . ASP B 1 78 ? -6.312 -19.219 -21.25 1 98.56 78 ASP B CA 1
ATOM 2350 C C . ASP B 1 78 ? -6.32 -20.125 -22.484 1 98.56 78 ASP B C 1
ATOM 2352 O O . ASP B 1 78 ? -6.527 -21.328 -22.375 1 98.56 78 ASP B O 1
ATOM 2356 N N . SER B 1 79 ? -6.105 -19.469 -23.578 1 98.38 79 SER B N 1
ATOM 2357 C CA . SER B 1 79 ? -6.074 -20.234 -24.828 1 98.38 79 SER B CA 1
ATOM 2358 C C . SER B 1 79 ? -4.91 -21.219 -24.844 1 98.38 79 SER B C 1
ATOM 2360 O O . SER B 1 79 ? -5.078 -22.375 -25.219 1 98.38 79 SER B O 1
ATOM 2362 N N . MET B 1 80 ? -3.811 -20.766 -24.391 1 97.44 80 MET B N 1
ATOM 2363 C CA . MET B 1 80 ? -2.584 -21.547 -24.375 1 97.44 80 MET B CA 1
ATOM 2364 C C . MET B 1 80 ? -2.711 -22.734 -23.422 1 97.44 80 MET B C 1
ATOM 2366 O O . MET B 1 80 ? -2.072 -23.766 -23.625 1 97.44 80 MET B O 1
ATOM 2370 N N . THR B 1 81 ? -3.479 -22.578 -22.375 1 98.19 81 THR B N 1
ATOM 2371 C CA . THR B 1 81 ? -3.551 -23.609 -21.328 1 98.19 81 THR B CA 1
ATOM 2372 C C . THR B 1 81 ? -4.906 -24.312 -21.359 1 98.19 81 THR B C 1
ATOM 2374 O O . THR B 1 81 ? -5.32 -24.906 -20.359 1 98.19 81 THR B O 1
ATOM 2377 N N . ASP B 1 82 ? -5.594 -24.109 -22.469 1 97.25 82 ASP B N 1
ATOM 2378 C CA . ASP B 1 82 ? -6.895 -24.766 -22.609 1 97.25 82 ASP B CA 1
ATOM 2379 C C . ASP B 1 82 ? -6.777 -26.266 -22.422 1 97.25 82 ASP B C 1
ATOM 2381 O O . ASP B 1 82 ? -5.891 -26.906 -23 1 97.25 82 ASP B O 1
ATOM 2385 N N . GLY B 1 83 ? -7.652 -26.797 -21.562 1 96.31 83 GLY B N 1
ATOM 2386 C CA . GLY B 1 83 ? -7.66 -28.234 -21.328 1 96.31 83 GLY B CA 1
ATOM 2387 C C . GLY B 1 83 ? -6.648 -28.672 -20.281 1 96.31 83 GLY B C 1
ATOM 2388 O O . GLY B 1 83 ? -6.461 -29.859 -20.062 1 96.31 83 GLY B O 1
ATOM 2389 N N . GLU B 1 84 ? -5.973 -27.766 -19.719 1 97.62 84 GLU B N 1
ATOM 2390 C CA . GLU B 1 84 ? -5.004 -28.047 -18.672 1 97.62 84 GLU B CA 1
ATOM 2391 C C . GLU B 1 84 ? -5.512 -27.578 -17.312 1 97.62 84 GLU B C 1
ATOM 2393 O O . GLU B 1 84 ? -6.492 -26.828 -17.234 1 97.62 84 GLU B O 1
ATOM 2398 N N . ASP B 1 85 ? -4.93 -28.125 -16.234 1 97.88 85 ASP B N 1
ATOM 2399 C CA . ASP B 1 85 ? -5.172 -27.641 -14.875 1 97.88 85 ASP B CA 1
ATOM 2400 C C . ASP B 1 85 ? -4.152 -26.578 -14.477 1 97.88 85 ASP B C 1
ATOM 2402 O O . ASP B 1 85 ? -3.037 -26.906 -14.062 1 97.88 85 ASP B O 1
ATOM 2406 N N . VAL B 1 86 ? -4.508 -25.375 -14.672 1 98.62 86 VAL B N 1
ATOM 2407 C CA . VAL B 1 86 ? -3.68 -24.297 -14.125 1 98.62 86 VAL B CA 1
ATOM 2408 C C . VAL B 1 86 ? -3.748 -24.328 -12.602 1 98.62 86 VAL B C 1
ATOM 2410 O O . VAL B 1 86 ? -4.703 -23.812 -12.008 1 98.62 86 VAL B O 1
ATOM 2413 N N . GLU B 1 87 ? -2.732 -24.891 -12.023 1 98.75 87 GLU B N 1
ATOM 2414 C CA . GLU B 1 87 ? -2.799 -25.25 -10.609 1 98.75 87 GLU B CA 1
ATOM 2415 C C . GLU B 1 87 ? -2.189 -24.172 -9.734 1 98.75 87 GLU B C 1
ATOM 2417 O O . GLU B 1 87 ? -2.672 -23.906 -8.625 1 98.75 87 GLU B O 1
ATOM 2422 N N . VAL B 1 88 ? -1.128 -23.531 -10.156 1 98.94 88 VAL B N 1
ATOM 2423 C CA . VAL B 1 88 ? -0.437 -22.562 -9.32 1 98.94 88 VAL B CA 1
ATOM 2424 C C . VAL B 1 88 ? -0.202 -21.281 -10.109 1 98.94 88 VAL B C 1
ATOM 2426 O O . VAL B 1 88 ? 0.308 -21.312 -11.234 1 98.94 88 VAL B O 1
ATOM 2429 N N . ILE B 1 89 ? -0.654 -20.188 -9.586 1 98.94 89 ILE B N 1
ATOM 2430 C CA . ILE B 1 89 ? -0.273 -18.844 -10.016 1 98.94 89 ILE B CA 1
ATOM 2431 C C . ILE B 1 89 ? 0.784 -18.281 -9.062 1 98.94 89 ILE B C 1
ATOM 2433 O O . ILE B 1 89 ? 0.535 -18.141 -7.867 1 98.94 89 ILE B O 1
ATOM 2437 N N . PHE B 1 90 ? 1.977 -18.078 -9.578 1 98.94 90 PHE B N 1
ATOM 2438 C CA . PHE B 1 90 ? 3.072 -17.531 -8.789 1 98.94 90 PHE B CA 1
ATOM 2439 C C . PHE B 1 90 ? 3.387 -16.109 -9.234 1 98.94 90 PHE B C 1
ATOM 2441 O O . PHE B 1 90 ? 3.873 -15.891 -10.344 1 98.94 90 PHE B O 1
ATOM 2448 N N . PHE B 1 91 ? 3.059 -15.148 -8.43 1 98.94 91 PHE B N 1
ATOM 2449 C CA . PHE B 1 91 ? 3.301 -13.734 -8.711 1 98.94 91 PHE B CA 1
ATOM 2450 C C . PHE B 1 91 ? 4.574 -13.258 -8.023 1 98.94 91 PHE B C 1
ATOM 2452 O O . PHE B 1 91 ? 4.609 -13.102 -6.801 1 98.94 91 PHE B O 1
ATOM 2459 N N . ASN B 1 92 ? 5.59 -12.961 -8.773 1 98.31 92 ASN B N 1
ATOM 2460 C CA . ASN B 1 92 ? 6.918 -12.625 -8.266 1 98.31 92 ASN B CA 1
ATOM 2461 C C . ASN B 1 92 ? 7.438 -11.328 -8.875 1 98.31 92 ASN B C 1
ATOM 2463 O O . ASN B 1 92 ? 8.648 -11.086 -8.891 1 98.31 92 ASN B O 1
ATOM 2467 N N . ALA B 1 93 ? 6.559 -10.5 -9.281 1 96.38 93 ALA B N 1
ATOM 2468 C CA . ALA B 1 93 ? 6.973 -9.273 -9.953 1 96.38 93 ALA B CA 1
ATOM 2469 C C . ALA B 1 93 ? 7.238 -8.156 -8.945 1 96.38 93 ALA B C 1
ATOM 2471 O O . ALA B 1 93 ? 6.395 -7.867 -8.094 1 96.38 93 ALA B O 1
ATOM 2472 N N . ALA B 1 94 ? 8.414 -7.531 -9.023 1 94.31 94 ALA B N 1
ATOM 2473 C CA . ALA B 1 94 ? 8.773 -6.336 -8.266 1 94.31 94 ALA B CA 1
ATOM 2474 C C . AL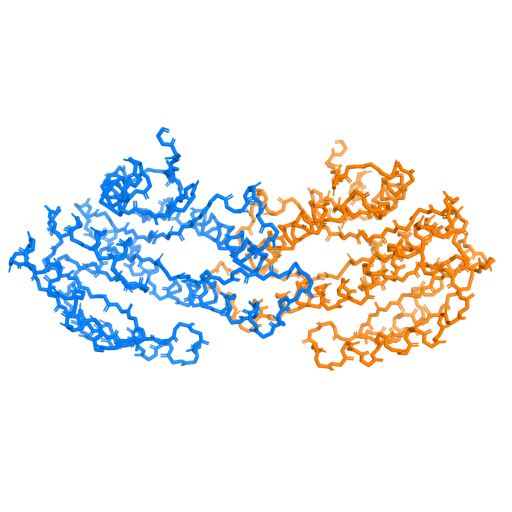A B 1 94 ? 10.039 -5.695 -8.828 1 94.31 94 ALA B C 1
ATOM 2476 O O . ALA B 1 94 ? 10.805 -6.34 -9.547 1 94.31 94 ALA B O 1
ATOM 2477 N N . ARG B 1 95 ? 10.203 -4.43 -8.562 1 91.62 95 ARG B N 1
ATOM 2478 C CA . ARG B 1 95 ? 11.406 -3.672 -8.914 1 91.62 95 ARG B CA 1
ATOM 2479 C C . ARG B 1 95 ? 12.039 -3.053 -7.676 1 91.62 95 ARG B C 1
ATOM 2481 O O . ARG B 1 95 ? 11.336 -2.568 -6.785 1 91.62 95 ARG B O 1
ATOM 2488 N N . ILE B 1 96 ? 13.297 -3.238 -7.566 1 93 96 ILE B N 1
ATOM 2489 C CA . ILE B 1 96 ? 14.062 -2.615 -6.492 1 93 96 ILE B CA 1
ATOM 2490 C C . ILE B 1 96 ? 14.859 -1.438 -7.039 1 93 96 ILE B C 1
ATOM 2492 O O . ILE B 1 96 ? 15.742 -1.616 -7.891 1 93 96 ILE B O 1
ATOM 2496 N N . LYS B 1 97 ? 14.594 -0.25 -6.637 1 95.44 97 LYS B N 1
ATOM 2497 C CA . LYS B 1 97 ? 15.312 0.966 -7.02 1 95.44 97 LYS B CA 1
ATOM 2498 C C . LYS B 1 97 ? 15.516 1.883 -5.816 1 95.44 97 LYS B C 1
ATOM 2500 O O . LYS B 1 97 ? 14.656 2.709 -5.504 1 95.44 97 LYS B O 1
ATOM 2505 N N . PRO B 1 98 ? 16.688 1.742 -5.152 1 96.06 98 PRO B N 1
ATOM 2506 C CA . PRO B 1 98 ? 16.969 2.623 -4.016 1 96.06 98 PRO B CA 1
ATOM 2507 C C . PRO B 1 98 ? 16.969 4.098 -4.402 1 96.06 98 PRO B C 1
ATOM 2509 O O . PRO B 1 98 ? 17.391 4.449 -5.512 1 96.06 98 PRO B O 1
ATOM 2512 N N . SER B 1 99 ? 16.531 4.98 -3.562 1 96.62 99 SER B N 1
ATOM 2513 C CA . SER B 1 99 ? 16.516 6.434 -3.717 1 96.62 99 SER B CA 1
ATOM 2514 C C . SER B 1 99 ? 16.453 7.133 -2.363 1 96.62 99 SER B C 1
ATOM 2516 O O . SER B 1 99 ? 16.25 6.488 -1.335 1 96.62 99 SER B O 1
ATOM 2518 N N . GLU B 1 100 ? 16.781 8.461 -2.434 1 97.62 100 GLU B N 1
ATOM 2519 C CA . GLU B 1 100 ? 16.469 9.258 -1.246 1 97.62 100 GLU B CA 1
ATOM 2520 C C . GLU B 1 100 ? 14.977 9.25 -0.949 1 97.62 100 GLU B C 1
ATOM 2522 O O . GLU B 1 100 ? 14.156 9.258 -1.868 1 97.62 100 GLU B O 1
ATOM 2527 N N . VAL B 1 101 ? 14.602 9.305 0.337 1 98.31 101 VAL B N 1
ATOM 2528 C CA . VAL B 1 101 ? 13.219 9.164 0.789 1 98.31 101 VAL B CA 1
ATOM 2529 C C . VAL B 1 101 ? 12.336 10.195 0.091 1 98.31 101 VAL B C 1
ATOM 2531 O O . VAL B 1 101 ? 11.25 9.867 -0.385 1 98.31 101 VAL B O 1
ATOM 2534 N N . LEU B 1 102 ? 12.773 11.43 0.01 1 98.44 102 LEU B N 1
ATOM 2535 C CA . LEU B 1 102 ? 11.977 12.477 -0.622 1 98.44 102 LEU B CA 1
ATOM 2536 C C . LEU B 1 102 ? 12.43 12.711 -2.061 1 98.44 102 LEU B C 1
ATOM 2538 O O . LEU B 1 102 ? 12.078 13.719 -2.672 1 98.44 102 LEU B O 1
ATOM 2542 N N . GLY B 1 103 ? 13.203 11.766 -2.574 1 98.12 103 GLY B N 1
ATOM 2543 C CA . GLY B 1 103 ? 13.75 11.93 -3.908 1 98.12 103 GLY B CA 1
ATOM 2544 C C . GLY B 1 103 ? 13.102 11.031 -4.938 1 98.12 103 GLY B C 1
ATOM 2545 O O . GLY B 1 103 ? 13.414 11.109 -6.129 1 98.12 103 GLY B O 1
ATOM 2546 N N . VAL B 1 104 ? 12.172 10.148 -4.582 1 98 104 VAL B N 1
ATOM 2547 C CA . VAL B 1 104 ? 11.469 9.266 -5.504 1 98 104 VAL B CA 1
ATOM 2548 C C . VAL B 1 104 ? 10.438 10.062 -6.305 1 98 104 VAL B C 1
ATOM 2550 O O . VAL B 1 104 ? 9.75 10.93 -5.754 1 98 104 VAL B O 1
ATOM 2553 N N . SER B 1 105 ? 10.383 9.867 -7.574 1 97.5 105 SER B N 1
ATOM 2554 C CA . SER B 1 105 ? 9.336 10.531 -8.344 1 97.5 105 SER B CA 1
ATOM 2555 C C . SER B 1 105 ? 7.973 9.883 -8.094 1 97.5 105 SER B C 1
ATOM 2557 O O . SER B 1 105 ? 7.891 8.688 -7.805 1 97.5 105 SER B O 1
ATOM 2559 N N . ILE B 1 106 ? 6.941 10.625 -8.203 1 97.56 106 ILE B N 1
ATOM 2560 C CA . ILE B 1 106 ? 5.598 10.086 -8.023 1 97.56 106 ILE B CA 1
ATOM 2561 C C . ILE B 1 106 ? 5.301 9.062 -9.117 1 97.56 106 ILE B C 1
ATOM 2563 O O . ILE B 1 106 ? 4.574 8.094 -8.891 1 97.56 106 ILE B O 1
ATOM 2567 N N . GLU B 1 107 ? 5.852 9.312 -10.305 1 97.38 107 GLU B N 1
ATOM 2568 C CA . GLU B 1 107 ? 5.688 8.375 -11.406 1 97.38 107 GLU B CA 1
ATOM 2569 C C . GLU B 1 107 ? 6.285 7.012 -11.07 1 97.38 107 GLU B C 1
ATOM 2571 O O . GLU B 1 107 ? 5.707 5.973 -11.398 1 97.38 107 GLU B O 1
ATOM 2576 N N . GLU B 1 108 ? 7.422 7.012 -10.438 1 97.94 108 GLU B N 1
ATOM 2577 C CA . GLU B 1 108 ? 8.055 5.758 -10.039 1 97.94 108 GLU B CA 1
ATOM 2578 C C . GLU B 1 108 ? 7.203 5.008 -9.023 1 97.94 108 GLU B C 1
ATOM 2580 O O . GLU B 1 108 ? 6.996 3.801 -9.148 1 97.94 108 GLU B O 1
ATOM 2585 N N . ILE B 1 109 ? 6.684 5.695 -8.039 1 98.75 109 ILE B N 1
ATOM 2586 C CA . ILE B 1 109 ? 5.844 5.062 -7.023 1 98.75 109 ILE B CA 1
ATOM 2587 C C . ILE B 1 109 ? 4.582 4.508 -7.68 1 98.75 109 ILE B C 1
ATOM 2589 O O . ILE B 1 109 ? 4.176 3.379 -7.395 1 98.75 109 ILE B O 1
ATOM 2593 N N . ASP B 1 110 ? 4.027 5.336 -8.547 1 98.56 110 ASP B N 1
ATOM 2594 C CA . ASP B 1 110 ? 2.818 4.926 -9.258 1 98.56 110 ASP B CA 1
ATOM 2595 C C . ASP B 1 110 ? 3.07 3.676 -10.094 1 98.56 110 ASP B C 1
ATOM 2597 O O . ASP B 1 110 ? 2.254 2.752 -10.102 1 98.56 110 ASP B O 1
ATOM 2601 N N . ASP B 1 111 ? 4.137 3.643 -10.812 1 98.06 111 ASP B N 1
ATOM 2602 C CA . ASP B 1 111 ? 4.496 2.5 -11.648 1 98.06 111 ASP B CA 1
ATOM 2603 C C . ASP B 1 111 ? 4.715 1.249 -10.805 1 98.06 111 ASP B C 1
ATOM 2605 O O . ASP B 1 111 ? 4.316 0.15 -11.195 1 98.06 111 ASP B O 1
ATOM 2609 N N . ASP B 1 112 ? 5.391 1.413 -9.695 1 98.69 112 ASP B N 1
ATOM 2610 C CA . ASP B 1 112 ? 5.613 0.28 -8.805 1 98.69 112 ASP B CA 1
ATOM 2611 C C . ASP B 1 112 ? 4.289 -0.268 -8.273 1 98.69 112 ASP B C 1
ATOM 2613 O O . ASP B 1 112 ? 4.117 -1.482 -8.156 1 98.69 112 ASP B O 1
ATOM 2617 N N . PHE B 1 113 ? 3.375 0.642 -7.949 1 98.88 113 PHE B N 1
ATOM 2618 C CA . PHE B 1 113 ? 2.07 0.224 -7.449 1 98.88 113 PHE B CA 1
ATOM 2619 C C . PHE B 1 113 ? 1.301 -0.544 -8.516 1 98.88 113 PHE B C 1
ATOM 2621 O O . PHE B 1 113 ? 0.694 -1.577 -8.227 1 98.88 113 PHE B O 1
ATOM 2628 N N . LYS B 1 114 ? 1.319 -0.065 -9.742 1 98.75 114 LYS B N 1
ATOM 2629 C CA . LYS B 1 114 ? 0.663 -0.751 -10.852 1 98.75 114 LYS B CA 1
ATOM 2630 C C . LYS B 1 114 ? 1.264 -2.137 -11.07 1 98.75 114 LYS B C 1
ATOM 2632 O O . LYS B 1 114 ? 0.536 -3.125 -11.18 1 98.75 114 LYS B O 1
ATOM 2637 N N . THR B 1 115 ? 2.525 -2.236 -11.047 1 98.56 115 THR B N 1
ATOM 2638 C CA . THR B 1 115 ? 3.27 -3.445 -11.383 1 98.56 115 THR B CA 1
ATOM 2639 C C . THR B 1 115 ? 3.074 -4.516 -10.312 1 98.56 115 THR B C 1
ATOM 2641 O O . THR B 1 115 ? 3.037 -5.711 -10.625 1 98.56 115 THR B O 1
ATOM 2644 N N . THR B 1 116 ? 2.822 -4.066 -9.062 1 98.75 116 THR B N 1
ATOM 2645 C CA . THR B 1 116 ? 2.861 -5.051 -7.984 1 98.75 116 THR B CA 1
ATOM 2646 C C . THR B 1 116 ? 1.468 -5.27 -7.402 1 98.75 116 THR B C 1
ATOM 2648 O O . THR B 1 116 ? 1.188 -6.328 -6.832 1 98.75 116 THR B O 1
ATOM 2651 N N . ASN B 1 117 ? 0.627 -4.281 -7.547 1 98.88 117 ASN B N 1
ATOM 2652 C CA . ASN B 1 117 ? -0.653 -4.387 -6.855 1 98.88 117 ASN B CA 1
ATOM 2653 C C . ASN B 1 117 ? -1.82 -4.422 -7.836 1 98.88 117 ASN B C 1
ATOM 2655 O O . ASN B 1 117 ? -2.623 -5.359 -7.82 1 98.88 117 ASN B O 1
ATOM 2659 N N . LEU B 1 118 ? -1.867 -3.408 -8.688 1 98.94 118 LEU B N 1
ATOM 2660 C CA . LEU B 1 118 ? -3.012 -3.385 -9.594 1 98.94 118 LEU B CA 1
ATOM 2661 C C . LEU B 1 118 ? -2.961 -4.562 -10.562 1 98.94 118 LEU B C 1
ATOM 2663 O O . LEU B 1 118 ? -3.99 -5.168 -10.859 1 98.94 118 LEU B O 1
ATOM 2667 N N . SER B 1 119 ? -1.793 -4.875 -11.055 1 98.88 119 SER B N 1
ATOM 2668 C CA . SER B 1 119 ? -1.646 -6.035 -11.93 1 98.88 119 SER B CA 1
ATOM 2669 C C . SER B 1 119 ? -2.027 -7.32 -11.195 1 98.88 119 SER B C 1
ATOM 2671 O O . SER B 1 119 ? -2.75 -8.156 -11.742 1 98.88 119 SER B O 1
ATOM 2673 N N . LEU B 1 120 ? -1.567 -7.496 -9.969 1 98.94 120 LEU B N 1
ATOM 2674 C CA . LEU B 1 120 ? -1.927 -8.656 -9.164 1 98.94 120 LEU B CA 1
ATOM 2675 C C . LEU B 1 120 ? -3.438 -8.75 -8.984 1 98.94 120 LEU B C 1
ATOM 2677 O O . LEU B 1 120 ? -4.008 -9.844 -9.031 1 98.94 120 LEU B O 1
ATOM 2681 N N . TYR B 1 121 ? -4.047 -7.645 -8.727 1 98.94 121 TYR B N 1
ATOM 2682 C CA . TYR B 1 121 ? -5.492 -7.637 -8.539 1 98.94 121 TYR B CA 1
ATOM 2683 C C . TYR B 1 121 ? -6.211 -8.156 -9.781 1 98.94 121 TYR B C 1
ATOM 2685 O O . TYR B 1 121 ? -7.117 -8.984 -9.68 1 98.94 121 TYR B O 1
ATOM 2693 N N . VAL B 1 122 ? -5.809 -7.664 -10.969 1 98.88 122 VAL B N 1
ATOM 2694 C CA . VAL B 1 122 ? -6.402 -8.102 -12.227 1 98.88 122 VAL B CA 1
ATOM 2695 C C . VAL B 1 122 ? -6.176 -9.594 -12.422 1 98.88 122 VAL B C 1
ATOM 2697 O O . VAL B 1 122 ? -7.098 -10.328 -12.797 1 98.88 122 VAL B O 1
ATOM 2700 N N . ILE B 1 123 ? -5.031 -10.055 -12.125 1 98.94 123 ILE B N 1
ATOM 2701 C CA . ILE B 1 123 ? -4.664 -11.461 -12.266 1 98.94 123 ILE B CA 1
ATOM 2702 C C . ILE B 1 123 ? -5.465 -12.305 -11.273 1 98.94 123 ILE B C 1
ATOM 2704 O O . ILE B 1 123 ? -5.953 -13.383 -11.617 1 98.94 123 ILE B O 1
ATOM 2708 N N . ALA B 1 124 ? -5.598 -11.789 -10.023 1 98.88 124 ALA B N 1
ATOM 2709 C CA . ALA B 1 124 ? -6.391 -12.477 -9.016 1 98.88 124 ALA B CA 1
ATOM 2710 C C . ALA B 1 124 ? -7.855 -12.578 -9.438 1 98.88 124 ALA B C 1
ATOM 2712 O O . ALA B 1 124 ? -8.484 -13.625 -9.273 1 98.88 124 ALA B O 1
ATOM 2713 N N . GLN B 1 125 ? -8.406 -11.469 -9.977 1 98.62 125 GLN B N 1
ATOM 2714 C CA . GLN B 1 125 ? -9.773 -11.484 -10.477 1 98.62 125 GLN B CA 1
ATOM 2715 C C . GLN B 1 125 ? -9.977 -12.594 -11.5 1 98.62 125 GLN B C 1
ATOM 2717 O O . GLN B 1 125 ? -11.023 -13.242 -11.531 1 98.62 125 GLN B O 1
ATOM 2722 N N . HIS B 1 126 ? -8.977 -12.812 -12.289 1 98.81 126 HIS B N 1
ATOM 2723 C CA . HIS B 1 126 ? -9.047 -13.773 -13.383 1 98.81 126 HIS B CA 1
ATOM 2724 C C . HIS B 1 126 ? -8.867 -15.203 -12.875 1 98.81 126 HIS B C 1
ATOM 2726 O O . HIS B 1 126 ? -9.578 -16.109 -13.305 1 98.81 126 HIS B O 1
ATOM 2732 N N . TYR B 1 127 ? -8 -15.398 -11.891 1 98.88 127 TYR B N 1
ATOM 2733 C CA . TYR B 1 127 ? -7.559 -16.766 -11.633 1 98.88 127 TYR B CA 1
ATOM 2734 C C . TYR B 1 127 ? -8.18 -17.312 -10.344 1 98.88 127 TYR B C 1
ATOM 2736 O O . TYR B 1 127 ? -8.312 -18.516 -10.18 1 98.88 127 TYR B O 1
ATOM 2744 N N . ILE B 1 128 ? -8.523 -16.438 -9.359 1 98.81 128 ILE B N 1
ATOM 2745 C CA . ILE B 1 128 ? -9.031 -16.969 -8.094 1 98.81 128 ILE B CA 1
ATOM 2746 C C . ILE B 1 128 ? -10.281 -17.797 -8.352 1 98.81 128 ILE B C 1
ATOM 2748 O O . ILE B 1 128 ? -10.391 -18.938 -7.883 1 98.81 128 ILE B O 1
ATOM 2752 N N . PRO B 1 129 ? -11.297 -17.266 -9.203 1 98.62 129 PRO B N 1
ATOM 2753 C CA . PRO B 1 129 ? -12.461 -18.109 -9.469 1 98.62 129 PRO B CA 1
ATOM 2754 C C . PRO B 1 129 ? -12.094 -19.422 -10.156 1 98.62 129 PRO B C 1
ATOM 2756 O O . PRO B 1 129 ? -12.703 -20.469 -9.867 1 98.62 129 PRO B O 1
ATOM 2759 N N . LYS B 1 130 ? -11.141 -19.422 -11.016 1 98.62 130 LYS B N 1
ATOM 2760 C CA . LYS B 1 130 ? -10.711 -20.625 -11.711 1 98.62 130 LYS B CA 1
ATOM 2761 C C . LYS B 1 130 ? -10.031 -21.609 -10.75 1 98.62 130 LYS B C 1
ATOM 2763 O O . LYS B 1 130 ? -10.234 -22.812 -10.844 1 98.62 130 LYS B O 1
ATOM 2768 N N . LEU B 1 131 ? -9.227 -21.094 -9.852 1 98.75 131 LEU B N 1
ATOM 2769 C CA . LEU B 1 131 ? -8.57 -21.922 -8.844 1 98.75 131 LEU B CA 1
ATOM 2770 C C . LEU B 1 131 ? -9.586 -22.547 -7.906 1 98.75 131 LEU B C 1
ATOM 2772 O O . LEU B 1 131 ? -9.445 -23.719 -7.516 1 98.75 131 LEU B O 1
ATOM 2776 N N . GLN B 1 132 ? -10.57 -21.75 -7.566 1 98.38 132 GLN B N 1
ATOM 2777 C CA . GLN B 1 132 ? -11.641 -22.281 -6.727 1 98.38 132 GLN B CA 1
ATOM 2778 C C . GLN B 1 132 ? -12.375 -23.422 -7.422 1 98.38 132 GLN B C 1
ATOM 2780 O O . GLN B 1 132 ? -12.672 -24.438 -6.797 1 98.38 132 GLN B O 1
ATOM 2785 N N . ALA B 1 133 ? -12.641 -23.219 -8.68 1 98.19 133 ALA B N 1
ATOM 2786 C CA . ALA B 1 133 ? -13.297 -24.266 -9.453 1 98.19 133 ALA B CA 1
ATOM 2787 C C . ALA B 1 133 ? -12.438 -25.531 -9.516 1 98.19 133 ALA B C 1
ATOM 2789 O O . ALA B 1 133 ? -12.953 -26.641 -9.391 1 98.19 133 ALA B O 1
ATOM 2790 N N . LEU B 1 134 ? -11.18 -25.344 -9.672 1 98.19 134 LEU B N 1
ATOM 2791 C CA . LEU B 1 134 ? -10.25 -26.469 -9.711 1 98.19 134 LEU B CA 1
ATOM 2792 C C . LEU B 1 134 ? -10.234 -27.219 -8.383 1 98.19 134 LEU B C 1
ATOM 2794 O O . LEU B 1 134 ? -10.227 -28.453 -8.359 1 98.19 134 LEU B O 1
ATOM 2798 N N . ALA B 1 135 ? -10.211 -26.484 -7.297 1 97.5 135 ALA B N 1
ATOM 2799 C CA . ALA B 1 135 ? -10.211 -27.078 -5.961 1 97.5 135 ALA B CA 1
ATOM 2800 C C . ALA B 1 135 ? -11.445 -27.938 -5.738 1 97.5 135 ALA B C 1
ATOM 2802 O O . ALA B 1 135 ? -11.383 -28.969 -5.074 1 97.5 135 ALA B O 1
ATOM 2803 N N . LYS B 1 136 ? -12.523 -27.547 -6.312 1 96.69 136 LYS B N 1
ATOM 2804 C CA . LYS B 1 136 ? -13.789 -28.25 -6.148 1 96.69 136 LYS B CA 1
ATOM 2805 C C . LYS B 1 136 ? -13.82 -29.516 -7.008 1 96.69 136 LYS B C 1
ATOM 2807 O O . LYS B 1 136 ? -14.359 -30.547 -6.59 1 96.69 136 LYS B O 1
ATOM 2812 N N . CYS B 1 137 ? -13.242 -29.438 -8.055 1 95.5 137 CYS B N 1
ATOM 2813 C CA . CYS B 1 137 ? -13.414 -30.484 -9.055 1 95.5 137 CYS B CA 1
ATOM 2814 C C . CYS B 1 137 ? -12.367 -31.578 -8.875 1 95.5 137 CYS B C 1
ATOM 2816 O O . CYS B 1 137 ? -12.578 -32.719 -9.281 1 95.5 137 CYS B O 1
ATOM 2818 N N . ASN B 1 138 ? -11.266 -31.25 -8.375 1 93.06 138 ASN B N 1
ATOM 2819 C CA . ASN B 1 138 ? -10.164 -32.219 -8.258 1 93.06 138 ASN B CA 1
ATOM 2820 C C . ASN B 1 138 ? -9.461 -32.094 -6.91 1 93.06 138 ASN B C 1
ATOM 2822 O O . ASN B 1 138 ? -8.539 -31.266 -6.762 1 93.06 138 ASN B O 1
ATOM 2826 N N . THR B 1 139 ? -9.672 -32.906 -6.004 1 90.69 139 THR B N 1
ATOM 2827 C CA . THR B 1 139 ? -9.219 -32.781 -4.625 1 90.69 139 THR B CA 1
ATOM 2828 C C . THR B 1 139 ? -7.773 -33.25 -4.488 1 90.69 139 THR B C 1
ATOM 2830 O O . THR B 1 139 ? -7.145 -3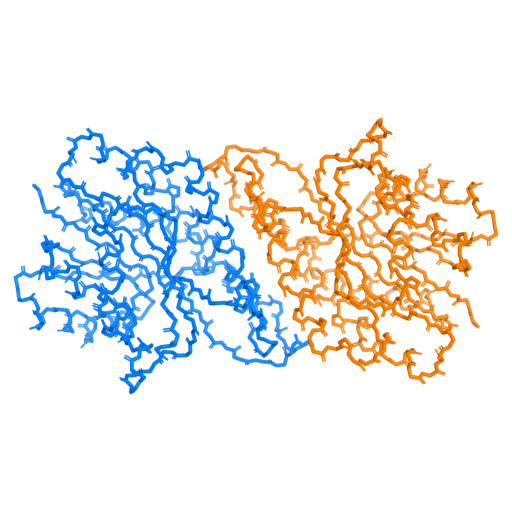3.031 -3.447 1 90.69 139 THR B O 1
ATOM 2833 N N . SER B 1 140 ? -7.266 -33.812 -5.512 1 93.12 140 SER B N 1
ATOM 2834 C CA . SER B 1 140 ? -5.875 -34.25 -5.461 1 93.12 140 SER B CA 1
ATOM 2835 C C . SER B 1 140 ? -4.922 -33.125 -5.773 1 93.12 140 SER B C 1
ATOM 2837 O O . SER B 1 140 ? -3.717 -33.219 -5.527 1 93.12 140 SER B O 1
ATOM 2839 N N . LEU B 1 141 ? -5.449 -32.062 -6.309 1 95.12 141 LEU B N 1
ATOM 2840 C CA . LEU B 1 141 ? -4.648 -30.891 -6.672 1 95.12 141 LEU B CA 1
ATOM 2841 C C . LEU B 1 141 ? -4.59 -29.891 -5.523 1 95.12 141 LEU B C 1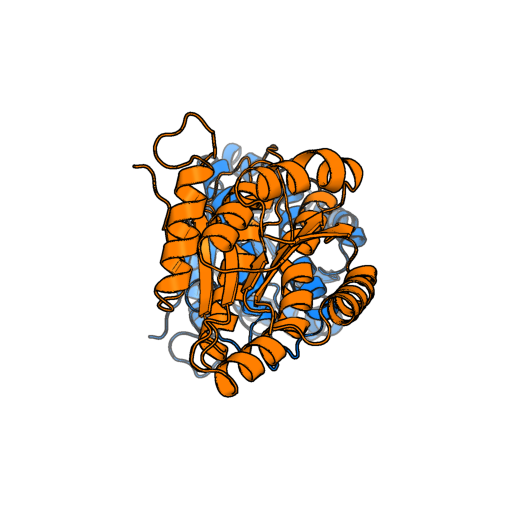
ATOM 2843 O O . LEU B 1 141 ? -5.332 -30.016 -4.547 1 95.12 141 LEU B O 1
ATOM 2847 N N . LYS B 1 142 ? -3.629 -29.016 -5.613 1 96.81 142 LYS B N 1
ATOM 2848 C CA . LYS B 1 142 ? -3.418 -27.969 -4.625 1 96.81 142 LYS B CA 1
ATOM 2849 C C . LYS B 1 142 ? -3.404 -26.594 -5.289 1 96.81 142 LYS B C 1
ATOM 2851 O O . LYS B 1 142 ? -2.363 -25.938 -5.344 1 96.81 142 LYS B O 1
ATOM 2856 N N . PRO B 1 143 ? -4.594 -26.172 -5.766 1 98.62 143 PRO B N 1
ATOM 2857 C CA . PRO B 1 143 ? -4.645 -24.859 -6.414 1 98.62 143 PRO B CA 1
ATOM 2858 C C . PRO B 1 143 ? -4.16 -23.734 -5.5 1 98.62 143 PRO B C 1
ATOM 2860 O O . PRO B 1 143 ? -4.484 -23.719 -4.312 1 98.62 143 PRO B O 1
ATOM 2863 N N . ALA B 1 144 ? -3.295 -22.859 -6.078 1 98.88 144 ALA B N 1
ATOM 2864 C CA . ALA B 1 144 ? -2.695 -21.844 -5.203 1 98.88 144 ALA B CA 1
ATOM 2865 C C . ALA B 1 144 ? -2.426 -20.547 -5.961 1 98.88 144 ALA B C 1
ATOM 2867 O O . ALA B 1 144 ? -2.139 -20.578 -7.16 1 98.88 144 ALA B O 1
ATOM 2868 N N . LEU B 1 145 ? -2.631 -19.469 -5.336 1 98.94 145 LEU B N 1
ATOM 2869 C CA . LEU B 1 145 ? -2.062 -18.172 -5.66 1 98.94 145 LEU B CA 1
ATOM 2870 C C . LEU B 1 145 ? -0.982 -17.781 -4.652 1 98.94 145 LEU B C 1
ATOM 2872 O O . LEU B 1 145 ? -1.283 -17.484 -3.496 1 98.94 145 LEU B O 1
ATOM 2876 N N . LEU B 1 146 ? 0.265 -17.844 -5.055 1 98.94 146 LEU B N 1
ATOM 2877 C CA . LEU B 1 146 ? 1.398 -17.5 -4.199 1 98.94 146 LEU B CA 1
ATOM 2878 C C . LEU B 1 146 ? 2.059 -16.203 -4.66 1 98.94 146 LEU B C 1
ATOM 2880 O O . LEU B 1 146 ? 2.279 -16 -5.855 1 98.94 146 LEU B O 1
ATOM 2884 N N . VAL B 1 147 ? 2.328 -15.328 -3.742 1 98.94 147 VAL B N 1
ATOM 2885 C CA . VAL B 1 147 ? 2.85 -14 -4.043 1 98.94 147 VAL B CA 1
ATOM 2886 C C . VAL B 1 147 ? 4.137 -13.758 -3.256 1 98.94 147 VAL B C 1
ATOM 2888 O O . VAL B 1 147 ? 4.156 -13.898 -2.031 1 98.94 147 VAL B O 1
ATOM 2891 N N . THR B 1 148 ? 5.211 -13.445 -3.979 1 98.62 148 THR B N 1
ATOM 2892 C CA . THR B 1 148 ? 6.457 -13.078 -3.314 1 98.62 148 THR B CA 1
ATOM 2893 C C . THR B 1 148 ? 6.348 -11.695 -2.678 1 98.62 148 THR B C 1
ATOM 2895 O O . THR B 1 148 ? 5.965 -10.727 -3.344 1 98.62 148 THR B O 1
ATOM 2898 N N . ASN B 1 149 ? 6.609 -11.633 -1.473 1 98.25 149 ASN B N 1
ATOM 2899 C CA . ASN B 1 149 ? 6.609 -10.383 -0.724 1 98.25 149 ASN B CA 1
ATOM 2900 C C . ASN B 1 149 ? 7.934 -10.164 0.003 1 98.25 149 ASN B C 1
ATOM 2902 O O . ASN B 1 149 ? 8.992 -10.508 -0.517 1 98.25 149 ASN B O 1
ATOM 2906 N N . SER B 1 150 ? 7.988 -9.375 1.049 1 96.62 150 SER B N 1
ATOM 2907 C CA . SER B 1 150 ? 9.227 -8.992 1.718 1 96.62 150 SER B CA 1
ATOM 2908 C C . SER B 1 150 ? 8.992 -8.695 3.193 1 96.62 150 SER B C 1
ATOM 2910 O O . SER B 1 150 ? 7.863 -8.812 3.684 1 96.62 150 SER B O 1
ATOM 2912 N N . HIS B 1 151 ? 10.07 -8.438 3.898 1 95.19 151 HIS B N 1
ATOM 2913 C CA . HIS B 1 151 ? 9.977 -7.969 5.277 1 95.19 151 HIS B CA 1
ATOM 2914 C C . HIS B 1 151 ? 9.586 -6.496 5.332 1 95.19 151 HIS B C 1
ATOM 2916 O O . HIS B 1 151 ? 9.219 -5.988 6.398 1 95.19 151 HIS B O 1
ATOM 2922 N N . LEU B 1 152 ? 9.523 -5.793 4.305 1 97 152 LEU B N 1
ATOM 2923 C CA . LEU B 1 152 ? 9.422 -4.34 4.215 1 97 152 LEU B CA 1
ATOM 2924 C C . LEU B 1 152 ? 8.078 -3.854 4.758 1 97 152 LEU B C 1
ATOM 2926 O O . LEU B 1 152 ? 7.98 -2.74 5.273 1 97 152 LEU B O 1
ATOM 2930 N N . PRO B 1 153 ? 7.008 -4.656 4.66 1 97.5 153 PRO B N 1
ATOM 2931 C CA . PRO B 1 153 ? 5.742 -4.219 5.258 1 97.5 153 PRO B CA 1
ATOM 2932 C C . PRO B 1 153 ? 5.852 -3.992 6.766 1 97.5 153 PRO B C 1
ATOM 2934 O O . PRO B 1 153 ? 5.156 -3.135 7.312 1 97.5 153 PRO B O 1
ATOM 2937 N N . TRP B 1 154 ? 6.758 -4.691 7.445 1 94.81 154 TRP B N 1
ATOM 2938 C CA . TRP B 1 154 ? 6.91 -4.598 8.898 1 94.81 154 TRP B CA 1
ATOM 2939 C C . TRP B 1 154 ? 8.078 -3.689 9.266 1 94.81 154 TRP B C 1
ATOM 2941 O O . TRP B 1 154 ? 8.078 -3.07 10.328 1 94.81 154 TRP B O 1
ATOM 2951 N N . ASP B 1 155 ? 9.008 -3.744 8.422 1 95.62 155 ASP B N 1
ATOM 2952 C CA . ASP B 1 155 ? 10.258 -3.029 8.656 1 95.62 155 ASP B CA 1
ATOM 2953 C C . ASP B 1 155 ? 10.695 -2.252 7.418 1 95.62 155 ASP B C 1
ATOM 2955 O O . ASP B 1 155 ? 11.617 -2.666 6.711 1 95.62 155 ASP B O 1
ATOM 2959 N N . PRO B 1 156 ? 10.062 -1.083 7.234 1 96.94 156 PRO B N 1
ATOM 2960 C CA . PRO B 1 156 ? 10.406 -0.328 6.027 1 96.94 156 PRO B CA 1
ATOM 2961 C C . PRO B 1 156 ? 11.852 0.159 6.031 1 96.94 156 PRO B C 1
ATOM 2963 O O . PRO B 1 156 ? 12.391 0.501 7.09 1 96.94 156 PRO B O 1
ATOM 2966 N N . ILE B 1 157 ? 12.5 0.137 4.91 1 96.56 157 ILE B N 1
ATOM 2967 C CA . ILE B 1 157 ? 13.836 0.686 4.668 1 96.56 157 ILE B CA 1
ATOM 2968 C C . ILE B 1 157 ? 13.719 1.985 3.875 1 96.56 157 ILE B C 1
ATOM 2970 O O . ILE B 1 157 ? 13.398 1.966 2.686 1 96.56 157 ILE B O 1
ATOM 2974 N N . PRO B 1 158 ? 14.062 3.082 4.492 1 97.31 158 PRO B N 1
ATOM 2975 C CA . PRO B 1 158 ? 13.773 4.391 3.906 1 97.31 158 PRO B CA 1
ATOM 2976 C C . PRO B 1 158 ? 14.336 4.547 2.494 1 97.31 158 PRO B C 1
ATOM 2978 O O . PRO B 1 158 ? 13.633 5.008 1.594 1 97.31 158 PRO B O 1
ATOM 2981 N N . PRO B 1 159 ? 15.5 4.059 2.139 1 97.44 159 PRO B N 1
ATOM 2982 C CA . PRO B 1 159 ? 15.992 4.168 0.765 1 97.44 159 PRO B CA 1
ATOM 2983 C C . PRO B 1 159 ? 15.188 3.33 -0.224 1 97.44 159 PRO B C 1
ATOM 2985 O O . PRO B 1 159 ? 15.352 3.475 -1.438 1 97.44 159 PRO B O 1
ATOM 2988 N N . LEU B 1 160 ? 14.352 2.43 0.263 1 98 160 LEU B N 1
ATOM 2989 C CA . LEU B 1 160 ? 13.461 1.61 -0.555 1 98 160 LEU B CA 1
ATOM 2990 C C . LEU B 1 160 ? 12.008 2.01 -0.343 1 98 160 LEU B C 1
ATOM 2992 O O . LEU B 1 160 ? 11.117 1.152 -0.316 1 98 160 LEU B O 1
ATOM 2996 N N . LEU B 1 161 ? 11.781 3.281 -0.18 1 98.5 161 LEU B N 1
ATOM 2997 C CA . LEU B 1 161 ? 10.461 3.787 0.183 1 98.5 161 LEU B CA 1
ATOM 2998 C C . LEU B 1 161 ? 9.391 3.24 -0.756 1 98.5 161 LEU B C 1
ATOM 3000 O O . LEU B 1 161 ? 8.383 2.695 -0.304 1 98.5 161 LEU B O 1
ATOM 3004 N N . SER B 1 162 ? 9.602 3.406 -2.096 1 98.62 162 SER B N 1
ATOM 3005 C CA . SER B 1 162 ? 8.594 2.982 -3.064 1 98.62 162 SER B CA 1
ATOM 3006 C C . SER B 1 162 ? 8.297 1.491 -2.934 1 98.62 162 SER B C 1
ATOM 3008 O O . SER B 1 162 ? 7.137 1.091 -2.844 1 98.62 162 SER B O 1
ATOM 3010 N N . LEU B 1 163 ? 9.32 0.674 -2.906 1 98.44 163 LEU B N 1
ATOM 3011 C CA . LEU B 1 163 ? 9.133 -0.765 -2.76 1 98.44 163 LEU B CA 1
ATOM 3012 C C . LEU B 1 163 ? 8.453 -1.094 -1.433 1 98.44 163 LEU B C 1
ATOM 3014 O O . LEU B 1 163 ? 7.574 -1.956 -1.375 1 98.44 163 LEU B O 1
ATOM 3018 N N . SER B 1 164 ? 8.883 -0.396 -0.364 1 98.5 164 SER B N 1
ATOM 3019 C CA . SER B 1 164 ? 8.359 -0.675 0.97 1 98.5 164 SER B CA 1
ATOM 3020 C C . SER B 1 164 ? 6.855 -0.459 1.031 1 98.5 164 SER B C 1
ATOM 3022 O O . SER B 1 164 ? 6.117 -1.317 1.521 1 98.5 164 SER B O 1
ATOM 3024 N N . LEU B 1 165 ? 6.453 0.667 0.535 1 98.75 165 LEU B N 1
ATOM 3025 C CA . LEU B 1 165 ? 5.035 0.964 0.712 1 98.75 165 LEU B CA 1
ATOM 3026 C C . LEU B 1 165 ? 4.18 0.104 -0.212 1 98.75 165 LEU B C 1
ATOM 3028 O O . LEU B 1 165 ? 3.078 -0.307 0.16 1 98.75 165 LEU B O 1
ATOM 3032 N N . VAL B 1 166 ? 4.641 -0.283 -1.434 1 98.88 166 VAL B N 1
ATOM 3033 C CA . VAL B 1 166 ? 3.797 -1.069 -2.33 1 98.88 166 VAL B CA 1
ATOM 3034 C C . VAL B 1 166 ? 3.752 -2.52 -1.855 1 98.88 166 VAL B C 1
ATOM 3036 O O . VAL B 1 166 ? 2.736 -3.201 -2.018 1 98.88 166 VAL B O 1
ATOM 3039 N N . LYS B 1 167 ? 4.832 -3.002 -1.252 1 98.81 167 LYS B N 1
ATOM 3040 C CA . LYS B 1 167 ? 4.812 -4.348 -0.689 1 98.81 167 LYS B CA 1
ATOM 3041 C C . LYS B 1 167 ? 3.889 -4.422 0.524 1 98.81 167 LYS B C 1
ATOM 3043 O O . LYS B 1 167 ? 3.254 -5.449 0.767 1 98.81 167 LYS B O 1
ATOM 3048 N N . ALA B 1 168 ? 3.795 -3.32 1.294 1 98.88 168 ALA B N 1
ATOM 3049 C CA . ALA B 1 168 ? 2.818 -3.273 2.379 1 98.88 168 ALA B CA 1
ATOM 3050 C C . ALA B 1 168 ? 1.396 -3.396 1.841 1 98.88 168 ALA B C 1
ATOM 3052 O O . ALA B 1 168 ? 0.582 -4.145 2.387 1 98.88 168 ALA B O 1
ATOM 3053 N N . ALA B 1 169 ? 1.115 -2.656 0.81 1 98.94 169 ALA B N 1
ATOM 3054 C CA . ALA B 1 169 ? -0.193 -2.762 0.17 1 98.94 169 ALA B CA 1
ATOM 3055 C C . ALA B 1 169 ? -0.438 -4.176 -0.347 1 98.94 169 ALA B C 1
ATOM 3057 O O . ALA B 1 169 ? -1.524 -4.73 -0.164 1 98.94 169 ALA B O 1
ATOM 3058 N N . GLN B 1 170 ? 0.531 -4.746 -0.974 1 98.94 170 GLN B N 1
ATOM 3059 C CA . GLN B 1 170 ? 0.427 -6.078 -1.556 1 98.94 170 GLN B CA 1
ATOM 3060 C C . GLN B 1 170 ? 0.13 -7.125 -0.484 1 98.94 170 GLN B C 1
ATOM 3062 O O . GLN B 1 170 ? -0.735 -7.984 -0.67 1 98.94 170 GLN B O 1
ATOM 3067 N N . LYS B 1 171 ? 0.896 -7.059 0.604 1 98.88 171 LYS B N 1
ATOM 3068 C CA . LYS B 1 171 ? 0.643 -7.961 1.723 1 98.88 171 LYS B CA 1
ATOM 3069 C C . LYS B 1 171 ? -0.809 -7.875 2.184 1 98.88 171 LYS B C 1
ATOM 3071 O O . LYS B 1 171 ? -1.461 -8.898 2.396 1 98.88 171 LYS B O 1
ATOM 3076 N N . ASN B 1 172 ? -1.271 -6.664 2.365 1 98.88 172 ASN B N 1
ATOM 3077 C CA . ASN B 1 172 ? -2.633 -6.441 2.84 1 98.88 172 ASN B CA 1
ATOM 3078 C C . ASN B 1 172 ? -3.666 -7.008 1.868 1 98.88 172 ASN B C 1
ATOM 3080 O O . ASN B 1 172 ? -4.645 -7.629 2.287 1 98.88 172 ASN B O 1
ATOM 3084 N N . MET B 1 173 ? -3.428 -6.844 0.599 1 98.88 173 MET B N 1
ATOM 3085 C CA . MET B 1 173 ? -4.324 -7.348 -0.439 1 98.88 173 MET B CA 1
ATOM 3086 C C . MET B 1 173 ? -4.41 -8.867 -0.391 1 98.88 173 MET B C 1
ATOM 3088 O O . MET B 1 173 ? -5.504 -9.438 -0.395 1 98.88 173 MET B O 1
ATOM 3092 N N . VAL B 1 174 ? -3.283 -9.523 -0.308 1 98.88 174 VAL B N 1
ATOM 3093 C CA . VAL B 1 174 ? -3.252 -10.977 -0.311 1 98.88 174 VAL B CA 1
ATOM 3094 C C . VAL B 1 174 ? -3.904 -11.516 0.962 1 98.88 174 VAL B C 1
ATOM 3096 O O . VAL B 1 174 ? -4.633 -12.508 0.924 1 98.88 174 VAL B O 1
ATOM 3099 N N . GLU B 1 175 ? -3.672 -10.844 2.074 1 98.75 175 GLU B N 1
ATOM 3100 C CA . GLU B 1 175 ? -4.359 -11.227 3.305 1 98.75 175 GLU B CA 1
ATOM 3101 C C . GLU B 1 175 ? -5.871 -11.07 3.164 1 98.75 175 GLU B C 1
ATOM 3103 O O . GLU B 1 175 ? -6.637 -11.875 3.697 1 98.75 175 GLU B O 1
ATOM 3108 N N . SER B 1 176 ? -6.301 -10.031 2.484 1 98.69 176 SER B N 1
ATOM 3109 C CA . SER B 1 176 ? -7.727 -9.852 2.219 1 98.69 176 SER B CA 1
ATOM 3110 C C . SER B 1 176 ? -8.273 -10.992 1.364 1 98.69 176 SER B C 1
ATOM 3112 O O . SER B 1 176 ? -9.359 -11.508 1.634 1 98.69 176 SER B O 1
ATOM 3114 N N . PHE B 1 177 ? -7.516 -11.375 0.326 1 98.81 177 PHE B N 1
ATOM 3115 C CA . PHE B 1 177 ? -7.914 -12.516 -0.49 1 98.81 177 PHE B CA 1
ATOM 3116 C C . PHE B 1 177 ? -8.039 -13.773 0.362 1 98.81 177 PHE B C 1
ATOM 3118 O O . PHE B 1 177 ? -9.008 -14.516 0.241 1 98.81 177 PHE B O 1
ATOM 3125 N N . TYR B 1 178 ? -7.012 -14 1.198 1 98.62 178 TYR B N 1
ATOM 3126 C CA . TYR B 1 178 ? -6.996 -15.188 2.051 1 98.62 178 TYR B CA 1
ATOM 3127 C C . TYR B 1 178 ? -8.219 -15.219 2.963 1 98.62 178 TYR B C 1
ATOM 3129 O O . TYR B 1 178 ? -8.859 -16.266 3.111 1 98.62 178 TYR B O 1
ATOM 3137 N N . ARG B 1 179 ? -8.539 -14.117 3.578 1 98.06 179 ARG B N 1
ATOM 3138 C CA . ARG B 1 179 ? -9.695 -14.039 4.469 1 98.06 179 ARG B CA 1
ATOM 3139 C C . ARG B 1 179 ? -10.992 -14.312 3.709 1 98.06 179 ARG B C 1
ATOM 3141 O O . ARG B 1 179 ? -11.898 -14.945 4.238 1 98.06 179 ARG B O 1
ATOM 3148 N N . ALA B 1 180 ? -11.031 -13.836 2.531 1 98.06 180 ALA B N 1
ATOM 3149 C CA . ALA B 1 180 ? -12.258 -13.953 1.748 1 98.06 180 ALA B CA 1
ATOM 3150 C C . ALA B 1 180 ? -12.406 -15.344 1.151 1 98.06 180 ALA B C 1
ATOM 3152 O O . ALA B 1 180 ? -13.516 -15.867 1.03 1 98.06 180 ALA B O 1
ATOM 3153 N N . PHE B 1 181 ? -11.203 -15.938 0.779 1 97.75 181 PHE B N 1
ATOM 3154 C CA . PHE B 1 181 ? -11.328 -17.078 -0.109 1 97.75 181 PHE B CA 1
ATOM 3155 C C . PHE B 1 181 ? -10.508 -18.266 0.416 1 97.75 181 PHE B C 1
ATOM 3157 O O . PHE B 1 181 ? -10.531 -19.344 -0.169 1 97.75 181 PHE B O 1
ATOM 3164 N N . GLY B 1 182 ? -9.773 -18.109 1.532 1 95.25 182 GLY B N 1
ATOM 3165 C CA . GLY B 1 182 ? -8.875 -19.125 2.035 1 95.25 182 GLY B CA 1
ATOM 3166 C C . GLY B 1 182 ? -9.578 -20.438 2.359 1 95.25 182 GLY B C 1
ATOM 3167 O O . GLY B 1 182 ? -8.961 -21.5 2.314 1 95.25 182 GLY B O 1
ATOM 3168 N N . ASP B 1 183 ? -10.891 -20.391 2.615 1 96 183 ASP B N 1
ATOM 3169 C CA . ASP B 1 183 ? -11.648 -21.578 2.996 1 96 183 ASP B CA 1
ATOM 3170 C C . ASP B 1 183 ? -12.234 -22.281 1.77 1 96 183 ASP B C 1
ATOM 3172 O O . ASP B 1 183 ? -12.914 -23.297 1.894 1 96 183 ASP B O 1
ATOM 3176 N N . SER B 1 184 ? -11.906 -21.766 0.59 1 96.12 184 SER B N 1
ATOM 3177 C CA . SER B 1 184 ? -12.508 -22.312 -0.624 1 96.12 184 SER B CA 1
ATOM 3178 C C . SER B 1 184 ? -11.648 -23.422 -1.217 1 96.12 184 SER B C 1
ATOM 3180 O O . SER B 1 184 ? -11.938 -23.922 -2.311 1 96.12 184 SER B O 1
ATOM 3182 N N . GLY B 1 185 ? -10.555 -23.75 -0.552 1 96.56 185 GLY B N 1
ATOM 3183 C CA . GLY B 1 185 ? -9.672 -24.797 -1.054 1 96.56 185 GLY B CA 1
ATOM 3184 C C . GLY B 1 185 ? -8.492 -24.266 -1.838 1 96.56 185 GLY B C 1
ATOM 3185 O O . GLY B 1 185 ? -7.609 -25.016 -2.242 1 96.56 185 GLY B O 1
ATOM 3186 N N . VAL B 1 186 ? -8.484 -23 -2.105 1 98.19 186 VAL B N 1
ATOM 3187 C CA . VAL B 1 186 ? -7.352 -22.359 -2.766 1 98.19 186 VAL B CA 1
ATOM 3188 C C . VAL B 1 186 ? -6.332 -21.906 -1.724 1 98.19 186 VAL B C 1
ATOM 3190 O O . VAL B 1 186 ? -6.691 -21.266 -0.737 1 98.19 186 VAL B O 1
ATOM 3193 N N . HIS B 1 187 ? -5.094 -22.312 -1.872 1 98.56 187 HIS B N 1
ATOM 3194 C CA . HIS B 1 187 ? -4.02 -21.812 -1.026 1 98.56 187 HIS B CA 1
ATOM 3195 C C . HIS B 1 187 ? -3.561 -20.422 -1.482 1 98.56 187 HIS B C 1
ATOM 3197 O O . HIS B 1 187 ? -2.916 -20.297 -2.525 1 98.56 187 HIS B O 1
ATOM 3203 N N . ILE B 1 188 ? -3.949 -19.422 -0.779 1 98.75 188 ILE B N 1
ATOM 3204 C CA . ILE B 1 188 ? -3.523 -18.047 -1.022 1 98.75 188 ILE B CA 1
ATOM 3205 C C . ILE B 1 188 ? -2.451 -17.656 -0.009 1 98.75 188 ILE B C 1
ATOM 3207 O O . ILE B 1 188 ? -2.719 -17.594 1.193 1 98.75 188 ILE B O 1
ATOM 3211 N N . GLY B 1 189 ? -1.235 -17.406 -0.541 1 98.56 189 GLY B N 1
ATOM 3212 C CA . GLY B 1 189 ? -0.157 -17.266 0.425 1 98.56 189 GLY B CA 1
ATOM 3213 C C . GLY B 1 189 ? 0.89 -16.25 0.01 1 98.56 189 GLY B C 1
ATOM 3214 O O . GLY B 1 189 ? 1.016 -15.93 -1.174 1 98.56 189 GLY B O 1
ATOM 3215 N N . LEU B 1 190 ? 1.599 -15.766 0.99 1 98.69 190 LEU B N 1
ATOM 3216 C CA . LEU B 1 190 ? 2.703 -14.82 0.872 1 98.69 190 LEU B CA 1
ATOM 3217 C C . LEU B 1 190 ? 4.035 -15.492 1.175 1 98.69 190 LEU B C 1
ATOM 3219 O O . LEU B 1 190 ? 4.152 -16.234 2.158 1 98.69 190 LEU B O 1
ATOM 3223 N N . ILE B 1 191 ? 4.992 -15.273 0.289 1 98.56 191 ILE B N 1
ATOM 3224 C CA . ILE B 1 191 ? 6.371 -15.664 0.562 1 98.56 191 ILE B CA 1
ATOM 3225 C C . ILE B 1 191 ? 7.164 -14.453 1.042 1 98.56 191 ILE B C 1
ATOM 3227 O O . ILE B 1 191 ? 7.59 -13.625 0.235 1 98.56 191 ILE B O 1
ATOM 3231 N N . HIS B 1 192 ? 7.387 -14.352 2.293 1 97.94 192 HIS B N 1
ATOM 3232 C CA . HIS B 1 192 ? 8.117 -13.227 2.863 1 97.94 192 HIS B CA 1
ATOM 3233 C C . HIS B 1 192 ? 9.625 -13.453 2.807 1 97.94 192 HIS B C 1
ATOM 3235 O O . HIS B 1 192 ? 10.164 -14.234 3.596 1 97.94 192 HIS B O 1
ATOM 3241 N N . VAL B 1 193 ? 10.203 -12.812 1.895 1 96.62 193 VAL B N 1
ATOM 3242 C CA . VAL B 1 193 ? 11.656 -12.867 1.783 1 96.62 193 VAL B CA 1
ATOM 3243 C C . VAL B 1 193 ? 12.289 -11.789 2.666 1 96.62 193 VAL B C 1
ATOM 3245 O O . VAL B 1 193 ? 12.078 -10.594 2.439 1 96.62 193 VAL B O 1
ATOM 3248 N N . GLY B 1 194 ? 13.055 -12.164 3.621 1 92.06 194 GLY B N 1
ATOM 3249 C CA . GLY B 1 194 ? 13.445 -11.305 4.73 1 92.06 194 GLY B CA 1
ATOM 3250 C C . GLY B 1 194 ? 14.711 -10.516 4.465 1 92.06 194 GLY B C 1
ATOM 3251 O O . GLY B 1 194 ? 15.484 -10.242 5.387 1 92.06 194 GLY B O 1
ATOM 3252 N N . GLY B 1 195 ? 15.086 -10.195 3.191 1 89.5 195 GLY B N 1
ATOM 3253 C CA . GLY B 1 195 ? 16.297 -9.445 2.93 1 89.5 195 GLY B CA 1
ATOM 3254 C C . GLY B 1 195 ? 16.781 -9.578 1.497 1 89.5 195 GLY B C 1
ATOM 3255 O O . GLY B 1 195 ? 16.016 -9.914 0.602 1 89.5 195 GLY B O 1
ATOM 3256 N N . GLN B 1 196 ? 18.031 -9.188 1.37 1 88.69 196 GLN B N 1
ATOM 3257 C CA . GLN B 1 196 ? 18.625 -9.203 0.035 1 88.69 196 GLN B CA 1
ATOM 3258 C C . GLN B 1 196 ? 18.891 -10.625 -0.428 1 88.69 196 GLN B C 1
ATOM 3260 O O . GLN B 1 196 ? 19.547 -11.398 0.279 1 88.69 196 GLN B O 1
ATOM 3265 N N . VAL B 1 197 ? 18.453 -10.961 -1.611 1 92.69 197 VAL B N 1
ATOM 3266 C CA . VAL B 1 197 ? 18.641 -12.281 -2.199 1 92.69 197 VAL B CA 1
ATOM 3267 C C . VAL B 1 197 ? 19.969 -12.336 -2.939 1 92.69 197 VAL B C 1
ATOM 3269 O O . VAL B 1 197 ? 20.266 -11.469 -3.771 1 92.69 197 VAL B O 1
ATOM 3272 N N . ALA B 1 198 ? 20.734 -13.25 -2.594 1 91.75 198 ALA B N 1
ATOM 3273 C CA . ALA B 1 198 ? 22.031 -13.461 -3.236 1 91.75 198 ALA B CA 1
ATOM 3274 C C . ALA B 1 198 ? 22.422 -14.938 -3.225 1 91.75 198 ALA B C 1
ATOM 3276 O O . ALA B 1 198 ? 22.141 -15.648 -2.252 1 91.75 198 ALA B O 1
ATOM 3277 N N . PRO B 1 199 ? 23.031 -15.344 -4.328 1 91.19 199 PRO B N 1
ATOM 3278 C CA . PRO B 1 199 ? 23.391 -16.766 -4.418 1 91.19 199 PRO B CA 1
ATOM 3279 C C . PRO B 1 199 ? 24.281 -17.219 -3.262 1 91.19 199 PRO B C 1
ATOM 3281 O O . PRO B 1 199 ? 24.203 -18.391 -2.85 1 91.19 199 PRO B O 1
ATOM 3284 N N . GLN B 1 200 ? 25.031 -16.281 -2.74 1 92.06 200 GLN B N 1
ATOM 3285 C CA . GLN B 1 200 ? 26 -16.656 -1.722 1 92.06 200 GLN B CA 1
ATOM 3286 C C . GLN B 1 200 ? 25.375 -16.641 -0.328 1 92.06 200 GLN B C 1
ATOM 3288 O O . GLN B 1 200 ? 25.984 -17.125 0.634 1 92.06 200 GLN B O 1
ATOM 3293 N N . ASN B 1 201 ? 24.125 -16.094 -0.278 1 92.56 201 ASN B N 1
ATOM 3294 C CA . ASN B 1 201 ? 23.469 -16.078 1.024 1 92.56 201 ASN B CA 1
ATOM 3295 C C . ASN B 1 201 ? 23.016 -17.469 1.446 1 92.56 201 ASN B C 1
ATOM 3297 O O . ASN B 1 201 ? 22.453 -18.219 0.64 1 92.56 201 ASN B O 1
ATOM 3301 N N . LYS B 1 202 ? 23.281 -17.859 2.705 1 89.56 202 LYS B N 1
ATOM 3302 C CA . LYS B 1 202 ? 22.984 -19.203 3.17 1 89.56 202 LYS B CA 1
ATOM 3303 C C . LYS B 1 202 ? 21.484 -19.5 3.125 1 89.56 202 LYS B C 1
ATOM 3305 O O . LYS B 1 202 ? 21.062 -20.609 2.842 1 89.56 202 LYS B O 1
ATOM 3310 N N . VAL B 1 203 ? 20.719 -18.5 3.379 1 91.44 203 VAL B N 1
ATOM 3311 C CA . VAL B 1 203 ? 19.281 -18.703 3.518 1 91.44 203 VAL B CA 1
ATOM 3312 C C . VAL B 1 203 ? 18.547 -17.969 2.408 1 91.44 203 VAL B C 1
ATOM 3314 O O . VAL B 1 203 ? 17.688 -18.531 1.736 1 91.44 203 VAL B O 1
ATOM 3317 N N . LEU B 1 204 ? 19.031 -16.75 2.189 1 94.81 204 LEU B N 1
ATOM 3318 C CA . LEU B 1 204 ? 18.344 -15.922 1.211 1 94.81 204 LEU B CA 1
ATOM 3319 C C . LEU B 1 204 ? 18.984 -16.047 -0.165 1 94.81 204 LEU B C 1
ATOM 3321 O O . LEU B 1 204 ? 19.328 -15.047 -0.792 1 94.81 204 LEU B O 1
ATOM 3325 N N . ASN B 1 205 ? 19.141 -17.266 -0.506 1 95.5 205 ASN B N 1
ATOM 3326 C CA . ASN B 1 205 ? 19.516 -17.562 -1.887 1 95.5 205 ASN B CA 1
ATOM 3327 C C . ASN B 1 205 ? 18.328 -18.141 -2.668 1 95.5 205 ASN B C 1
ATOM 3329 O O . ASN B 1 205 ? 17.391 -18.672 -2.078 1 95.5 205 ASN B O 1
ATOM 3333 N N . PRO B 1 206 ? 18.375 -18.047 -3.979 1 96.62 206 PRO B N 1
ATOM 3334 C CA . PRO B 1 206 ? 17.203 -18.391 -4.797 1 96.62 206 PRO B CA 1
ATOM 3335 C C . PRO B 1 206 ? 16.781 -19.844 -4.625 1 96.62 206 PRO B C 1
ATOM 3337 O O . PRO B 1 206 ? 15.594 -20.141 -4.562 1 96.62 206 PRO B O 1
ATOM 3340 N N . ALA B 1 207 ? 17.734 -20.75 -4.477 1 96.38 207 ALA B N 1
ATOM 3341 C CA . ALA B 1 207 ? 17.422 -22.172 -4.367 1 96.38 207 ALA B CA 1
ATOM 3342 C C . ALA B 1 207 ? 16.672 -22.469 -3.074 1 96.38 207 ALA B C 1
ATOM 3344 O O . ALA B 1 207 ? 15.68 -23.203 -3.08 1 96.38 207 ALA B O 1
ATOM 3345 N N . THR B 1 208 ? 17.156 -21.906 -1.979 1 97 208 THR B N 1
ATOM 3346 C CA . THR B 1 208 ? 16.5 -22.109 -0.691 1 97 208 THR B CA 1
ATOM 3347 C C . THR B 1 208 ? 15.109 -21.484 -0.683 1 97 208 THR B C 1
ATOM 3349 O O . THR B 1 208 ? 14.156 -22.078 -0.176 1 97 208 THR B O 1
ATOM 3352 N N . ILE B 1 209 ? 14.953 -20.281 -1.225 1 97.88 209 ILE B N 1
ATOM 3353 C CA . ILE B 1 209 ? 13.664 -19.609 -1.311 1 97.88 209 ILE B CA 1
ATOM 3354 C C . ILE B 1 209 ? 12.688 -20.469 -2.111 1 97.88 209 ILE B C 1
ATOM 3356 O O . ILE B 1 209 ? 11.539 -20.656 -1.709 1 97.88 209 ILE B O 1
ATOM 3360 N N . ALA B 1 210 ? 13.133 -21.078 -3.182 1 98.25 210 ALA B N 1
ATOM 3361 C CA . ALA B 1 210 ? 12.312 -21.938 -4.02 1 98.25 210 ALA B CA 1
ATOM 3362 C C . ALA B 1 210 ? 11.844 -23.172 -3.244 1 98.25 210 ALA B C 1
ATOM 3364 O O . ALA B 1 210 ? 10.664 -23.531 -3.289 1 98.25 210 ALA B O 1
ATOM 3365 N N . GLU B 1 211 ? 12.766 -23.781 -2.531 1 97.81 211 GLU B N 1
ATOM 3366 C CA . GLU B 1 211 ? 12.445 -24.969 -1.754 1 97.81 211 GLU B CA 1
ATOM 3367 C C . GLU B 1 211 ? 11.391 -24.688 -0.697 1 97.81 211 GLU B C 1
ATOM 3369 O O . GLU B 1 211 ? 10.438 -25.453 -0.536 1 97.81 211 GLU B O 1
ATOM 3374 N N . ARG B 1 212 ? 11.57 -23.594 -0.024 1 97.94 212 ARG B N 1
ATOM 3375 C CA . ARG B 1 212 ? 10.633 -23.234 1.035 1 97.94 212 ARG B CA 1
ATOM 3376 C C . ARG B 1 212 ? 9.289 -22.812 0.455 1 97.94 212 ARG B C 1
ATOM 3378 O O . ARG B 1 212 ? 8.242 -23.047 1.061 1 97.94 212 ARG B O 1
ATOM 3385 N N . THR B 1 213 ? 9.281 -22.141 -0.687 1 98.56 213 THR B N 1
ATOM 3386 C CA . THR B 1 213 ? 8.055 -21.766 -1.379 1 98.56 213 THR B CA 1
ATOM 3387 C C . THR B 1 213 ? 7.242 -23 -1.749 1 98.56 213 THR B C 1
ATOM 3389 O O . THR B 1 213 ? 6.039 -23.062 -1.491 1 98.56 213 THR B O 1
ATOM 3392 N N . VAL B 1 214 ? 7.895 -24.016 -2.289 1 98.69 214 VAL B N 1
ATOM 3393 C CA . VAL B 1 214 ? 7.199 -25.219 -2.727 1 98.69 214 VAL B CA 1
ATOM 3394 C C . VAL B 1 214 ? 6.727 -26.016 -1.512 1 98.69 214 VAL B C 1
ATOM 3396 O O . VAL B 1 214 ? 5.633 -26.578 -1.519 1 98.69 214 VAL B O 1
ATOM 3399 N N . ALA B 1 215 ? 7.543 -26.031 -0.448 1 98.25 215 ALA B N 1
ATOM 3400 C CA . ALA B 1 215 ? 7.098 -26.672 0.787 1 98.25 215 ALA B CA 1
ATOM 3401 C C . ALA B 1 215 ? 5.852 -26 1.341 1 98.25 215 ALA B C 1
ATOM 3403 O O . ALA B 1 215 ? 4.945 -26.656 1.85 1 98.25 215 ALA B O 1
ATOM 3404 N N . PHE B 1 216 ? 5.863 -24.703 1.312 1 98.56 216 PHE B N 1
ATOM 3405 C CA . PHE B 1 216 ? 4.703 -23.922 1.737 1 98.56 216 PHE B CA 1
ATOM 3406 C C . PHE B 1 216 ? 3.482 -24.281 0.898 1 98.56 216 PHE B C 1
ATOM 3408 O O . PHE B 1 216 ? 2.389 -24.484 1.434 1 98.56 216 PHE B O 1
ATOM 3415 N N . TRP B 1 217 ? 3.648 -24.391 -0.406 1 98.5 217 TRP B N 1
ATOM 3416 C CA . TRP B 1 217 ? 2.588 -24.812 -1.316 1 98.5 217 TRP B CA 1
ATOM 3417 C C . TRP B 1 217 ? 2.066 -26.188 -0.943 1 98.5 217 TRP B C 1
ATOM 3419 O O . TRP B 1 217 ? 0.854 -26.391 -0.823 1 98.5 217 TRP B O 1
ATOM 3429 N N . GLU B 1 218 ? 2.895 -27.109 -0.695 1 97.62 218 GLU B N 1
ATOM 3430 C CA . GLU B 1 218 ? 2.521 -28.5 -0.401 1 97.62 218 GLU B CA 1
ATOM 3431 C C . GLU B 1 218 ? 1.762 -28.594 0.919 1 97.62 218 GLU B C 1
ATOM 3433 O O . GLU B 1 218 ? 0.902 -29.453 1.085 1 97.62 218 GLU B O 1
ATOM 3438 N N . SER B 1 219 ? 2.119 -27.688 1.847 1 96.12 219 SER B N 1
ATOM 3439 C CA . SER B 1 219 ? 1.447 -27.703 3.143 1 96.12 219 SER B CA 1
ATOM 3440 C C . SER B 1 219 ? -0.027 -27.328 3.004 1 96.12 219 SER B C 1
ATOM 3442 O O . SER B 1 219 ? -0.863 -27.812 3.779 1 96.12 219 SER B O 1
ATOM 3444 N N . GLY B 1 220 ? -0.373 -26.469 2.111 1 94.62 220 GLY B N 1
ATOM 3445 C CA . GLY B 1 220 ? -1.728 -25.984 1.875 1 94.62 220 GLY B CA 1
ATOM 3446 C C . GLY B 1 220 ? -2.283 -25.172 3.027 1 94.62 220 GLY B C 1
ATOM 3447 O O . GLY B 1 220 ? -3.492 -24.953 3.109 1 94.62 220 GLY B O 1
ATOM 3448 N N . LYS B 1 221 ? -1.354 -24.719 3.932 1 93.69 221 LYS B N 1
ATOM 3449 C CA . LYS B 1 221 ? -1.853 -24.109 5.156 1 93.69 221 LYS B CA 1
ATOM 3450 C C . LYS B 1 221 ? -1.199 -22.75 5.387 1 93.69 221 LYS B C 1
ATOM 3452 O O . LYS B 1 221 ? -0.029 -22.547 5.055 1 93.69 221 LYS B O 1
ATOM 3457 N N . GLY B 1 222 ? -2.049 -21.875 5.902 1 94.12 222 GLY B N 1
ATOM 3458 C CA . GLY B 1 222 ? -1.538 -20.594 6.352 1 94.12 222 GLY B CA 1
ATOM 3459 C C . GLY B 1 222 ? -1.522 -19.547 5.258 1 94.12 222 GLY B C 1
ATOM 3460 O O . GLY B 1 222 ? -1.612 -19.875 4.07 1 94.12 222 GLY B O 1
ATOM 3461 N N . VAL B 1 223 ? -1.256 -18.297 5.652 1 96.56 223 VAL B N 1
ATOM 3462 C CA . VAL B 1 223 ? -1.302 -17.188 4.703 1 96.56 223 VAL B CA 1
ATOM 3463 C C . VAL B 1 223 ? 0.117 -16.781 4.305 1 96.56 223 VAL B C 1
ATOM 3465 O O . VAL B 1 223 ? 0.323 -16.141 3.271 1 96.56 223 VAL B O 1
ATOM 3468 N N . ALA B 1 224 ? 1.097 -17.219 5.156 1 97.62 224 ALA B N 1
ATOM 3469 C CA . ALA B 1 224 ? 2.438 -16.734 4.836 1 97.62 224 ALA B CA 1
ATOM 3470 C C . ALA B 1 224 ? 3.504 -17.703 5.344 1 97.62 224 ALA B C 1
ATOM 3472 O O . ALA B 1 224 ? 3.285 -18.422 6.316 1 97.62 224 ALA B O 1
ATOM 3473 N N . VAL B 1 225 ? 4.57 -17.672 4.637 1 96.38 225 VAL B N 1
ATOM 3474 C CA . VAL B 1 225 ? 5.805 -18.297 5.105 1 96.38 225 VAL B CA 1
ATOM 3475 C C . VAL B 1 225 ? 6.926 -17.266 5.133 1 96.38 225 VAL B C 1
ATOM 3477 O O . VAL B 1 225 ? 7.043 -16.438 4.219 1 96.38 225 VAL B O 1
ATOM 3480 N N . ASN B 1 226 ? 7.66 -17.188 6.188 1 95.81 226 ASN B N 1
ATOM 3481 C CA . ASN B 1 226 ? 8.781 -16.266 6.336 1 95.81 226 ASN B CA 1
ATOM 3482 C C . ASN B 1 226 ? 10.109 -16.953 6.023 1 95.81 226 ASN B C 1
ATOM 3484 O O . ASN B 1 226 ? 10.477 -17.938 6.664 1 95.81 226 ASN B O 1
ATOM 3488 N N . ILE B 1 227 ? 10.695 -16.453 4.984 1 94.38 227 ILE B N 1
ATOM 3489 C CA . ILE B 1 227 ? 12.039 -16.906 4.656 1 94.38 227 ILE B CA 1
ATOM 3490 C C . ILE B 1 227 ? 13.078 -15.992 5.305 1 94.38 227 ILE B C 1
ATOM 3492 O O . ILE B 1 227 ? 13.312 -14.883 4.832 1 94.38 227 ILE B O 1
ATOM 3496 N N . ASN B 1 228 ? 13.375 -16.25 6.547 1 82.62 228 ASN B N 1
ATOM 3497 C CA . ASN B 1 228 ? 14.234 -15.398 7.363 1 82.62 228 ASN B CA 1
ATOM 3498 C C . ASN B 1 228 ? 15.711 -15.75 7.191 1 82.62 228 ASN B C 1
ATOM 3500 O O . ASN B 1 228 ? 16.047 -16.703 6.488 1 82.62 228 ASN B O 1
ATOM 3504 N N . GLU B 1 229 ? 16.531 -14.922 7.867 1 65 229 GLU B N 1
ATOM 3505 C CA . GLU B 1 229 ? 17.969 -15.125 7.863 1 65 229 GLU B CA 1
ATOM 3506 C C . GLU B 1 229 ? 18.344 -16.422 8.586 1 65 229 GLU B C 1
ATOM 3508 O O . GLU B 1 229 ? 17.641 -16.844 9.516 1 65 229 GLU B O 1
ATOM 3513 N N . GLY B 1 230 ? 18.828 -17.453 7.93 1 50.16 230 GLY B N 1
ATOM 3514 C CA . GLY B 1 230 ? 19.297 -18.688 8.516 1 50.16 230 GLY B CA 1
ATOM 3515 C C . GLY B 1 230 ? 19.891 -18.516 9.898 1 50.16 230 GLY B C 1
ATOM 3516 O O . GLY B 1 230 ? 20.297 -17.422 10.266 1 50.16 230 GLY B O 1
#

Nearest PDB structures (foldseek):
  3ioy-assembly1_A  TM=8.685E-01  e=2.105E-11  Novosphingobium aromaticivorans DSM 12444
  3ioy-assembly1_B  TM=8.815E-01  e=1.382E-10  Novosphingobium aromaticivorans DSM 12444
  3qlj-assembly3_E  TM=8.236E-01  e=5.908E-11  Mycobacterium avium 104
  3qlj-assembly1_B  TM=8.157E-01  e=1.873E-10  Mycobacterium avium 104
  3qlj-assembly2_C  TM=8.152E-01  e=2.247E-10  Mycobacterium avium 104

InterPro domains:
  IPR002347 Short-chain dehydrogenase/reductase SDR [PF00106] (4-194)
  IPR036291 NAD(P)-binding domain superfamily [SSF51735] (3-215)

Radius of gyration: 24.07 Å; Cα contacts (8 Å, |Δi|>4): 991; chains: 2; bounding box: 48×69×50 Å

Foldseek 3Di:
DAEEEEEEAADDFQRLLLLLLVLVVRHQEYEYEEQDVVCCVPPSQCSNCVSRVRHHYHYDYDDQLPLVCLVVSVVVVCVVQPPHHHAEYEYEDADFDFDALVGDDPVNLSSRLSNQPVSVVVVCVSPVVVNLVSCVPPVVTQHEYEYEAECLLVPPDRRRNSNSVSSVVNLVVLVVVCVVCLVSRYQRAYEYEYDDEDCPQPQRHSNNSSVVSVVSSVVSDDHYDYRHRD/DAEEEEEEAADDFQRLLLLLLVLVVRHQEYEYEEQDVVCCVPPSQCSNCVSPVRHHYHYDYDDQLPQVCLVVSVVVVCVVQPPHHHAEYEYEDADFDFDALVGDDPVNLSSRLSNQPVSVVVVCVSPVVVNLVVCVPDVVTQREYEYEAECLLVPPDRRRNSNSVSSVVNLVVLVVVCVVCVVSRYQRAYEYQYDDEDCPQPQRHSNNSSVVRVVSSVVSDDHYDYRDRD

Secondary structure (DSSP, 8-state):
--EEEEEES--TTHHHHHHHHHHTTT--EEEEEES-HHHIIIIIHHHHHHH-TTSEE--EE--TT-GGGHHHHHHHHHHHTTTSEEEEEEE---------TTTS-HHHHHHHHIIIIIHHHHHHHHHHHHHHHHHHH-TTS--EEEEEEESTTTS--GGGHHHHHHHHHHHHHHHHHHHHHGGGT-EEEEEEE-S---TT-SSSSHHHHHHHHHHHHHHT--SEEEE---/--EEEEEES--TTHHHHHHHHHHTTT--EEEEEES-HHHIIIIIHHHHHHH-TTSEE--EE--TT-GGGHHHHHHHHHHHTTTSEEEEEEE---------TTTS-HHHHHHHHIIIIIHHHHHHHHHHHHHHHHHHH-TTS--EEEEEEESTTTS--GGGHHHHHHHHHHHHHHHHHHHHHGGGT-EEEEEEE-S---TT-SSSSHHHHHHHHHHHHHHT--SEEEE---

pLDDT: mean 96.91, std 4.31, range [50.16, 98.94]

Solvent-accessible surface area (backbone atoms only — not comparable to full-atom values): 23228 Å² total; per-residue (Å²): 115,52,33,27,35,40,31,41,36,42,42,89,48,54,36,32,35,29,52,34,48,44,39,74,70,66,31,38,30,39,36,44,20,30,68,54,55,65,52,43,65,71,42,44,42,48,58,30,33,73,79,33,74,84,36,45,70,52,73,49,68,42,55,49,59,44,61,86,53,46,62,58,50,51,51,51,48,48,63,74,44,60,84,40,41,70,32,35,42,38,41,50,45,79,69,90,72,77,38,56,73,81,63,61,52,68,66,56,41,51,45,49,33,28,35,44,36,52,33,47,49,55,50,44,56,64,42,51,63,53,21,33,52,45,28,71,73,36,77,88,58,72,15,28,45,38,33,60,50,47,45,28,54,82,54,53,48,38,44,35,44,59,50,18,16,40,43,17,17,34,52,34,46,50,51,23,47,24,74,72,40,42,88,53,53,26,32,34,31,36,40,26,38,53,64,80,73,34,82,84,37,92,33,38,11,32,63,51,48,14,53,51,51,49,50,46,56,72,64,60,60,70,55,64,48,78,46,51,76,112,115,54,33,27,36,40,29,40,34,40,41,88,48,54,35,34,36,29,53,35,48,42,38,74,72,66,32,39,31,40,37,43,20,29,69,55,57,65,52,41,64,70,42,44,40,47,58,28,33,72,78,34,74,83,38,44,68,50,71,49,68,42,56,48,61,45,61,86,53,48,63,58,49,51,49,49,48,49,62,74,44,60,84,42,42,69,33,35,41,38,41,50,45,82,74,90,71,76,40,56,72,80,62,61,52,67,67,56,41,52,44,50,35,29,35,44,38,53,34,47,50,56,51,43,56,63,41,50,63,52,23,33,52,45,25,72,74,38,77,87,57,72,15,27,45,38,33,61,51,48,43,28,54,82,53,51,47,38,44,36,43,58,51,17,16,40,41,17,17,36,52,33,44,50,51,24,47,25,72,72,41,40,88,52,56,27,33,34,31,35,40,24,37,56,66,80,73,35,83,84,37,91,32,40,11,31,63,51,49,14,51,53,51,50,52,47,56,73,63,61,60,70,54,64,48,76,48,50,79,112